Protein AF-B3RNW3-F1 (afdb_monomer)

Mean predicted aligned error: 13.58 Å

pLDDT: mean 78.09, std 24.41, range [22.92, 98.31]

Organism: Trichoplax adhaerens (NCBI:txid10228)

Nearest PDB structures (foldseek):
  4qil-assembly1_A  TM=8.699E-01  e=7.375E-17  Homo sapiens
  4qik-assembly3_B  TM=8.662E-01  e=1.430E-16  Homo sapiens
  4qil-assembly2_B  TM=8.539E-01  e=4.503E-16  Homo sapiens
  4z31-assembly1_B  TM=8.322E-01  e=5.373E-16  Homo sapiens
  4z30-assembly1_A  TM=7.549E-01  e=3.945E-16  Homo sapiens

Sequence (485 aa):
MEEKGSKGTTHTLIRNFLIRCSFCRKKFGDWNSSAPYTFGCGHTICSNCLASVEDDCCPVDNYKSAISVRTLPPNTCILYLIEVAVPANAYETMISNHGIEYYQSMILMEKLVCVLNPNAFKKINNQVKPINLAKSLERKLISLASCQLLEELGRKDIIKYIRKLGERILLELILLMKSRQQQVNELFAALRSLKCQLFGPKLQEMIMRLLYNIMNEGERISRKTLTAYLIHQLDGRFKEESKNISNTSIGRAIQLLVRGSCFEVIPRDKGGSLLKLKDEIRNYEQFRQKLDAAVIKVAFEYDVHLKVEKWSLILYGSTDKSQYLNSMIDKLRPACLLNSRLKHISCTLNEEVGKPFQALRKLIPQFSRIEMLNPDDEYDLAKVKEMLEVAVEILYALLEYSEHFGKAKDQRQENAPTDVVVNPPDIITLKLDDPISFNTLDNAADLSSDESVDGTDDLIISPVPSTPLKDGINRAVGSAVAISP

Structure (mmCIF, N/CA/C/O backbone):
data_AF-B3RNW3-F1
#
_entry.id   AF-B3RNW3-F1
#
loop_
_atom_site.group_PDB
_atom_site.id
_atom_site.type_symbol
_atom_site.label_atom_id
_atom_site.label_alt_id
_atom_site.label_comp_id
_atom_site.label_asym_id
_atom_site.label_entity_id
_atom_site.label_seq_id
_atom_site.pdbx_PDB_ins_code
_atom_site.Cartn_x
_atom_site.Cartn_y
_atom_site.Cartn_z
_atom_site.occupancy
_atom_site.B_iso_or_equiv
_atom_site.auth_seq_id
_atom_site.auth_comp_id
_atom_site.auth_asym_id
_atom_site.auth_atom_id
_atom_site.pdbx_PDB_model_num
ATOM 1 N N . MET A 1 1 ? 33.340 -26.944 2.163 1.00 27.89 1 MET A N 1
ATOM 2 C CA . MET A 1 1 ? 32.971 -26.353 3.470 1.00 27.89 1 MET A CA 1
ATOM 3 C C . MET A 1 1 ? 31.549 -25.845 3.339 1.00 27.89 1 MET A C 1
ATOM 5 O O . MET A 1 1 ? 31.227 -25.308 2.288 1.00 27.89 1 MET A O 1
ATOM 9 N N . GLU A 1 2 ? 30.694 -26.108 4.321 1.00 24.84 2 GLU A N 1
ATOM 10 C CA . GLU A 1 2 ? 29.236 -26.023 4.155 1.00 24.84 2 GLU A CA 1
ATOM 11 C C . GLU A 1 2 ? 28.687 -24.600 4.331 1.00 24.84 2 GLU A C 1
ATOM 13 O O . GLU A 1 2 ? 29.140 -23.840 5.190 1.00 24.84 2 GLU A O 1
ATOM 18 N N . GLU A 1 3 ? 27.663 -24.250 3.548 1.00 28.36 3 GLU A N 1
ATOM 19 C CA . GLU A 1 3 ? 26.913 -23.008 3.734 1.00 28.36 3 GLU A CA 1
ATOM 20 C C . GLU A 1 3 ? 26.062 -23.090 5.011 1.00 28.36 3 GLU A C 1
ATOM 22 O O . GLU A 1 3 ? 25.029 -23.760 5.054 1.00 28.36 3 GLU A O 1
ATOM 27 N N . LYS A 1 4 ? 26.451 -22.361 6.065 1.00 27.30 4 LYS A N 1
ATOM 28 C CA . LYS A 1 4 ? 25.572 -22.165 7.226 1.00 27.30 4 LYS A CA 1
ATOM 29 C C . LYS A 1 4 ? 24.383 -21.295 6.819 1.00 27.30 4 LYS A C 1
ATOM 31 O O . LYS A 1 4 ? 24.512 -20.082 6.668 1.00 27.30 4 LYS A O 1
ATOM 36 N N . GLY A 1 5 ? 23.226 -21.936 6.653 1.00 33.25 5 GLY A N 1
ATOM 37 C CA . GLY A 1 5 ? 21.993 -21.320 6.170 1.00 33.25 5 GLY A CA 1
ATOM 38 C C . GLY A 1 5 ? 21.503 -20.154 7.030 1.00 33.25 5 GLY A C 1
ATOM 39 O O . GLY A 1 5 ? 20.765 -20.339 7.998 1.00 33.25 5 GLY A O 1
ATOM 40 N N . SER A 1 6 ? 21.852 -18.932 6.630 1.00 28.59 6 SER A N 1
ATOM 41 C CA . SER A 1 6 ? 21.175 -17.728 7.108 1.00 28.59 6 SER A CA 1
ATOM 42 C C . SER A 1 6 ? 19.732 -17.734 6.602 1.00 28.59 6 SER A C 1
ATOM 44 O O . SER A 1 6 ? 19.491 -17.908 5.405 1.00 28.59 6 SER A O 1
ATOM 46 N N . LYS A 1 7 ? 18.759 -17.530 7.500 1.00 33.12 7 LYS A N 1
ATOM 47 C CA . LYS A 1 7 ? 17.335 -17.400 7.149 1.00 33.12 7 LYS A CA 1
ATOM 48 C C . LYS A 1 7 ? 17.109 -16.072 6.420 1.00 33.12 7 LYS A C 1
ATOM 50 O O . LYS A 1 7 ? 16.689 -15.081 7.016 1.00 33.12 7 LYS A O 1
ATOM 55 N N . GLY A 1 8 ? 17.442 -16.058 5.129 1.00 33.12 8 GLY A N 1
ATOM 56 C CA . GLY A 1 8 ? 17.373 -14.884 4.269 1.00 33.12 8 GLY A CA 1
ATOM 57 C C . GLY A 1 8 ? 15.987 -14.253 4.310 1.00 33.12 8 GLY A C 1
ATOM 58 O O . GLY A 1 8 ? 14.989 -14.899 3.995 1.00 33.12 8 GLY A O 1
ATOM 59 N N . THR A 1 9 ? 15.923 -12.979 4.701 1.00 40.41 9 THR A N 1
ATOM 60 C CA . THR A 1 9 ? 14.656 -12.241 4.719 1.00 40.41 9 THR A CA 1
ATOM 61 C C . THR A 1 9 ? 14.034 -12.229 3.322 1.00 40.41 9 THR A C 1
ATOM 63 O O . THR A 1 9 ? 14.749 -12.256 2.318 1.00 40.41 9 THR A O 1
ATOM 66 N N . THR A 1 10 ? 12.709 -12.105 3.225 1.00 40.47 10 THR A N 1
ATOM 67 C CA . THR A 1 10 ? 12.008 -12.070 1.929 1.00 40.47 10 THR A CA 1
ATOM 68 C C . THR A 1 10 ? 12.559 -10.989 0.989 1.00 40.47 10 THR A C 1
ATOM 70 O O . THR A 1 10 ? 12.538 -11.169 -0.221 1.00 40.47 10 THR A O 1
ATOM 73 N N . HIS A 1 11 ? 13.127 -9.900 1.522 1.00 44.81 11 HIS A N 1
ATOM 74 C CA . HIS A 1 11 ? 13.810 -8.884 0.718 1.00 44.81 11 HIS A CA 1
ATOM 75 C C . HIS A 1 11 ? 15.122 -9.397 0.095 1.00 44.81 11 HIS A C 1
ATOM 77 O O . HIS A 1 11 ? 15.353 -9.207 -1.098 1.00 44.81 11 HIS A O 1
ATOM 83 N N . THR A 1 12 ? 15.942 -10.121 0.865 1.00 53.38 12 THR A N 1
ATOM 84 C CA . THR A 1 12 ? 17.142 -10.813 0.369 1.00 53.38 12 THR A CA 1
ATOM 85 C C . THR A 1 12 ? 16.788 -11.811 -0.737 1.00 53.38 12 THR A C 1
ATOM 87 O O . THR A 1 12 ? 17.534 -11.934 -1.704 1.00 53.38 12 THR A O 1
ATOM 90 N N . LEU A 1 13 ? 15.647 -12.501 -0.625 1.00 48.28 13 LEU A N 1
ATOM 91 C CA . LEU A 1 13 ? 15.149 -13.424 -1.651 1.00 48.28 13 LEU A CA 1
ATOM 92 C C . LEU A 1 13 ? 14.675 -12.683 -2.911 1.00 48.28 13 LEU A C 1
ATOM 94 O O . LEU A 1 13 ? 15.132 -13.002 -4.001 1.00 48.28 13 LEU A O 1
ATOM 98 N N . ILE A 1 14 ? 13.847 -11.643 -2.772 1.00 53.41 14 ILE A N 1
ATOM 99 C CA . ILE A 1 14 ? 13.360 -10.828 -3.900 1.00 53.41 14 ILE A CA 1
ATOM 100 C C . ILE A 1 14 ? 14.533 -10.210 -4.688 1.00 53.41 14 ILE A C 1
ATOM 102 O O . ILE A 1 14 ? 14.583 -10.333 -5.911 1.00 53.41 14 ILE A O 1
ATOM 106 N N . ARG A 1 15 ? 15.534 -9.636 -4.004 1.00 65.44 15 ARG A N 1
ATOM 107 C CA . ARG A 1 15 ? 16.754 -9.125 -4.658 1.00 65.44 15 ARG A CA 1
ATOM 108 C C . ARG A 1 15 ? 17.577 -10.241 -5.316 1.00 65.44 15 ARG A C 1
ATOM 110 O O . ARG A 1 15 ? 18.166 -10.016 -6.366 1.00 65.44 15 ARG A O 1
ATOM 117 N N . ASN A 1 16 ? 17.599 -11.444 -4.734 1.00 71.44 16 ASN A N 1
ATOM 118 C CA . ASN A 1 16 ? 18.248 -12.618 -5.327 1.00 71.44 16 ASN A CA 1
ATOM 119 C C . ASN A 1 16 ? 17.546 -13.130 -6.597 1.00 71.44 16 ASN A C 1
ATOM 121 O O . ASN A 1 16 ? 18.225 -13.746 -7.422 1.00 71.44 16 ASN A O 1
ATOM 125 N N . PHE A 1 17 ? 16.239 -12.900 -6.760 1.00 77.31 17 PHE A N 1
ATOM 126 C CA . PHE A 1 17 ? 15.518 -13.205 -7.999 1.00 77.31 17 PHE A CA 1
ATOM 127 C C . PHE A 1 17 ? 15.776 -12.149 -9.080 1.00 77.31 17 PHE A C 1
ATOM 129 O O . PHE A 1 17 ? 16.110 -12.528 -10.195 1.00 77.31 17 PHE A O 1
ATOM 136 N N . LEU A 1 18 ? 15.736 -10.851 -8.741 1.00 85.38 18 LEU A N 1
ATOM 137 C CA . LEU A 1 18 ? 15.984 -9.751 -9.692 1.00 85.38 18 LEU A CA 1
ATOM 138 C C . LEU A 1 18 ? 17.339 -9.862 -10.420 1.00 85.38 18 LEU A C 1
ATOM 140 O O . LEU A 1 18 ? 17.457 -9.460 -11.570 1.00 85.38 18 LEU A O 1
ATOM 144 N N . ILE A 1 19 ? 18.365 -10.418 -9.766 1.00 89.50 19 ILE A N 1
ATOM 145 C CA . ILE A 1 19 ? 19.722 -10.564 -10.329 1.00 89.50 19 ILE A CA 1
ATOM 146 C C . ILE A 1 19 ? 19.971 -11.918 -11.028 1.00 89.50 19 ILE A C 1
ATOM 148 O O . ILE A 1 19 ? 21.126 -12.291 -11.257 1.00 89.50 19 ILE A O 1
ATOM 152 N N . ARG A 1 20 ? 18.917 -12.692 -11.326 1.00 93.25 20 ARG A N 1
ATOM 153 C CA . ARG A 1 20 ? 18.996 -14.015 -11.966 1.00 93.25 20 ARG A CA 1
ATOM 154 C C . ARG A 1 20 ? 18.039 -14.140 -13.148 1.00 93.25 20 ARG A C 1
ATOM 156 O O . ARG A 1 20 ? 16.909 -13.671 -13.102 1.00 93.25 20 ARG A O 1
ATOM 163 N N . CYS A 1 21 ? 18.467 -14.885 -14.165 1.00 95.50 21 CYS A N 1
ATOM 164 C CA . CYS A 1 21 ? 17.620 -15.297 -15.277 1.00 95.50 21 CYS A CA 1
ATOM 165 C C . CYS A 1 21 ? 16.410 -16.097 -14.764 1.00 95.50 21 CYS A C 1
ATOM 167 O O . CYS A 1 21 ? 16.569 -17.108 -14.076 1.00 95.50 21 CYS A O 1
ATOM 169 N N . SER A 1 22 ? 15.202 -15.665 -15.125 1.00 94.81 22 SER A N 1
ATOM 170 C CA . SER A 1 22 ? 13.937 -16.283 -14.698 1.00 94.81 22 SER A CA 1
ATOM 171 C C . SER A 1 22 ? 13.812 -17.732 -15.178 1.00 94.81 22 SER A C 1
ATOM 173 O O . SER A 1 22 ? 13.272 -18.566 -14.458 1.00 94.81 22 SER A O 1
ATOM 175 N N . PHE A 1 23 ? 14.386 -18.029 -16.348 1.00 94.69 23 PHE A N 1
ATOM 176 C CA . PHE A 1 23 ? 14.430 -19.354 -16.960 1.00 94.69 23 PHE A CA 1
ATOM 177 C C . PHE A 1 23 ? 15.567 -20.215 -16.376 1.00 94.69 23 PHE A C 1
ATOM 179 O O . PHE A 1 23 ? 15.333 -21.060 -15.514 1.00 94.69 23 PHE A O 1
ATOM 186 N N . CYS A 1 24 ? 16.828 -19.967 -16.757 1.00 94.75 24 CYS A N 1
ATOM 187 C CA . CYS A 1 24 ? 17.955 -20.843 -16.397 1.00 94.75 24 CYS A CA 1
ATOM 188 C C . CYS A 1 24 ? 18.529 -20.643 -14.977 1.00 94.75 24 CYS A C 1
ATOM 190 O O . CYS A 1 24 ? 19.508 -21.296 -14.620 1.00 94.75 24 CYS A O 1
ATOM 192 N N . ARG A 1 25 ? 17.971 -19.722 -14.175 1.00 93.56 25 ARG A N 1
ATOM 193 C CA . ARG A 1 25 ? 18.335 -19.400 -12.772 1.00 93.56 25 ARG A CA 1
ATOM 194 C C . ARG A 1 25 ? 19.789 -18.966 -12.508 1.00 93.56 25 ARG A C 1
ATOM 196 O O . ARG A 1 25 ? 20.119 -18.606 -11.375 1.00 93.56 25 ARG A O 1
ATOM 203 N N . LYS A 1 26 ? 20.652 -18.929 -13.529 1.00 93.94 26 LYS A N 1
ATOM 204 C CA . LYS A 1 26 ? 22.002 -18.339 -13.471 1.00 93.94 26 LYS A CA 1
ATOM 205 C C . LYS A 1 26 ? 21.913 -16.836 -13.179 1.00 93.94 26 LYS A C 1
ATOM 207 O O . LYS A 1 26 ? 20.928 -16.190 -13.536 1.00 93.94 26 LYS A O 1
ATOM 212 N N . LYS A 1 27 ? 22.939 -16.275 -12.530 1.00 92.75 27 LYS A N 1
ATOM 213 C CA . LYS A 1 27 ? 23.052 -14.819 -12.342 1.00 92.75 27 LYS A CA 1
ATOM 214 C C . LYS A 1 27 ? 23.227 -14.112 -13.691 1.00 92.75 27 LYS A C 1
ATOM 216 O O . LYS A 1 27 ? 23.808 -14.679 -14.620 1.00 92.75 27 LYS A O 1
ATOM 221 N N . PHE A 1 28 ? 22.766 -12.868 -13.765 1.00 94.00 28 PHE A N 1
ATOM 222 C CA . PHE A 1 28 ? 23.208 -11.950 -14.814 1.00 94.00 28 PHE A CA 1
ATOM 223 C C . PHE A 1 28 ? 24.690 -11.597 -14.631 1.00 94.00 28 PHE A C 1
ATOM 225 O O . PHE A 1 28 ? 25.250 -11.766 -13.544 1.00 94.00 28 PHE A O 1
ATOM 232 N N . GLY A 1 29 ? 25.320 -11.157 -15.714 1.00 86.31 29 GLY A N 1
ATOM 233 C CA . GLY A 1 29 ? 26.748 -10.859 -15.792 1.00 86.31 29 GLY A CA 1
ATOM 234 C C . GLY A 1 29 ? 27.018 -9.779 -16.831 1.00 86.31 29 GLY A C 1
ATOM 235 O O . GLY A 1 29 ? 26.187 -8.893 -17.025 1.00 86.31 29 GLY A O 1
ATOM 236 N N . ASP A 1 30 ? 28.171 -9.852 -17.492 1.00 84.06 30 ASP A N 1
ATOM 237 C CA . ASP A 1 30 ? 28.633 -8.792 -18.390 1.00 84.06 30 ASP A CA 1
ATOM 238 C C . ASP A 1 30 ? 27.714 -8.588 -19.599 1.00 84.06 30 ASP A C 1
ATOM 240 O O . ASP A 1 30 ? 27.056 -9.518 -20.079 1.00 84.06 30 ASP A O 1
ATOM 244 N N . TRP A 1 31 ? 27.760 -7.365 -20.135 1.00 85.94 31 TRP A N 1
ATOM 245 C CA . TRP A 1 31 ? 27.010 -6.906 -21.308 1.00 85.94 31 TRP A CA 1
ATOM 246 C C . TRP A 1 31 ? 27.008 -7.905 -22.480 1.00 85.94 31 TRP A C 1
ATOM 248 O O . TRP A 1 31 ? 25.971 -8.164 -23.083 1.00 85.94 31 TRP A O 1
ATOM 258 N N . ASN A 1 32 ? 28.163 -8.511 -22.768 1.00 85.06 32 ASN A N 1
ATOM 259 C CA . ASN A 1 32 ? 28.335 -9.434 -23.893 1.00 85.06 32 ASN A CA 1
ATOM 260 C C . ASN A 1 32 ? 28.002 -10.903 -23.563 1.00 85.06 32 ASN A C 1
ATOM 262 O O . ASN A 1 32 ? 27.904 -11.713 -24.480 1.00 85.06 32 ASN A O 1
ATOM 266 N N . SER A 1 33 ? 27.896 -11.284 -22.282 1.00 83.31 33 SER A N 1
ATOM 267 C CA . SER A 1 33 ? 27.980 -12.694 -21.852 1.00 83.31 33 SER A CA 1
ATOM 268 C C . SER A 1 33 ? 26.740 -13.214 -21.122 1.00 83.31 33 SER A C 1
ATOM 270 O O . SER A 1 33 ? 26.399 -14.387 -21.270 1.00 83.31 33 SER A O 1
ATOM 272 N N . SER A 1 34 ? 26.056 -12.383 -20.331 1.00 91.25 34 SER A N 1
ATOM 273 C CA . SER A 1 34 ? 24.852 -12.775 -19.577 1.00 91.25 34 SER A CA 1
ATOM 274 C C . SER A 1 34 ? 24.001 -11.549 -19.212 1.00 91.25 34 SER A C 1
ATOM 276 O O . SER A 1 34 ? 23.510 -11.425 -18.085 1.00 91.25 34 SER A O 1
ATOM 278 N N . ALA A 1 35 ? 23.850 -10.616 -20.154 1.00 94.06 35 ALA A N 1
ATOM 279 C CA . ALA A 1 35 ? 23.040 -9.416 -19.966 1.00 94.06 35 ALA A CA 1
ATOM 280 C C . ALA A 1 35 ? 21.543 -9.758 -19.789 1.00 94.06 35 ALA A C 1
ATOM 282 O O . ALA A 1 35 ? 21.067 -10.700 -20.429 1.00 94.06 35 ALA A O 1
ATOM 283 N N . PRO A 1 36 ? 20.802 -9.029 -18.934 1.00 96.12 36 PRO A N 1
ATOM 284 C CA . PRO A 1 36 ? 19.373 -9.223 -18.697 1.00 96.12 36 PRO A CA 1
ATOM 285 C C . PRO A 1 36 ? 18.515 -8.606 -19.810 1.00 96.12 36 PRO A C 1
ATOM 287 O O . PRO A 1 36 ? 18.767 -7.482 -20.225 1.00 96.12 36 PRO A O 1
ATOM 290 N N . TYR A 1 37 ? 17.450 -9.292 -20.221 1.00 95.88 37 TYR A N 1
ATOM 291 C CA . TYR A 1 37 ? 16.430 -8.814 -21.159 1.00 95.88 37 TYR A CA 1
ATOM 292 C C . TYR A 1 37 ? 15.047 -9.062 -20.557 1.00 95.88 37 TYR A C 1
ATOM 294 O O . TYR A 1 37 ? 14.764 -10.173 -20.100 1.00 95.88 37 TYR A O 1
ATOM 302 N N . THR A 1 38 ? 14.209 -8.026 -20.528 1.00 95.75 38 THR A N 1
ATOM 303 C CA . THR A 1 38 ? 12.918 -8.005 -19.822 1.00 95.75 38 THR A CA 1
ATOM 304 C C . THR A 1 38 ? 11.758 -7.955 -20.815 1.00 95.75 38 THR A C 1
ATOM 306 O O . THR A 1 38 ? 11.768 -7.122 -21.720 1.00 95.75 38 THR A O 1
ATOM 309 N N . PHE A 1 39 ? 10.766 -8.824 -20.626 1.00 95.69 39 PHE A N 1
ATOM 310 C CA . PHE A 1 39 ? 9.526 -8.891 -21.412 1.00 95.69 39 PHE A CA 1
ATOM 311 C C . PHE A 1 39 ? 8.446 -7.963 -20.830 1.00 95.69 39 PHE A C 1
ATOM 313 O O . PHE A 1 39 ? 8.533 -7.558 -19.669 1.00 95.69 39 PHE A O 1
ATOM 320 N N . GLY A 1 40 ? 7.382 -7.688 -21.587 1.00 92.75 40 GLY A N 1
ATOM 321 C CA . GLY A 1 40 ? 6.207 -6.933 -21.133 1.00 92.75 40 GLY A CA 1
ATOM 322 C C . GLY A 1 40 ? 5.539 -7.493 -19.870 1.00 92.75 40 GLY A C 1
ATOM 323 O O . GLY A 1 40 ? 5.077 -6.713 -19.044 1.00 92.75 40 GLY A O 1
ATOM 324 N N . CYS A 1 41 ? 5.569 -8.815 -19.653 1.00 93.75 41 CYS A N 1
ATOM 325 C CA . CYS A 1 41 ? 5.110 -9.469 -18.415 1.00 93.75 41 CYS A CA 1
ATOM 326 C C . CYS A 1 41 ? 6.037 -9.279 -17.192 1.00 93.75 41 CYS A C 1
ATOM 328 O O . CYS A 1 41 ? 5.751 -9.778 -16.104 1.00 93.75 41 CYS A O 1
ATOM 330 N N . GLY A 1 42 ? 7.171 -8.595 -17.356 1.00 93.12 42 GLY A N 1
ATOM 331 C CA . GLY A 1 42 ? 8.150 -8.296 -16.309 1.00 93.12 42 GLY A CA 1
ATOM 332 C C . GLY A 1 42 ? 9.125 -9.429 -15.965 1.00 93.12 42 GLY A C 1
ATOM 333 O O . GLY A 1 42 ? 10.103 -9.223 -15.237 1.00 93.12 42 GLY A O 1
ATOM 334 N N . HIS A 1 43 ? 8.935 -10.625 -16.528 1.00 94.75 43 HIS A N 1
ATOM 335 C CA . HIS A 1 43 ? 9.955 -11.668 -16.489 1.00 94.75 43 HIS A CA 1
ATOM 336 C C . HIS A 1 43 ? 11.226 -11.215 -17.219 1.00 94.75 43 HIS A C 1
ATOM 338 O O . HIS A 1 43 ? 11.181 -10.533 -18.241 1.00 94.75 43 HIS A O 1
ATOM 344 N N . THR A 1 44 ? 12.386 -11.601 -16.681 1.00 95.88 44 THR A N 1
ATOM 345 C CA . THR A 1 44 ? 13.701 -11.220 -17.224 1.00 95.88 44 THR A CA 1
ATOM 346 C C . THR A 1 44 ? 14.584 -12.452 -17.409 1.00 95.88 44 THR A C 1
ATOM 348 O O . THR A 1 44 ? 14.759 -13.231 -16.468 1.00 95.88 44 THR A O 1
ATOM 351 N N . ILE A 1 45 ? 15.156 -12.638 -18.600 1.00 96.12 45 ILE A N 1
ATOM 352 C CA . ILE A 1 45 ? 16.075 -13.742 -18.946 1.00 96.12 45 ILE A CA 1
ATOM 353 C C . ILE A 1 45 ? 17.439 -13.202 -19.392 1.00 96.12 45 ILE A C 1
ATOM 355 O O . ILE A 1 45 ? 17.589 -12.000 -19.565 1.00 96.12 45 ILE A O 1
ATOM 359 N N . CYS A 1 46 ? 18.459 -14.055 -19.530 1.00 96.00 46 CYS A N 1
ATOM 360 C CA . CYS A 1 46 ? 19.771 -13.621 -20.029 1.00 96.00 46 CYS A CA 1
ATOM 361 C C . CYS A 1 46 ? 19.904 -13.793 -21.552 1.00 96.00 46 CYS A C 1
ATOM 363 O O . CYS A 1 46 ? 19.215 -14.634 -22.131 1.00 96.00 46 CYS A O 1
ATOM 365 N N . SER A 1 47 ? 20.828 -13.050 -22.174 1.00 95.25 47 SER A N 1
ATOM 366 C CA . SER A 1 47 ? 21.201 -13.126 -23.604 1.00 95.25 47 SER A CA 1
ATOM 367 C C . SER A 1 47 ? 21.209 -14.551 -24.176 1.00 95.25 47 SER A C 1
ATOM 369 O O . SER A 1 47 ? 20.571 -14.830 -25.188 1.00 95.25 47 SER A O 1
ATOM 371 N N . ASN A 1 48 ? 21.877 -15.480 -23.489 1.00 94.06 48 ASN A N 1
ATOM 372 C CA . ASN A 1 48 ? 22.024 -16.870 -23.935 1.00 94.06 48 ASN A CA 1
ATOM 373 C C . ASN A 1 48 ? 20.700 -17.649 -23.952 1.00 94.06 48 ASN A C 1
ATOM 375 O O . ASN A 1 48 ? 20.571 -18.608 -24.700 1.00 94.06 48 ASN A O 1
ATOM 379 N N . CYS A 1 49 ? 19.728 -17.265 -23.119 1.00 95.12 49 CYS A N 1
ATOM 380 C CA . CYS A 1 49 ? 18.382 -17.834 -23.151 1.00 95.12 49 CYS A CA 1
ATOM 381 C C . CYS A 1 49 ? 17.501 -17.129 -24.187 1.00 95.12 49 CYS A C 1
ATOM 383 O O . CYS A 1 49 ? 16.703 -17.795 -24.832 1.00 95.12 49 CYS A O 1
ATOM 385 N N . LEU A 1 50 ? 17.675 -15.815 -24.383 1.00 94.88 50 LEU A N 1
ATOM 386 C CA . LEU A 1 50 ? 16.979 -15.036 -25.414 1.00 94.88 50 LEU A CA 1
ATOM 387 C C . LEU A 1 50 ? 17.266 -15.567 -26.827 1.00 94.88 50 LEU A C 1
ATOM 389 O O . LEU A 1 50 ? 16.365 -15.635 -27.656 1.00 94.88 50 LEU A O 1
ATOM 393 N N . ALA A 1 51 ? 18.502 -16.004 -27.085 1.00 92.50 51 ALA A N 1
ATOM 394 C CA . ALA A 1 51 ? 18.891 -16.624 -28.352 1.00 92.50 51 ALA A CA 1
ATOM 395 C C . ALA A 1 51 ? 18.089 -17.901 -28.691 1.00 92.50 51 ALA A C 1
ATOM 397 O O . ALA A 1 51 ? 17.952 -18.229 -29.869 1.00 92.50 51 ALA A O 1
ATOM 398 N N . SER A 1 52 ? 17.547 -18.583 -27.675 1.00 92.00 52 SER A N 1
ATOM 399 C CA . SER A 1 52 ? 16.707 -19.785 -27.785 1.00 92.00 52 SER A CA 1
ATOM 400 C C . SER A 1 52 ? 15.209 -19.503 -27.595 1.00 92.00 52 SER A C 1
ATOM 402 O O . SER A 1 52 ? 14.449 -20.439 -27.368 1.00 92.00 52 SER A O 1
ATOM 404 N N . VAL A 1 53 ? 14.774 -18.238 -27.642 1.00 93.75 53 VAL A N 1
ATOM 405 C CA . VAL A 1 53 ? 13.345 -17.898 -27.638 1.00 93.75 53 VAL A CA 1
ATOM 406 C C . VAL A 1 53 ? 12.785 -17.996 -29.055 1.00 93.75 53 VAL A C 1
ATOM 408 O O . VAL A 1 53 ? 13.269 -17.346 -29.989 1.00 93.75 53 VAL A O 1
ATOM 411 N N . GLU A 1 54 ? 11.734 -18.796 -29.176 1.00 88.44 54 GLU A N 1
ATOM 412 C CA . GLU A 1 54 ? 10.910 -18.964 -30.370 1.00 88.44 54 GLU A CA 1
ATOM 413 C C . GLU A 1 54 ? 9.599 -18.168 -30.209 1.00 88.44 54 GLU A C 1
ATOM 415 O O . GLU A 1 54 ? 9.209 -17.800 -29.096 1.00 88.44 54 GLU A O 1
ATOM 420 N N . ASP A 1 55 ? 8.965 -17.826 -31.332 1.00 89.38 55 ASP A N 1
ATOM 421 C CA . ASP A 1 55 ? 7.676 -17.120 -31.428 1.00 89.38 55 ASP A CA 1
ATOM 422 C C . ASP A 1 55 ? 7.508 -15.828 -30.598 1.00 89.38 55 ASP A C 1
ATOM 424 O O . ASP A 1 55 ? 6.385 -15.401 -30.346 1.00 89.38 55 ASP A O 1
ATOM 428 N N . ASP A 1 56 ? 8.598 -15.158 -30.203 1.00 94.00 56 ASP A N 1
ATOM 429 C CA . ASP A 1 56 ? 8.615 -13.983 -29.302 1.00 94.00 56 ASP A CA 1
ATOM 430 C C . ASP A 1 56 ? 7.848 -14.193 -27.975 1.00 94.00 56 ASP A C 1
ATOM 432 O O . ASP A 1 56 ? 7.335 -13.243 -27.377 1.00 94.00 56 ASP A O 1
ATOM 436 N N . CYS A 1 57 ? 7.753 -15.441 -27.510 1.00 94.69 57 CYS A N 1
ATOM 437 C CA . CYS A 1 57 ? 7.038 -15.807 -26.290 1.00 94.69 57 CYS A CA 1
ATOM 438 C C . CYS A 1 57 ? 7.976 -15.859 -25.077 1.00 94.69 57 CYS A C 1
ATOM 440 O O . CYS A 1 57 ? 9.088 -16.385 -25.142 1.00 94.69 57 CYS A O 1
ATOM 442 N N . CYS A 1 58 ? 7.529 -15.358 -23.926 1.00 94.62 58 CYS A N 1
ATOM 443 C CA . CYS A 1 58 ? 8.300 -15.454 -22.694 1.00 94.62 58 CYS A CA 1
ATOM 444 C C . CYS A 1 58 ? 8.354 -16.914 -22.198 1.00 94.62 58 CYS A C 1
ATOM 446 O O . CYS A 1 58 ? 7.305 -17.486 -21.894 1.00 94.62 58 CYS A O 1
ATOM 448 N N . PRO A 1 59 ? 9.545 -17.523 -22.019 1.00 94.75 59 PRO A N 1
ATOM 449 C CA . PRO A 1 59 ? 9.694 -18.949 -21.694 1.00 94.75 59 PRO A CA 1
ATOM 450 C C . PRO A 1 59 ? 9.407 -19.280 -20.212 1.00 94.75 59 PRO A C 1
ATOM 452 O O . PRO A 1 59 ? 10.008 -20.188 -19.638 1.00 94.75 59 PRO A O 1
ATOM 455 N N . VAL A 1 60 ? 8.543 -18.501 -19.554 1.00 93.50 60 VAL A N 1
ATOM 456 C CA . VAL A 1 60 ? 8.186 -18.633 -18.129 1.00 93.50 60 VAL A CA 1
ATOM 457 C C . VAL A 1 60 ? 6.668 -18.669 -17.930 1.00 93.50 60 VAL A C 1
ATOM 459 O O . VAL A 1 60 ? 6.187 -19.443 -17.106 1.00 93.50 60 VAL A O 1
ATOM 462 N N . ASP A 1 61 ? 5.925 -17.857 -18.683 1.00 95.00 61 ASP A N 1
ATOM 463 C CA . ASP A 1 61 ? 4.463 -17.712 -18.604 1.00 95.00 61 ASP A CA 1
ATOM 464 C C . ASP A 1 61 ? 3.764 -17.730 -19.981 1.00 95.00 61 ASP A C 1
ATOM 466 O O . ASP A 1 61 ? 2.544 -17.599 -20.048 1.00 95.00 61 ASP A O 1
ATOM 470 N N . ASN A 1 62 ? 4.521 -17.922 -21.069 1.00 93.56 62 ASN A N 1
ATOM 471 C CA . ASN A 1 62 ? 4.071 -17.863 -22.463 1.00 93.56 62 ASN A CA 1
ATOM 472 C C . ASN A 1 62 ? 3.439 -16.518 -22.875 1.00 93.56 62 ASN A C 1
ATOM 474 O O . ASN A 1 62 ? 2.661 -16.465 -23.828 1.00 93.56 62 ASN A O 1
ATOM 478 N N . TYR A 1 63 ? 3.788 -15.413 -22.205 1.00 94.19 63 TYR A N 1
ATOM 479 C CA . TYR A 1 63 ? 3.434 -14.070 -22.666 1.00 94.19 63 TYR A CA 1
ATOM 480 C C . TYR A 1 63 ? 4.048 -13.788 -24.046 1.00 94.19 63 TYR A C 1
ATOM 482 O O . TYR A 1 63 ? 5.270 -13.723 -24.178 1.00 94.19 63 TYR A O 1
ATOM 490 N N . LYS A 1 64 ? 3.208 -13.603 -25.069 1.00 95.44 64 LYS A N 1
ATOM 491 C CA . LYS A 1 64 ? 3.622 -13.164 -26.410 1.00 95.44 64 LYS A CA 1
ATOM 492 C C . LYS A 1 64 ? 3.921 -11.664 -26.383 1.00 95.44 64 LYS A C 1
ATOM 494 O O . LYS A 1 64 ? 3.004 -10.868 -26.186 1.00 95.44 64 LYS A O 1
ATOM 499 N N . SER A 1 65 ? 5.180 -11.285 -26.604 1.00 92.44 65 SER A N 1
ATOM 500 C CA . SER A 1 65 ? 5.559 -9.874 -26.728 1.00 92.44 65 SER A CA 1
ATOM 501 C C . SER A 1 65 ? 4.965 -9.239 -27.992 1.00 92.44 65 SER A C 1
ATOM 503 O O . SER A 1 65 ? 4.864 -9.875 -29.045 1.00 92.44 65 SER A O 1
ATOM 505 N N . ALA A 1 66 ? 4.593 -7.962 -27.888 1.00 91.06 66 ALA A N 1
ATOM 506 C CA . ALA A 1 66 ? 4.024 -7.164 -28.982 1.00 91.06 66 ALA A CA 1
ATOM 507 C C . ALA A 1 66 ? 5.083 -6.670 -29.991 1.00 91.06 66 ALA A C 1
ATOM 509 O O . ALA A 1 66 ? 4.752 -6.225 -31.089 1.00 91.06 66 ALA A O 1
ATOM 510 N N . ILE A 1 67 ? 6.358 -6.754 -29.615 1.00 91.19 67 ILE A N 1
ATOM 511 C CA . ILE A 1 67 ? 7.542 -6.447 -30.427 1.00 91.19 67 ILE A CA 1
ATOM 512 C C . ILE A 1 67 ? 8.470 -7.662 -30.422 1.00 91.19 67 ILE A C 1
ATOM 514 O O . ILE A 1 67 ? 8.426 -8.458 -29.482 1.00 91.19 67 ILE A O 1
ATOM 518 N N . SER A 1 68 ? 9.329 -7.815 -31.435 1.00 92.81 68 SER A N 1
ATOM 519 C CA . SER A 1 68 ? 10.201 -8.991 -31.462 1.00 92.81 68 SER A CA 1
ATOM 520 C C . SER A 1 68 ? 11.201 -8.974 -30.309 1.00 92.81 68 SER A C 1
ATOM 522 O O . SER A 1 68 ? 11.874 -7.973 -30.048 1.00 92.81 68 SER A O 1
ATOM 524 N N . VAL A 1 69 ? 11.370 -10.121 -29.651 1.00 92.06 69 VAL A N 1
ATOM 525 C CA . VAL A 1 69 ? 12.289 -10.259 -28.509 1.00 92.06 69 VAL A CA 1
ATOM 526 C C . VAL A 1 69 ? 13.744 -9.981 -28.899 1.00 92.06 69 VAL A C 1
ATOM 528 O O . VAL A 1 69 ? 14.557 -9.597 -28.062 1.00 92.06 69 VAL A O 1
ATOM 531 N N . ARG A 1 70 ? 14.063 -10.114 -30.193 1.00 90.31 70 ARG A N 1
ATOM 532 C CA . ARG A 1 70 ? 15.380 -9.844 -30.788 1.00 90.31 70 ARG A CA 1
ATOM 533 C C . ARG A 1 70 ? 15.697 -8.348 -30.898 1.00 90.31 70 ARG A C 1
ATOM 535 O O . ARG A 1 70 ? 16.862 -8.003 -31.059 1.00 90.31 70 ARG A O 1
ATOM 542 N N . THR A 1 71 ? 14.691 -7.475 -30.793 1.00 91.38 71 THR A N 1
ATOM 543 C CA . THR A 1 71 ? 14.857 -6.010 -30.767 1.00 91.38 71 THR A CA 1
ATOM 544 C C . THR A 1 71 ? 14.809 -5.420 -29.356 1.00 91.38 71 THR A C 1
ATOM 546 O O . THR A 1 71 ? 14.910 -4.205 -29.210 1.00 91.38 71 THR A O 1
ATOM 549 N N . LEU A 1 72 ? 14.643 -6.243 -28.312 1.00 92.56 72 LEU A N 1
ATOM 550 C CA . LEU A 1 72 ? 14.634 -5.762 -26.930 1.00 92.56 72 LEU A CA 1
ATOM 551 C C . LEU A 1 72 ? 16.045 -5.305 -26.506 1.00 92.56 72 LEU A C 1
ATOM 553 O O . LEU A 1 72 ? 16.997 -6.075 -26.646 1.00 92.56 72 LEU A O 1
ATOM 557 N N . PRO A 1 73 ? 16.203 -4.100 -25.936 1.00 93.25 73 PRO A N 1
ATOM 558 C CA . PRO A 1 73 ? 17.461 -3.664 -25.343 1.00 93.25 73 PRO A CA 1
ATOM 559 C C . PRO A 1 73 ? 17.712 -4.370 -23.995 1.00 93.25 73 PRO A C 1
ATOM 561 O O . PRO A 1 73 ? 16.755 -4.706 -23.284 1.00 93.25 73 PRO A O 1
ATOM 564 N N . PRO A 1 74 ? 18.983 -4.565 -23.591 1.00 94.31 74 PRO A N 1
ATOM 565 C CA . PRO A 1 74 ? 19.309 -5.045 -22.254 1.00 94.31 74 PRO A CA 1
ATOM 566 C C . PRO A 1 74 ? 18.780 -4.130 -21.145 1.00 94.31 74 PRO A C 1
ATOM 568 O O . PRO A 1 74 ? 18.858 -2.906 -21.237 1.00 94.31 74 PRO A O 1
ATOM 571 N N . ASN A 1 75 ? 18.307 -4.723 -20.050 1.00 94.75 75 ASN A N 1
ATOM 572 C CA . ASN A 1 75 ? 17.827 -4.001 -18.875 1.00 94.75 75 ASN A CA 1
ATOM 573 C C . ASN A 1 75 ? 19.011 -3.398 -18.091 1.00 94.75 75 ASN A C 1
ATOM 575 O O . ASN A 1 75 ? 19.628 -4.043 -17.234 1.00 94.75 75 ASN A O 1
ATOM 579 N N . THR A 1 76 ? 19.318 -2.135 -18.386 1.00 92.56 76 THR A N 1
ATOM 580 C CA . THR A 1 76 ? 20.402 -1.378 -17.748 1.00 92.56 76 THR A CA 1
ATOM 581 C C . THR A 1 76 ? 20.181 -1.183 -16.250 1.00 92.56 76 THR A C 1
ATOM 583 O O . THR A 1 76 ? 21.147 -1.241 -15.498 1.00 92.56 76 THR A O 1
ATOM 586 N N . CYS A 1 77 ? 18.937 -1.055 -15.775 1.00 91.94 77 CYS A N 1
ATOM 587 C CA . CYS A 1 77 ? 18.627 -0.937 -14.346 1.00 91.94 77 CYS A CA 1
ATOM 588 C C . CYS A 1 77 ? 19.128 -2.151 -13.545 1.00 91.94 77 CYS A C 1
ATOM 590 O O . CYS A 1 77 ? 19.708 -1.992 -12.470 1.00 91.94 77 CYS A O 1
ATOM 592 N N . ILE A 1 78 ? 18.952 -3.366 -14.074 1.00 92.50 78 ILE A N 1
ATOM 593 C CA . ILE A 1 78 ? 19.450 -4.595 -13.441 1.00 92.50 78 ILE A CA 1
ATOM 594 C C . ILE A 1 78 ? 20.981 -4.666 -13.519 1.00 92.50 78 ILE A C 1
ATOM 596 O O . ILE A 1 78 ? 21.611 -4.986 -12.509 1.00 92.50 78 ILE A O 1
ATOM 600 N N . LEU A 1 79 ? 21.588 -4.312 -14.661 1.00 90.88 79 LEU A N 1
ATOM 601 C CA . LEU A 1 79 ? 23.052 -4.226 -14.810 1.00 90.88 79 LEU A CA 1
ATOM 602 C C . LEU A 1 79 ? 23.675 -3.236 -13.812 1.00 90.88 79 LEU A C 1
ATOM 604 O O . LEU A 1 79 ? 24.658 -3.558 -13.143 1.00 90.88 79 LEU A O 1
ATOM 608 N N . TYR A 1 80 ? 23.047 -2.073 -13.638 1.00 85.06 80 TYR A N 1
ATOM 609 C CA . TYR A 1 80 ? 23.465 -1.023 -12.714 1.00 85.06 80 TYR A CA 1
ATOM 610 C C . TYR A 1 80 ? 23.410 -1.488 -11.250 1.00 85.06 80 TYR A C 1
ATOM 612 O O . TYR A 1 80 ? 24.323 -1.219 -10.467 1.00 85.06 80 TYR A O 1
ATOM 620 N N . LEU A 1 81 ? 22.382 -2.263 -10.878 1.00 85.06 81 LEU A N 1
ATOM 621 C CA . LEU A 1 81 ? 22.266 -2.859 -9.542 1.00 85.06 81 LEU A CA 1
ATOM 622 C C . LEU A 1 81 ? 23.348 -3.897 -9.228 1.00 85.06 81 LEU A C 1
ATOM 624 O O . LEU A 1 81 ? 23.728 -4.006 -8.056 1.00 85.06 81 LEU A O 1
ATOM 628 N N . ILE A 1 82 ? 23.824 -4.644 -10.232 1.00 86.88 82 ILE A N 1
ATOM 629 C CA . ILE A 1 82 ? 24.943 -5.599 -10.109 1.00 86.88 82 ILE A CA 1
ATOM 630 C C . ILE A 1 82 ? 26.314 -4.973 -10.416 1.00 86.88 82 ILE A C 1
ATOM 632 O O . ILE A 1 82 ? 27.316 -5.680 -10.418 1.00 86.88 82 ILE A O 1
ATOM 636 N N . GLU A 1 83 ? 26.358 -3.655 -10.627 1.00 85.19 83 GLU A N 1
ATOM 637 C CA . GLU A 1 83 ? 27.559 -2.844 -10.882 1.00 85.19 83 GLU A CA 1
ATOM 638 C C . GLU A 1 83 ? 28.334 -3.181 -12.167 1.00 85.19 83 GLU A C 1
ATOM 640 O O . GLU A 1 83 ? 29.487 -2.772 -12.318 1.00 85.19 83 GLU A O 1
ATOM 645 N N . VAL A 1 84 ? 27.687 -3.857 -13.121 1.00 86.88 84 VAL A N 1
ATOM 646 C CA . VAL A 1 84 ? 28.233 -4.103 -14.462 1.00 86.88 84 VAL A CA 1
ATOM 647 C C . VAL A 1 84 ? 28.188 -2.812 -15.280 1.00 86.88 84 VAL A C 1
ATOM 649 O O . VAL A 1 84 ? 27.173 -2.115 -15.318 1.00 86.88 84 VAL A O 1
ATOM 652 N N . ALA A 1 85 ? 29.293 -2.494 -15.955 1.00 85.06 85 ALA A N 1
ATOM 653 C CA . ALA A 1 85 ? 29.378 -1.336 -16.836 1.00 85.06 85 ALA A CA 1
ATOM 654 C C . ALA A 1 85 ? 28.630 -1.581 -18.159 1.00 85.06 85 ALA A C 1
ATOM 656 O O . ALA A 1 85 ? 28.855 -2.583 -18.839 1.00 85.06 85 ALA A O 1
ATOM 657 N N . VAL A 1 86 ? 27.780 -0.628 -18.543 1.00 86.62 86 VAL A N 1
ATOM 658 C CA . VAL A 1 86 ? 27.180 -0.548 -19.882 1.00 86.62 86 VAL A CA 1
ATOM 659 C C . VAL A 1 86 ? 28.168 0.175 -20.814 1.00 86.62 86 VAL A C 1
ATOM 661 O O . VAL A 1 86 ? 28.644 1.253 -20.444 1.00 86.62 86 VAL A O 1
ATOM 664 N N . PRO A 1 87 ? 28.509 -0.375 -21.996 1.00 88.88 87 PRO A N 1
ATOM 665 C CA . PRO A 1 87 ? 29.383 0.293 -22.964 1.00 88.88 87 PRO A CA 1
ATOM 666 C C . PRO A 1 87 ? 28.804 1.627 -23.457 1.00 88.88 87 PRO A C 1
ATOM 668 O O . PRO A 1 87 ? 27.608 1.725 -23.712 1.00 88.88 87 PRO A O 1
ATOM 671 N N . ALA A 1 88 ? 29.644 2.650 -23.650 1.00 85.12 88 ALA A N 1
ATOM 672 C CA . ALA A 1 88 ? 29.182 3.984 -24.061 1.00 85.12 88 ALA A CA 1
ATOM 673 C C . ALA A 1 88 ? 28.401 3.966 -25.394 1.00 85.12 88 ALA A C 1
ATOM 675 O O . ALA A 1 88 ? 27.315 4.535 -25.490 1.00 85.12 88 ALA A O 1
ATOM 676 N N . ASN A 1 89 ? 28.902 3.217 -26.379 1.00 88.06 89 ASN A N 1
ATOM 677 C CA . ASN A 1 89 ? 28.271 3.026 -27.688 1.00 88.06 89 ASN A CA 1
ATOM 678 C C . ASN A 1 89 ? 26.935 2.257 -27.633 1.00 88.06 89 ASN A C 1
ATOM 680 O O . ASN A 1 89 ? 26.144 2.323 -28.575 1.00 88.06 89 ASN A O 1
ATOM 684 N N . ALA A 1 90 ? 26.643 1.536 -26.543 1.00 86.75 90 ALA A N 1
ATOM 685 C CA . ALA A 1 90 ? 25.340 0.899 -26.365 1.00 86.75 90 ALA A CA 1
ATOM 686 C C . ALA A 1 90 ? 24.226 1.936 -26.154 1.00 86.75 90 ALA A C 1
ATOM 688 O O . ALA A 1 90 ? 23.128 1.755 -26.676 1.00 86.75 90 ALA A O 1
ATOM 689 N N . TYR A 1 91 ? 24.511 3.045 -25.462 1.00 85.69 91 TYR A N 1
ATOM 690 C CA . TYR A 1 91 ? 23.553 4.142 -25.301 1.00 85.69 91 TYR A CA 1
ATOM 691 C C . TYR A 1 91 ? 23.272 4.846 -26.633 1.00 85.69 91 TYR A C 1
ATOM 693 O O . TYR A 1 91 ? 22.114 5.082 -26.962 1.00 85.69 91 TYR A O 1
ATOM 701 N N . GLU A 1 92 ? 24.312 5.105 -27.431 1.00 88.44 92 GLU A N 1
ATOM 702 C CA . GLU A 1 92 ? 24.181 5.643 -28.793 1.00 88.44 92 GLU A CA 1
ATOM 703 C C . GLU A 1 92 ? 23.295 4.729 -29.656 1.00 88.44 92 GLU A C 1
ATOM 705 O O . GLU A 1 92 ? 22.327 5.188 -30.259 1.00 88.44 92 GLU A O 1
ATOM 710 N N . THR A 1 93 ? 23.548 3.416 -29.609 1.00 88.44 93 THR A N 1
ATOM 711 C CA . THR A 1 93 ? 22.756 2.395 -30.316 1.00 88.44 93 THR A CA 1
ATOM 712 C C . THR A 1 93 ? 21.287 2.386 -29.871 1.00 88.44 93 THR A C 1
ATOM 714 O O . THR A 1 93 ? 20.392 2.295 -30.709 1.00 88.44 93 THR A O 1
ATOM 717 N N . MET A 1 94 ? 21.002 2.517 -28.569 1.00 88.25 94 MET A N 1
ATOM 718 C CA . MET A 1 94 ? 19.621 2.612 -28.070 1.00 88.25 94 MET A CA 1
ATOM 719 C C . MET A 1 94 ? 18.914 3.885 -28.534 1.00 88.25 94 MET A C 1
ATOM 721 O O . MET A 1 94 ? 17.744 3.818 -28.901 1.00 88.25 94 MET A O 1
ATOM 725 N N . ILE A 1 95 ? 19.602 5.031 -28.542 1.00 90.62 95 ILE A N 1
ATOM 726 C CA . ILE A 1 95 ? 19.036 6.297 -29.031 1.00 90.62 95 ILE A CA 1
ATOM 727 C C . ILE A 1 95 ? 18.689 6.172 -30.521 1.00 90.62 95 ILE A C 1
ATOM 729 O O . ILE A 1 95 ? 17.596 6.568 -30.922 1.00 90.62 95 ILE A O 1
ATOM 733 N N . SER A 1 96 ? 19.567 5.563 -31.328 1.00 91.62 96 SER A N 1
ATOM 734 C CA . SER A 1 96 ? 19.310 5.306 -32.752 1.00 91.62 96 SER A CA 1
ATOM 735 C C . SER A 1 96 ? 18.155 4.328 -32.999 1.00 91.62 96 SER A C 1
ATOM 737 O O . SER A 1 96 ? 17.380 4.536 -33.928 1.00 91.62 96 SER A O 1
ATOM 739 N N . ASN A 1 97 ? 18.021 3.279 -32.180 1.00 91.00 97 ASN A N 1
ATOM 740 C CA . ASN A 1 97 ? 17.036 2.212 -32.397 1.00 91.00 97 ASN A CA 1
ATOM 741 C C . ASN A 1 97 ? 15.658 2.482 -31.765 1.00 91.00 97 ASN A C 1
ATOM 743 O O . ASN A 1 97 ? 14.668 1.883 -32.187 1.00 91.00 97 ASN A O 1
ATOM 747 N N . HIS A 1 98 ? 15.588 3.311 -30.718 1.00 91.62 98 HIS A N 1
ATOM 748 C CA . HIS A 1 98 ? 14.396 3.458 -29.867 1.00 91.62 98 HIS A CA 1
ATOM 749 C C . HIS A 1 98 ? 14.014 4.917 -29.555 1.00 91.62 98 HIS A C 1
ATOM 751 O O . HIS A 1 98 ? 13.016 5.152 -28.873 1.00 91.62 98 HIS A O 1
ATOM 757 N N . GLY A 1 99 ? 14.777 5.897 -30.046 1.00 93.50 99 GLY A N 1
ATOM 758 C CA . GLY A 1 99 ? 14.519 7.319 -29.822 1.00 93.50 99 GLY A CA 1
ATOM 759 C C . GLY A 1 99 ? 15.045 7.852 -28.486 1.00 93.50 99 GLY A C 1
ATOM 760 O O . GLY A 1 99 ? 15.486 7.119 -27.593 1.00 93.50 99 GLY A O 1
ATOM 761 N N . ILE A 1 100 ? 15.014 9.178 -28.347 1.00 92.56 100 ILE A N 1
ATOM 762 C CA . ILE A 1 100 ? 15.593 9.874 -27.193 1.00 92.56 100 ILE A CA 1
ATOM 763 C C . ILE A 1 100 ? 14.689 9.793 -25.952 1.00 92.56 100 ILE A C 1
ATOM 765 O O . ILE A 1 100 ? 15.191 9.760 -24.830 1.00 92.56 100 ILE A O 1
ATOM 769 N N . GLU A 1 101 ? 13.374 9.673 -26.131 1.00 93.31 101 GLU A N 1
ATOM 770 C CA . GLU A 1 101 ? 12.374 9.509 -25.071 1.00 93.31 101 GLU A CA 1
ATOM 771 C C . GLU A 1 101 ? 12.543 8.170 -24.343 1.00 93.31 101 GLU A C 1
ATOM 773 O O . GLU A 1 101 ? 12.474 8.128 -23.111 1.00 93.31 101 GLU A O 1
ATOM 778 N N . TYR A 1 102 ? 12.829 7.089 -25.084 1.00 94.94 102 TYR A N 1
ATOM 779 C CA . TYR A 1 102 ? 13.185 5.790 -24.508 1.00 94.94 102 TYR A CA 1
ATOM 780 C C . TYR A 1 102 ? 14.447 5.912 -23.645 1.00 94.94 102 TYR A C 1
ATOM 782 O O . TYR A 1 102 ? 14.430 5.559 -22.465 1.00 94.94 102 TYR A O 1
ATOM 790 N N . TYR A 1 103 ? 15.523 6.464 -24.215 1.00 94.06 103 TYR A N 1
ATOM 791 C CA . TYR A 1 103 ? 16.804 6.616 -23.527 1.00 94.06 103 TYR A CA 1
ATOM 792 C C . TYR A 1 103 ? 16.681 7.480 -22.262 1.00 94.06 103 TYR A C 1
ATOM 794 O O . TYR A 1 103 ? 17.139 7.083 -21.191 1.00 94.06 103 TYR A O 1
ATOM 802 N N . GLN A 1 104 ? 16.001 8.629 -22.340 1.00 94.88 104 GLN A N 1
ATOM 803 C CA . GLN A 1 104 ? 15.769 9.479 -21.171 1.00 94.88 104 GLN A CA 1
ATOM 804 C C . GLN A 1 104 ? 14.931 8.754 -20.102 1.00 94.88 104 GLN A C 1
ATOM 806 O O . GLN A 1 104 ? 15.280 8.821 -18.923 1.00 94.88 104 GLN A O 1
ATOM 811 N N . SER A 1 105 ? 13.887 8.012 -20.492 1.00 96.62 105 SER A N 1
ATOM 812 C CA . SER A 1 105 ? 13.076 7.203 -19.565 1.00 96.62 105 SER A CA 1
ATOM 813 C C . SER A 1 105 ? 13.914 6.145 -18.845 1.00 96.62 105 SER A C 1
ATOM 815 O O . SER A 1 105 ? 13.844 6.022 -17.623 1.00 96.62 105 SER A O 1
ATOM 817 N N . MET A 1 106 ? 14.762 5.425 -19.580 1.00 94.62 106 MET A N 1
ATOM 818 C CA . MET A 1 106 ? 15.660 4.406 -19.036 1.00 94.62 106 MET A CA 1
ATOM 819 C C . MET A 1 106 ? 16.630 4.993 -17.993 1.00 94.62 106 MET A C 1
ATOM 821 O O . MET A 1 106 ? 16.706 4.489 -16.873 1.00 94.62 106 MET A O 1
ATOM 825 N N . ILE A 1 107 ? 17.284 6.119 -18.300 1.00 92.75 107 ILE A N 1
ATOM 826 C CA . ILE A 1 107 ? 18.186 6.821 -17.368 1.00 92.75 107 ILE A CA 1
ATOM 827 C C . ILE A 1 107 ? 17.441 7.341 -16.118 1.00 92.75 107 ILE A C 1
ATOM 829 O O . ILE A 1 107 ? 18.018 7.433 -15.031 1.00 92.75 107 ILE A O 1
ATOM 833 N N . LEU A 1 108 ? 16.151 7.675 -16.222 1.00 96.56 108 LEU A N 1
ATOM 834 C CA . LEU A 1 108 ? 15.329 8.045 -15.062 1.00 96.56 108 LEU A CA 1
ATOM 835 C C . LEU A 1 108 ? 14.958 6.828 -14.203 1.00 96.56 108 LEU A C 1
ATOM 837 O O . LEU A 1 108 ? 15.005 6.916 -12.975 1.00 96.56 108 LEU A O 1
ATOM 841 N N . MET A 1 109 ? 14.668 5.677 -14.818 1.00 95.50 109 MET A N 1
ATOM 842 C CA . MET A 1 109 ? 14.495 4.414 -14.092 1.00 95.50 109 MET A CA 1
ATOM 843 C C . MET A 1 109 ? 15.787 4.018 -13.361 1.00 95.50 109 MET A C 1
ATOM 845 O O . MET A 1 109 ? 15.726 3.663 -12.185 1.00 95.50 109 MET A O 1
ATOM 849 N N . GLU A 1 110 ? 16.961 4.184 -13.977 1.00 91.62 110 GLU A N 1
ATOM 850 C CA . GLU A 1 110 ? 18.254 3.958 -13.314 1.00 91.62 110 GLU A CA 1
ATOM 851 C C . GLU A 1 110 ? 18.435 4.853 -12.077 1.00 91.62 110 GLU A C 1
ATOM 853 O O . GLU A 1 110 ? 18.834 4.362 -11.020 1.00 91.62 110 GLU A O 1
ATOM 858 N N . LYS A 1 111 ? 18.073 6.144 -12.158 1.00 91.31 111 LYS A N 1
ATOM 859 C CA . LYS A 1 111 ? 18.097 7.079 -11.012 1.00 91.31 111 LYS A CA 1
ATOM 860 C C . LYS A 1 111 ? 17.120 6.695 -9.895 1.00 91.31 111 LYS A C 1
ATOM 862 O O . LYS A 1 111 ? 17.442 6.871 -8.724 1.00 91.31 111 LYS A O 1
ATOM 867 N N . LEU A 1 112 ? 15.946 6.151 -10.220 1.00 92.62 112 LEU A N 1
ATOM 868 C CA . LEU A 1 112 ? 15.022 5.612 -9.211 1.00 92.62 112 LEU A CA 1
ATOM 869 C C . LEU A 1 112 ? 15.594 4.363 -8.529 1.00 92.62 112 LEU A C 1
ATOM 871 O O . LEU A 1 112 ? 15.454 4.180 -7.321 1.00 92.62 112 LEU A O 1
ATOM 875 N N . VAL A 1 113 ? 16.222 3.489 -9.312 1.00 89.88 113 VAL A N 1
ATOM 876 C CA . VAL A 1 113 ? 16.636 2.148 -8.893 1.00 89.88 113 VAL A CA 1
ATOM 877 C C . VAL A 1 113 ? 18.001 2.151 -8.188 1.00 89.88 113 VAL A C 1
ATOM 879 O O . VAL A 1 113 ? 18.230 1.323 -7.301 1.00 89.88 113 VAL A O 1
ATOM 882 N N . CYS A 1 114 ? 18.889 3.107 -8.488 1.00 85.75 114 CYS A N 1
ATOM 883 C CA . CYS A 1 114 ? 20.235 3.187 -7.908 1.00 85.75 114 CYS A CA 1
ATOM 884 C C . CYS A 1 114 ? 20.244 3.273 -6.375 1.00 85.75 114 CYS A C 1
ATOM 886 O O . CYS A 1 114 ? 21.162 2.747 -5.747 1.00 85.75 114 CYS A O 1
ATOM 888 N N . VAL A 1 115 ? 19.199 3.845 -5.762 1.00 84.62 115 VAL A N 1
ATOM 889 C CA . VAL A 1 115 ? 19.040 3.975 -4.300 1.00 84.62 115 VAL A CA 1
ATOM 890 C C . VAL A 1 115 ? 19.073 2.623 -3.570 1.00 84.62 115 VAL A C 1
ATOM 892 O O . VAL A 1 115 ? 19.340 2.572 -2.372 1.00 84.62 115 VAL A O 1
ATOM 895 N N . LEU A 1 116 ? 18.825 1.517 -4.283 1.00 85.00 116 LEU A N 1
ATOM 896 C CA . LEU A 1 116 ? 18.889 0.156 -3.748 1.00 85.00 116 LEU A CA 1
ATOM 897 C C . LEU A 1 116 ? 20.327 -0.385 -3.641 1.00 85.00 116 LEU A C 1
ATOM 899 O O . LEU A 1 116 ? 20.546 -1.387 -2.957 1.00 85.00 116 LEU A O 1
ATOM 903 N N . ASN A 1 117 ? 21.320 0.208 -4.307 1.00 80.12 117 ASN A N 1
ATOM 904 C CA . ASN A 1 117 ? 22.733 -0.152 -4.157 1.00 80.12 117 ASN A CA 1
ATOM 905 C C . ASN A 1 117 ? 23.541 1.082 -3.696 1.00 80.12 117 ASN A C 1
ATOM 907 O O . ASN A 1 117 ? 23.772 1.976 -4.505 1.00 80.12 117 ASN A O 1
ATOM 911 N N . PRO A 1 118 ? 24.039 1.126 -2.442 1.00 73.00 118 PRO A N 1
ATOM 912 C CA . PRO A 1 118 ? 24.824 2.253 -1.930 1.00 73.00 118 PRO A CA 1
ATOM 913 C C . PRO A 1 118 ? 26.048 2.637 -2.778 1.00 73.00 118 PRO A C 1
ATOM 915 O O . PRO A 1 118 ? 26.349 3.823 -2.891 1.00 73.00 118 PRO A O 1
ATOM 918 N N . ASN A 1 119 ? 26.727 1.678 -3.418 1.00 71.19 119 ASN A N 1
ATOM 919 C CA . ASN A 1 119 ? 27.863 1.965 -4.305 1.00 71.19 119 ASN A CA 1
ATOM 920 C C . ASN A 1 119 ? 27.406 2.688 -5.579 1.00 71.19 119 ASN A C 1
ATOM 922 O O . ASN A 1 119 ? 28.051 3.627 -6.045 1.00 71.19 119 ASN A O 1
ATOM 926 N N . ALA A 1 120 ? 26.275 2.251 -6.128 1.00 69.19 120 ALA A N 1
ATOM 927 C CA . ALA A 1 120 ? 25.678 2.792 -7.340 1.00 69.19 120 ALA A CA 1
ATOM 928 C C . ALA A 1 120 ? 25.048 4.176 -7.075 1.00 69.19 120 ALA A C 1
ATOM 930 O O . ALA A 1 120 ? 25.287 5.128 -7.812 1.00 69.19 120 ALA A O 1
ATOM 931 N N . PHE A 1 121 ? 24.353 4.335 -5.945 1.00 72.38 121 PHE A N 1
ATOM 932 C CA . PHE A 1 121 ? 23.872 5.629 -5.460 1.00 72.38 121 PHE A CA 1
ATOM 933 C C . PHE A 1 121 ? 25.022 6.627 -5.236 1.00 72.38 121 PHE A C 1
ATOM 935 O O . PHE A 1 121 ? 24.925 7.778 -5.663 1.00 72.38 121 PHE A O 1
ATOM 942 N N . LYS A 1 122 ? 26.143 6.185 -4.641 1.00 71.25 122 LYS A N 1
ATOM 943 C CA . LYS A 1 122 ? 27.346 7.014 -4.462 1.00 71.25 122 LYS A CA 1
ATOM 944 C C . LYS A 1 122 ? 27.931 7.488 -5.798 1.00 71.25 122 LYS A C 1
ATOM 946 O O . LYS A 1 122 ? 28.327 8.646 -5.881 1.00 71.25 122 LYS A O 1
ATOM 951 N N . LYS A 1 123 ? 27.957 6.634 -6.834 1.00 67.25 123 LYS A N 1
ATOM 952 C CA . LYS A 1 123 ? 28.429 6.993 -8.191 1.00 67.25 123 LYS A CA 1
ATOM 953 C C . LYS A 1 123 ? 27.603 8.120 -8.834 1.00 67.25 123 LYS A C 1
ATOM 955 O O . LYS A 1 123 ? 28.170 8.897 -9.592 1.00 67.25 123 LYS A O 1
ATOM 960 N N . ILE A 1 124 ? 26.302 8.223 -8.537 1.00 64.19 124 ILE A N 1
ATOM 961 C CA . ILE A 1 124 ? 25.415 9.266 -9.095 1.00 64.19 124 ILE A CA 1
ATOM 962 C C . ILE A 1 124 ? 25.380 10.528 -8.221 1.00 64.19 124 ILE A C 1
ATOM 964 O O . ILE A 1 124 ? 25.407 11.634 -8.750 1.00 64.19 124 ILE A O 1
ATOM 968 N N . ASN A 1 125 ? 25.314 10.380 -6.893 1.00 63.72 125 ASN A N 1
ATOM 969 C CA . ASN A 1 125 ? 24.971 11.482 -5.982 1.00 63.72 125 ASN A CA 1
ATOM 970 C C . ASN A 1 125 ? 26.117 11.942 -5.061 1.00 63.72 125 ASN A C 1
ATOM 972 O O . ASN A 1 125 ? 25.899 12.816 -4.226 1.00 63.72 125 ASN A O 1
ATOM 976 N N . ASN A 1 126 ? 27.314 11.346 -5.144 1.00 61.34 126 ASN A N 1
ATOM 977 C CA . ASN A 1 126 ? 28.479 11.598 -4.269 1.00 61.34 126 ASN A CA 1
ATOM 978 C C . ASN A 1 126 ? 28.253 11.404 -2.747 1.00 61.34 126 ASN A C 1
ATOM 980 O O . ASN A 1 126 ? 29.190 11.526 -1.956 1.00 61.34 126 ASN A O 1
ATOM 984 N N . GLN A 1 127 ? 27.043 11.044 -2.316 1.00 57.81 127 GLN A N 1
ATOM 985 C CA . GLN A 1 127 ? 26.696 10.745 -0.927 1.00 57.81 127 GLN A CA 1
ATOM 986 C C . GLN A 1 127 ? 27.131 9.325 -0.527 1.00 57.81 127 GLN A C 1
ATOM 988 O O . GLN A 1 127 ? 27.109 8.396 -1.332 1.00 57.81 127 GLN A O 1
ATOM 993 N N . VAL A 1 128 ? 27.536 9.153 0.737 1.00 48.31 128 VAL A N 1
ATOM 994 C CA . VAL A 1 128 ? 28.242 7.941 1.214 1.00 48.31 128 VAL A CA 1
ATOM 995 C C . VAL A 1 128 ? 27.434 7.119 2.232 1.00 48.31 128 VAL A C 1
ATOM 997 O O . VAL A 1 128 ? 27.791 5.979 2.522 1.00 48.31 128 VAL A O 1
ATOM 1000 N N . LYS A 1 129 ? 26.345 7.658 2.796 1.00 53.25 129 LYS A N 1
ATOM 1001 C CA . LYS A 1 129 ? 25.563 6.952 3.826 1.00 53.25 129 LYS A CA 1
ATOM 1002 C C . LYS A 1 129 ? 24.533 5.990 3.213 1.00 53.25 129 LYS A C 1
ATOM 1004 O O . LYS A 1 129 ? 23.892 6.347 2.228 1.00 53.25 129 LYS A O 1
ATOM 1009 N N . PRO A 1 130 ? 24.322 4.799 3.807 1.00 50.47 130 PRO A N 1
ATOM 1010 C CA . PRO A 1 130 ? 23.250 3.907 3.389 1.00 50.47 130 PRO A CA 1
ATOM 1011 C C . PRO A 1 130 ? 21.899 4.543 3.724 1.00 50.47 130 PRO A C 1
ATOM 1013 O O . PRO A 1 130 ? 21.585 4.790 4.890 1.00 50.47 130 PRO A O 1
ATOM 1016 N N . ILE A 1 131 ? 21.086 4.791 2.700 1.00 59.25 131 ILE A N 1
ATOM 1017 C CA . ILE A 1 131 ? 19.705 5.231 2.885 1.00 59.25 131 ILE A CA 1
ATOM 1018 C C . ILE A 1 131 ? 18.926 4.072 3.508 1.00 59.25 131 ILE A C 1
ATOM 1020 O O . ILE A 1 131 ? 18.821 2.993 2.926 1.00 59.25 131 ILE A O 1
ATOM 1024 N N . ASN A 1 132 ? 18.328 4.304 4.673 1.00 67.12 132 ASN A N 1
ATOM 1025 C CA . ASN A 1 132 ? 17.447 3.335 5.317 1.00 67.12 132 ASN A CA 1
ATOM 1026 C C . ASN A 1 132 ? 16.039 3.410 4.694 1.00 67.12 132 ASN A C 1
ATOM 1028 O O . ASN A 1 132 ? 15.097 3.903 5.320 1.00 67.12 132 ASN A O 1
ATOM 1032 N N . LEU A 1 133 ? 15.910 2.991 3.426 1.00 77.75 133 LEU A N 1
ATOM 1033 C CA . LEU A 1 133 ? 14.617 2.953 2.740 1.00 77.75 133 LEU A CA 1
ATOM 1034 C C . LEU A 1 133 ? 13.648 2.040 3.494 1.00 77.75 133 LEU A C 1
ATOM 1036 O O . LEU A 1 133 ? 13.970 0.920 3.890 1.00 77.75 133 LEU A O 1
ATOM 1040 N N . ALA A 1 134 ? 12.396 2.473 3.610 1.00 82.31 134 ALA A N 1
ATOM 1041 C CA . ALA A 1 134 ? 11.348 1.577 4.060 1.00 82.31 134 ALA A CA 1
ATOM 1042 C C . ALA A 1 134 ? 11.169 0.425 3.056 1.00 82.31 134 ALA A C 1
ATOM 1044 O O . ALA A 1 134 ? 10.969 0.659 1.863 1.00 82.31 134 ALA A O 1
ATOM 1045 N N . LYS A 1 135 ? 11.070 -0.814 3.555 1.00 82.62 135 LYS A N 1
ATOM 1046 C CA . LYS A 1 135 ? 10.809 -2.059 2.788 1.00 82.62 135 LYS A CA 1
ATOM 1047 C C . LYS A 1 135 ? 9.553 -2.040 1.898 1.00 82.62 135 LYS A C 1
ATOM 1049 O O . LYS A 1 135 ? 9.265 -2.998 1.182 1.00 82.62 135 LYS A O 1
ATOM 1054 N N . SER A 1 136 ? 8.737 -0.990 1.981 1.00 85.06 136 SER A N 1
ATOM 1055 C CA . SER A 1 136 ? 7.596 -0.733 1.095 1.00 85.06 136 SER A CA 1
ATOM 1056 C C . SER A 1 136 ? 7.987 0.061 -0.161 1.00 85.06 136 SER A C 1
ATOM 1058 O O . SER A 1 136 ? 7.360 -0.138 -1.198 1.00 85.06 136 SER A O 1
ATOM 1060 N N . LEU A 1 137 ? 9.007 0.922 -0.088 1.00 90.06 137 LEU A N 1
ATOM 1061 C CA . LEU A 1 137 ? 9.621 1.596 -1.236 1.00 90.06 137 LEU A CA 1
ATOM 1062 C C . LEU A 1 137 ? 10.549 0.638 -1.986 1.00 90.06 137 LEU A C 1
ATOM 1064 O O . LEU A 1 137 ? 10.372 0.470 -3.187 1.00 90.06 137 LEU A O 1
ATOM 1068 N N . GLU A 1 138 ? 11.440 -0.070 -1.276 1.00 88.25 138 GLU A N 1
ATOM 1069 C CA . GLU A 1 138 ? 12.401 -1.014 -1.879 1.00 88.25 138 GLU A CA 1
ATOM 1070 C C . GLU A 1 138 ? 11.718 -1.986 -2.856 1.00 88.25 138 GLU A C 1
ATOM 1072 O O . GLU A 1 138 ? 12.095 -2.085 -4.020 1.00 88.25 138 GLU A O 1
ATOM 1077 N N . ARG A 1 139 ? 10.628 -2.631 -2.415 1.00 89.44 139 ARG A N 1
ATOM 1078 C CA . ARG A 1 139 ? 9.842 -3.559 -3.246 1.00 89.44 139 ARG A CA 1
ATOM 1079 C C . ARG A 1 139 ? 9.226 -2.912 -4.492 1.00 89.44 139 ARG A C 1
ATOM 1081 O O . ARG A 1 139 ? 9.121 -3.588 -5.505 1.00 89.44 139 ARG A O 1
ATOM 1088 N N . LYS A 1 140 ? 8.820 -1.638 -4.437 1.00 92.81 140 LYS A N 1
ATOM 1089 C CA . LYS A 1 140 ? 8.243 -0.927 -5.596 1.00 92.81 140 LYS A CA 1
ATOM 1090 C C . LYS A 1 140 ? 9.316 -0.575 -6.622 1.00 92.81 140 LYS A C 1
ATOM 1092 O O . LYS A 1 140 ? 9.076 -0.728 -7.811 1.00 92.81 140 LYS A O 1
ATOM 1097 N N . LEU A 1 141 ? 10.493 -0.161 -6.156 1.00 93.44 141 LEU A N 1
ATOM 1098 C CA . LEU A 1 141 ? 11.644 0.143 -7.007 1.00 93.44 141 LEU A CA 1
ATOM 1099 C C . LEU A 1 141 ? 12.192 -1.121 -7.687 1.00 93.44 141 LEU A C 1
ATOM 1101 O O . LEU A 1 141 ? 12.519 -1.080 -8.865 1.00 93.44 141 LEU A O 1
ATOM 1105 N N . ILE A 1 142 ? 12.204 -2.262 -6.988 1.00 91.50 142 ILE A N 1
ATOM 1106 C CA . ILE A 1 142 ? 12.527 -3.575 -7.574 1.00 91.50 142 ILE A CA 1
ATOM 1107 C C . ILE A 1 142 ? 11.532 -3.953 -8.683 1.00 91.50 142 ILE A C 1
ATOM 1109 O O . ILE A 1 142 ? 11.953 -4.400 -9.747 1.00 91.50 142 ILE A O 1
ATOM 1113 N N . SER A 1 143 ? 10.224 -3.774 -8.465 1.00 93.06 143 SER A N 1
ATOM 1114 C CA . SER A 1 143 ? 9.236 -4.047 -9.516 1.00 93.06 143 SER A CA 1
ATOM 1115 C C . SER A 1 143 ? 9.363 -3.086 -10.702 1.00 93.06 143 SER A C 1
ATOM 1117 O O . SER A 1 143 ? 9.316 -3.535 -11.841 1.00 93.06 143 SER A O 1
ATOM 1119 N N . LEU A 1 144 ? 9.608 -1.795 -10.456 1.00 95.12 144 LEU A N 1
ATOM 1120 C CA . LEU A 1 144 ? 9.869 -0.809 -11.509 1.00 95.12 144 LEU A CA 1
ATOM 1121 C C . LEU A 1 144 ? 11.124 -1.169 -12.326 1.00 95.12 144 LEU A C 1
ATOM 1123 O O . LEU A 1 144 ? 11.079 -1.122 -13.548 1.00 95.12 144 LEU A O 1
ATOM 1127 N N . ALA A 1 145 ? 12.198 -1.642 -11.681 1.00 93.62 145 ALA A N 1
ATOM 1128 C CA . ALA A 1 145 ? 13.391 -2.175 -12.354 1.00 93.62 145 ALA A CA 1
ATOM 1129 C C . ALA A 1 145 ? 13.120 -3.417 -13.230 1.00 93.62 145 ALA A C 1
ATOM 1131 O O . ALA A 1 145 ? 13.987 -3.817 -14.002 1.00 93.62 145 ALA A O 1
ATOM 1132 N N . SER A 1 146 ? 11.945 -4.038 -13.094 1.00 93.38 146 SER A N 1
ATOM 1133 C CA . SER A 1 146 ? 11.519 -5.235 -13.830 1.00 93.38 146 SER A CA 1
ATOM 1134 C C . SER A 1 146 ? 10.501 -4.921 -14.937 1.00 93.38 146 SER A C 1
ATOM 1136 O O . SER A 1 146 ? 9.871 -5.841 -15.437 1.00 93.38 146 SER A O 1
ATOM 1138 N N . CYS A 1 147 ? 10.289 -3.654 -15.309 1.00 95.25 147 CYS A N 1
ATOM 1139 C CA . CYS A 1 147 ? 9.321 -3.268 -16.344 1.00 95.25 147 CYS A CA 1
ATOM 1140 C C . CYS A 1 147 ? 9.994 -3.017 -17.708 1.00 95.25 147 CYS A C 1
ATOM 1142 O O . CYS A 1 147 ? 11.104 -2.488 -17.762 1.00 95.25 147 CYS A O 1
ATOM 1144 N N . GLN A 1 148 ? 9.307 -3.336 -18.811 1.00 95.06 148 GLN A N 1
ATOM 1145 C CA . GLN A 1 148 ? 9.790 -3.109 -20.181 1.00 95.06 148 GLN A CA 1
ATOM 1146 C C . GLN A 1 148 ? 9.151 -1.853 -20.806 1.00 95.06 148 GLN A C 1
ATOM 1148 O O . GLN A 1 148 ? 7.973 -1.859 -21.143 1.00 95.06 148 GLN A O 1
ATOM 1153 N N . LEU A 1 149 ? 9.932 -0.784 -20.997 1.00 95.00 149 LEU A N 1
ATOM 1154 C CA . LEU A 1 149 ? 9.482 0.503 -21.560 1.00 95.00 149 LEU A CA 1
ATOM 1155 C C . LEU A 1 149 ? 8.917 0.419 -22.990 1.00 95.00 149 LEU A C 1
ATOM 1157 O O . LEU A 1 149 ? 8.013 1.183 -23.339 1.00 95.00 149 LEU A O 1
ATOM 1161 N N . LEU A 1 150 ? 9.456 -0.464 -23.835 1.00 94.75 150 LEU A N 1
ATOM 1162 C CA . LEU A 1 150 ? 9.024 -0.568 -25.234 1.00 94.75 150 LEU A CA 1
ATOM 1163 C C . LEU A 1 150 ? 7.650 -1.238 -25.382 1.00 94.75 150 LEU A C 1
ATOM 1165 O O . LEU A 1 150 ? 6.906 -0.913 -26.307 1.00 94.75 150 LEU A O 1
ATOM 1169 N N . GLU A 1 151 ? 7.265 -2.104 -24.443 1.00 93.81 151 GLU A N 1
ATOM 1170 C CA . GLU A 1 151 ? 5.963 -2.771 -24.453 1.00 93.81 151 GLU A CA 1
ATOM 1171 C C . GLU A 1 151 ? 4.920 -1.975 -23.657 1.00 93.81 151 GLU A C 1
ATOM 1173 O O . GLU A 1 151 ? 5.186 -1.439 -22.582 1.00 93.81 151 GLU A O 1
ATOM 1178 N N . GLU A 1 152 ? 3.701 -1.897 -24.187 1.00 93.06 152 GLU A N 1
ATOM 1179 C CA . GLU A 1 152 ? 2.607 -1.108 -23.609 1.00 93.06 152 GLU A CA 1
ATOM 1180 C C . GLU A 1 152 ? 2.225 -1.575 -22.193 1.00 93.06 152 GLU A C 1
ATOM 1182 O O . GLU A 1 152 ? 2.074 -0.750 -21.290 1.00 93.06 152 GLU A O 1
ATOM 1187 N N . LEU A 1 153 ? 2.185 -2.894 -21.967 1.00 93.25 153 LEU A N 1
ATOM 1188 C CA . LEU A 1 153 ? 1.959 -3.491 -20.648 1.00 93.25 153 LEU A CA 1
ATOM 1189 C C . LEU A 1 153 ? 3.003 -3.020 -19.621 1.00 93.25 153 LEU A C 1
ATOM 1191 O O . LEU A 1 153 ? 2.653 -2.671 -18.494 1.00 93.25 153 LEU A O 1
ATOM 1195 N N . GLY A 1 154 ? 4.272 -2.934 -20.029 1.00 94.44 154 GLY A N 1
ATOM 1196 C CA . GLY A 1 154 ? 5.349 -2.439 -19.177 1.00 94.44 154 GLY A CA 1
ATOM 1197 C C . GLY A 1 154 ? 5.254 -0.934 -18.905 1.00 94.44 154 GLY A C 1
ATOM 1198 O O . GLY A 1 154 ? 5.544 -0.510 -17.788 1.00 94.44 154 GLY A O 1
ATOM 1199 N N . ARG A 1 155 ? 4.767 -0.123 -19.858 1.00 95.62 155 ARG A N 1
ATOM 1200 C CA . ARG A 1 155 ? 4.447 1.301 -19.624 1.00 95.62 155 ARG A CA 1
ATOM 1201 C C . ARG A 1 155 ? 3.290 1.482 -18.637 1.00 95.62 155 ARG A C 1
ATOM 1203 O O . ARG A 1 155 ? 3.429 2.263 -17.692 1.00 95.62 155 ARG A O 1
ATOM 1210 N N . LYS A 1 156 ? 2.203 0.716 -18.793 1.00 94.94 156 LYS A N 1
ATOM 1211 C CA . LYS A 1 156 ? 1.076 0.664 -17.842 1.00 94.94 156 LYS A CA 1
ATOM 1212 C C . LYS A 1 156 ? 1.557 0.279 -16.436 1.00 94.94 156 LYS A C 1
ATOM 1214 O O . LYS A 1 156 ? 1.263 0.981 -15.465 1.00 94.94 156 LYS A O 1
ATOM 1219 N N . ASP A 1 157 ? 2.389 -0.759 -16.306 1.00 95.00 157 ASP A N 1
ATOM 1220 C CA . ASP A 1 157 ? 2.965 -1.136 -15.009 1.00 95.00 157 ASP A CA 1
ATOM 1221 C C . ASP A 1 157 ? 3.926 -0.071 -14.436 1.00 95.00 157 ASP A C 1
ATOM 1223 O O . ASP A 1 157 ? 3.851 0.204 -13.237 1.00 95.00 157 ASP A O 1
ATOM 1227 N N . ILE A 1 158 ? 4.750 0.616 -15.239 1.00 96.50 158 ILE A N 1
ATOM 1228 C CA . ILE A 1 158 ? 5.594 1.736 -14.763 1.00 96.50 158 ILE A CA 1
ATOM 1229 C C . ILE A 1 158 ? 4.738 2.849 -14.147 1.00 96.50 158 ILE A C 1
ATOM 1231 O O . ILE A 1 158 ? 4.996 3.254 -13.012 1.00 96.50 158 ILE A O 1
ATOM 1235 N N . ILE A 1 159 ? 3.683 3.298 -14.831 1.00 96.88 159 ILE A N 1
ATOM 1236 C CA . ILE A 1 159 ? 2.753 4.331 -14.340 1.00 96.88 159 ILE A CA 1
ATOM 1237 C C . ILE A 1 159 ? 2.078 3.901 -13.027 1.00 96.88 159 ILE A C 1
ATOM 1239 O O . ILE A 1 159 ? 2.064 4.633 -12.032 1.00 96.88 159 ILE A O 1
ATOM 1243 N N . LYS A 1 160 ? 1.607 2.656 -12.974 1.00 95.25 160 LYS A N 1
ATOM 1244 C CA . LYS A 1 160 ? 1.036 2.001 -11.789 1.00 95.25 160 LYS A CA 1
ATOM 1245 C C . LYS A 1 160 ? 2.049 1.892 -10.638 1.00 95.25 160 LYS A C 1
ATOM 1247 O O . LYS A 1 160 ? 1.658 2.019 -9.474 1.00 95.25 160 LYS A O 1
ATOM 1252 N N . TYR A 1 161 ? 3.343 1.689 -10.909 1.00 95.50 161 TYR A N 1
ATOM 1253 C CA . TYR A 1 161 ? 4.406 1.725 -9.897 1.00 95.50 161 TYR A CA 1
ATOM 1254 C C . TYR A 1 161 ? 4.769 3.150 -9.463 1.00 95.50 161 TYR A C 1
ATOM 1256 O O . TYR A 1 161 ? 4.993 3.346 -8.269 1.00 95.50 161 TYR A O 1
ATOM 1264 N N . ILE A 1 162 ? 4.722 4.147 -10.351 1.00 96.62 162 ILE A N 1
ATOM 1265 C CA . ILE A 1 162 ? 4.875 5.572 -10.010 1.00 96.62 162 ILE A CA 1
ATOM 1266 C C . ILE A 1 162 ? 3.745 6.026 -9.074 1.00 96.62 162 ILE A C 1
ATOM 1268 O O . ILE A 1 162 ? 4.033 6.576 -8.010 1.00 96.62 162 ILE A O 1
ATOM 1272 N N . ARG A 1 163 ? 2.476 5.694 -9.366 1.00 94.50 163 ARG A N 1
ATOM 1273 C CA . ARG A 1 163 ? 1.327 5.965 -8.471 1.00 94.50 163 ARG A CA 1
ATOM 1274 C C . ARG A 1 163 ? 1.523 5.344 -7.083 1.00 94.50 163 ARG A C 1
ATOM 1276 O O . ARG A 1 163 ? 1.370 6.016 -6.061 1.00 94.50 163 ARG A O 1
ATOM 1283 N N . LYS A 1 164 ? 1.962 4.080 -7.036 1.00 92.88 164 LYS A N 1
ATOM 1284 C CA . LYS A 1 164 ? 2.304 3.366 -5.791 1.00 92.88 164 LYS A CA 1
ATOM 1285 C C . LYS A 1 164 ? 3.510 3.978 -5.057 1.00 92.88 164 LYS A C 1
ATOM 1287 O O . LYS A 1 164 ? 3.555 3.915 -3.827 1.00 92.88 164 LYS A O 1
ATOM 1292 N N . LEU A 1 165 ? 4.507 4.505 -5.772 1.00 94.19 165 LEU A N 1
ATOM 1293 C CA . LEU A 1 165 ? 5.671 5.181 -5.191 1.00 94.19 165 LEU A CA 1
ATOM 1294 C C . LEU A 1 165 ? 5.256 6.517 -4.581 1.00 94.19 165 LEU A C 1
ATOM 1296 O O . LEU A 1 165 ? 5.511 6.709 -3.397 1.00 94.19 165 LEU A O 1
ATOM 1300 N N . GLY A 1 166 ? 4.541 7.365 -5.325 1.00 94.25 166 GLY A N 1
ATOM 1301 C CA . GLY A 1 166 ? 4.013 8.642 -4.841 1.00 94.25 166 GLY A CA 1
ATOM 1302 C C . GLY A 1 166 ? 3.195 8.492 -3.563 1.00 94.25 166 GLY A C 1
ATOM 1303 O O . GLY A 1 166 ? 3.517 9.125 -2.559 1.00 94.25 166 GLY A O 1
ATOM 1304 N N . GLU A 1 167 ? 2.230 7.562 -3.539 1.00 91.19 167 GLU A N 1
ATOM 1305 C CA . GLU A 1 167 ? 1.451 7.271 -2.328 1.00 91.19 167 GLU A CA 1
ATOM 1306 C C . GLU A 1 167 ? 2.350 6.902 -1.126 1.00 91.19 167 GLU A C 1
ATOM 1308 O O . GLU A 1 167 ? 2.097 7.337 0.005 1.00 91.19 167 GLU A O 1
ATOM 1313 N N . ARG A 1 168 ? 3.404 6.098 -1.338 1.00 90.81 168 ARG A N 1
ATOM 1314 C CA . ARG A 1 168 ? 4.266 5.658 -0.233 1.00 90.81 168 ARG A CA 1
ATOM 1315 C C . ARG A 1 168 ? 5.270 6.723 0.203 1.00 90.81 168 ARG A C 1
ATOM 1317 O O . ARG A 1 168 ? 5.500 6.837 1.401 1.00 90.81 168 ARG A O 1
ATOM 1324 N N . ILE A 1 169 ? 5.845 7.479 -0.728 1.00 92.00 169 ILE A N 1
ATOM 1325 C CA . ILE A 1 169 ? 6.770 8.587 -0.452 1.00 92.00 169 ILE A CA 1
ATOM 1326 C C . ILE A 1 169 ? 6.052 9.645 0.392 1.00 92.00 169 ILE A C 1
ATOM 1328 O O . ILE A 1 169 ? 6.557 10.040 1.440 1.00 92.00 169 ILE A O 1
ATOM 1332 N N . LEU A 1 170 ? 4.827 10.005 0.003 1.00 89.94 170 LEU A N 1
ATOM 1333 C CA . LEU A 1 170 ? 3.958 10.926 0.731 1.00 89.94 170 LEU A CA 1
ATOM 1334 C C . LEU A 1 170 ? 3.674 10.461 2.174 1.00 89.94 170 LEU A C 1
ATOM 1336 O O . LEU A 1 170 ? 3.781 11.242 3.117 1.00 89.94 170 LEU A O 1
ATOM 1340 N N . LEU A 1 171 ? 3.397 9.166 2.364 1.00 86.75 171 LEU A N 1
ATOM 1341 C CA . LEU A 1 171 ? 3.240 8.553 3.689 1.00 86.75 171 LEU A CA 1
ATOM 1342 C C . LEU A 1 171 ? 4.532 8.616 4.531 1.00 86.75 171 LEU A C 1
ATOM 1344 O O . LEU A 1 171 ? 4.453 8.905 5.724 1.00 86.75 171 LEU A O 1
ATOM 1348 N N . GLU A 1 172 ? 5.717 8.380 3.952 1.00 87.06 172 GLU A N 1
ATOM 1349 C CA . GLU A 1 172 ? 6.978 8.555 4.697 1.00 87.06 172 GLU A CA 1
ATOM 1350 C C . GLU A 1 172 ? 7.215 10.025 5.080 1.00 87.06 172 GLU A C 1
ATOM 1352 O O . GLU A 1 172 ? 7.639 10.284 6.203 1.00 87.06 172 GLU A O 1
ATOM 1357 N N . LEU A 1 173 ? 6.894 10.991 4.208 1.00 86.56 173 LEU A N 1
ATOM 1358 C CA . LEU A 1 173 ? 7.012 12.422 4.519 1.00 86.56 173 LEU A CA 1
ATOM 1359 C C . LEU A 1 173 ? 6.139 12.814 5.723 1.00 86.56 173 LEU A C 1
ATOM 1361 O O . LEU A 1 173 ? 6.656 13.390 6.679 1.00 86.56 173 LEU A O 1
ATOM 1365 N N . ILE A 1 174 ? 4.861 12.416 5.750 1.00 82.94 174 ILE A N 1
ATOM 1366 C CA . ILE A 1 174 ? 3.956 12.662 6.893 1.00 82.94 174 ILE A CA 1
ATOM 1367 C C . ILE A 1 174 ? 4.502 12.011 8.184 1.00 82.94 174 ILE A C 1
ATOM 1369 O O . ILE A 1 174 ? 4.494 12.625 9.258 1.00 82.94 174 ILE A O 1
ATOM 1373 N N . LEU A 1 175 ? 5.037 10.786 8.093 1.00 80.69 175 LEU A N 1
ATOM 1374 C CA . LEU A 1 175 ? 5.659 10.075 9.221 1.00 80.69 175 LEU A CA 1
ATOM 1375 C C . LEU A 1 175 ? 6.989 10.703 9.691 1.00 80.69 175 LEU A C 1
ATOM 1377 O O . LEU A 1 175 ? 7.351 10.561 10.865 1.00 80.69 175 LEU A O 1
ATOM 1381 N N . LEU A 1 176 ? 7.720 11.387 8.805 1.00 79.19 176 LEU A N 1
ATOM 1382 C CA . LEU A 1 176 ? 8.959 12.104 9.115 1.00 79.19 176 LEU A CA 1
ATOM 1383 C C . LEU A 1 176 ? 8.699 13.497 9.695 1.00 79.19 176 LEU A C 1
ATOM 1385 O O . LEU A 1 176 ? 9.410 13.878 10.625 1.00 79.19 176 LEU A O 1
ATOM 1389 N N . MET A 1 177 ? 7.691 14.223 9.204 1.00 77.50 177 MET A N 1
ATOM 1390 C CA . MET A 1 177 ? 7.290 15.537 9.719 1.00 77.50 177 MET A CA 1
ATOM 1391 C C . MET A 1 177 ? 6.808 15.446 11.172 1.00 77.50 177 MET A C 1
ATOM 1393 O O . MET A 1 177 ? 7.313 16.159 12.037 1.00 77.50 177 MET A O 1
ATOM 1397 N N . LYS A 1 178 ? 5.882 14.527 11.474 1.00 75.69 178 LYS A N 1
ATOM 1398 C CA . LYS A 1 178 ? 5.288 14.428 12.815 1.00 75.69 178 LYS A CA 1
ATOM 1399 C C . LYS A 1 178 ? 6.212 13.736 13.832 1.00 75.69 178 LYS A C 1
ATOM 1401 O O . LYS A 1 178 ? 7.075 12.910 13.499 1.00 75.69 178 LYS A O 1
ATOM 1406 N N . SER A 1 179 ? 6.027 14.056 15.113 1.00 76.31 179 SER A N 1
ATOM 1407 C CA . SER A 1 179 ? 6.620 13.302 16.226 1.00 76.31 179 SER A CA 1
ATOM 1408 C C . SER A 1 179 ? 5.805 12.045 16.555 1.00 76.31 179 SER A C 1
ATOM 1410 O O . SER A 1 179 ? 4.597 11.980 16.313 1.00 76.31 179 SER A O 1
ATOM 1412 N N . ARG A 1 180 ? 6.457 11.056 17.189 1.00 74.69 180 ARG A N 1
ATOM 1413 C CA . ARG A 1 180 ? 5.799 9.817 17.650 1.00 74.69 180 ARG A CA 1
ATOM 1414 C C . ARG A 1 180 ? 4.648 10.073 18.630 1.00 74.69 180 ARG A C 1
ATOM 1416 O O . ARG A 1 180 ? 3.756 9.238 18.714 1.00 74.69 180 ARG A O 1
ATOM 1423 N N . GLN A 1 181 ? 4.670 11.187 19.369 1.00 76.94 181 GLN A N 1
ATOM 1424 C CA . GLN A 1 181 ? 3.617 11.517 20.332 1.00 76.94 181 GLN A CA 1
ATOM 1425 C C . GLN A 1 181 ? 2.443 12.257 19.681 1.00 76.94 181 GLN A C 1
ATOM 1427 O O . GLN A 1 181 ? 1.300 11.940 19.995 1.00 76.94 181 GLN A O 1
ATOM 1432 N N . GLN A 1 182 ? 2.689 13.169 18.729 1.00 81.69 182 GLN A N 1
ATOM 1433 C CA . GLN A 1 182 ? 1.614 13.829 17.968 1.00 81.69 182 GLN A CA 1
ATOM 1434 C C . GLN A 1 182 ? 0.719 12.800 17.262 1.00 81.69 182 GLN A C 1
ATOM 1436 O O . GLN A 1 182 ? -0.491 12.837 17.444 1.00 81.69 182 GLN A O 1
ATOM 1441 N N . GLN A 1 183 ? 1.306 11.808 16.582 1.00 83.38 183 GLN A N 1
ATOM 1442 C CA . GLN A 1 183 ? 0.566 10.728 15.902 1.00 83.38 183 GLN A CA 1
ATOM 1443 C C . GLN A 1 183 ? -0.370 9.940 16.846 1.00 83.38 183 GLN A C 1
ATOM 1445 O O . GLN A 1 183 ? -1.441 9.491 16.446 1.00 83.38 183 GLN A O 1
ATOM 1450 N N . VAL A 1 184 ? 0.016 9.773 18.117 1.00 88.50 184 VAL A N 1
ATOM 1451 C CA . VAL A 1 184 ? -0.812 9.109 19.141 1.00 88.50 184 VAL A CA 1
ATOM 1452 C C . VAL A 1 184 ? -1.886 10.059 19.672 1.00 88.50 184 VAL A C 1
ATOM 1454 O O . VAL A 1 184 ? -3.046 9.672 19.802 1.00 88.50 184 VAL A O 1
ATOM 1457 N N . ASN A 1 185 ? -1.522 11.314 19.943 1.00 89.06 185 ASN A N 1
ATOM 1458 C CA . ASN A 1 185 ? -2.451 12.343 20.408 1.00 89.06 185 ASN A CA 1
ATOM 1459 C C . ASN A 1 185 ? -3.567 12.605 19.381 1.00 89.06 185 ASN A C 1
ATOM 1461 O O . ASN A 1 185 ? -4.714 12.797 19.780 1.00 89.06 185 ASN A O 1
ATOM 1465 N N . GLU A 1 186 ? -3.245 12.553 18.085 1.00 90.31 186 GLU A N 1
ATOM 1466 C CA . GLU A 1 186 ? -4.175 12.653 16.954 1.00 90.31 186 GLU A CA 1
ATOM 1467 C C . GLU A 1 186 ? -5.183 11.498 16.931 1.00 90.31 186 GLU A C 1
ATOM 1469 O O . GLU A 1 186 ? -6.383 11.755 16.856 1.00 90.31 186 GLU A O 1
ATOM 1474 N N . LEU A 1 187 ? -4.740 10.244 17.11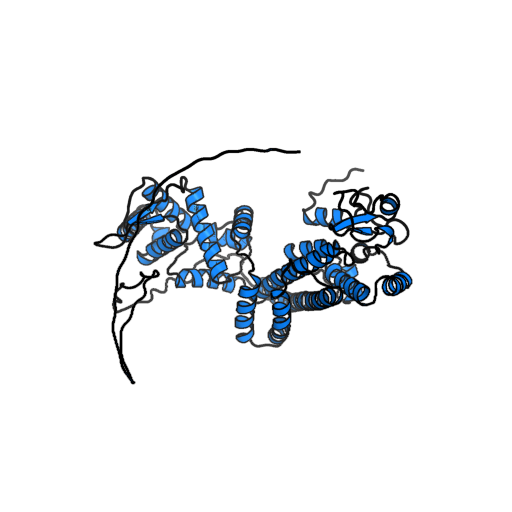0 1.00 94.56 187 LEU A N 1
ATOM 1475 C CA . LEU A 1 187 ? -5.651 9.094 17.225 1.00 94.56 187 LEU A CA 1
ATOM 1476 C C . LEU A 1 187 ? -6.659 9.289 18.366 1.00 94.56 187 LEU A C 1
ATOM 1478 O O . LEU A 1 187 ? -7.863 9.101 18.189 1.00 94.56 187 LEU A O 1
ATOM 1482 N N . PHE A 1 188 ? -6.183 9.694 19.545 1.00 95.12 188 PHE A N 1
ATOM 1483 C CA . PHE A 1 188 ? -7.066 9.938 20.684 1.00 95.12 188 PHE A CA 1
ATOM 1484 C C . PHE A 1 188 ? -7.920 11.208 20.523 1.00 95.12 188 PHE A C 1
ATOM 1486 O O . PHE A 1 188 ? -8.997 11.279 21.111 1.00 95.12 188 PHE A O 1
ATOM 1493 N N . ALA A 1 189 ? -7.506 12.188 19.714 1.00 94.19 189 ALA A N 1
ATOM 1494 C CA . ALA A 1 189 ? -8.339 13.336 19.352 1.00 94.19 189 ALA A CA 1
ATOM 1495 C C . ALA A 1 189 ? -9.483 12.932 18.406 1.00 94.19 189 ALA A C 1
ATOM 1497 O O . ALA A 1 189 ? -10.629 13.277 18.688 1.00 94.19 189 ALA A O 1
ATOM 1498 N N . ALA A 1 190 ? -9.194 12.135 17.373 1.00 94.94 190 ALA A N 1
ATOM 1499 C CA . ALA A 1 190 ? -10.183 11.564 16.455 1.00 94.94 190 ALA A CA 1
ATOM 1500 C C . ALA A 1 190 ? -11.201 10.658 17.176 1.00 94.94 190 ALA A C 1
ATOM 1502 O O . ALA A 1 190 ? -12.405 10.735 16.942 1.00 94.94 190 ALA A O 1
ATOM 1503 N N . LEU A 1 191 ? -10.745 9.843 18.135 1.00 96.69 191 LEU A N 1
ATOM 1504 C CA . LEU A 1 191 ? -11.652 9.073 18.991 1.00 96.69 191 LEU A CA 1
ATOM 1505 C C . LEU A 1 191 ? -12.546 9.996 19.842 1.00 96.69 191 LEU A C 1
ATOM 1507 O O . LEU A 1 191 ? -13.755 9.774 19.911 1.00 96.69 191 LEU A O 1
ATOM 1511 N N . ARG A 1 192 ? -11.992 11.054 20.455 1.00 96.00 192 ARG A N 1
ATOM 1512 C CA . ARG A 1 192 ? -12.770 11.997 21.282 1.00 96.00 192 ARG A CA 1
ATOM 1513 C C . ARG A 1 192 ? -13.803 12.795 20.480 1.00 96.00 192 ARG A C 1
ATOM 1515 O O . ARG A 1 192 ? -14.919 12.953 20.975 1.00 96.00 192 ARG A O 1
ATOM 1522 N N . SER A 1 193 ? -13.477 13.272 19.275 1.00 96.25 193 SER A N 1
ATOM 1523 C CA . SER A 1 193 ? -14.419 14.021 18.422 1.00 96.25 193 SER A CA 1
ATOM 1524 C C . SER A 1 193 ? -15.613 13.157 18.000 1.00 96.25 193 SER A C 1
ATOM 1526 O O . SER A 1 193 ? -16.756 13.599 18.093 1.00 96.25 193 SER A O 1
ATOM 1528 N N . LEU A 1 194 ? -15.377 11.877 17.690 1.00 95.81 194 LEU A N 1
ATOM 1529 C CA . LEU A 1 194 ? -16.413 10.867 17.440 1.00 95.81 194 LEU A CA 1
ATOM 1530 C C . LEU A 1 194 ? -17.178 10.405 18.700 1.00 95.81 194 LEU A C 1
ATOM 1532 O O . LEU A 1 194 ? -17.907 9.410 18.649 1.00 95.81 194 LEU A O 1
ATOM 1536 N N . LYS A 1 195 ? -17.007 11.075 19.851 1.00 96.31 195 LYS A N 1
ATOM 1537 C CA . LYS A 1 195 ? -17.587 10.691 21.155 1.00 96.31 195 LYS A CA 1
ATOM 1538 C C . LYS A 1 195 ? -17.276 9.226 21.525 1.00 96.31 195 LYS A C 1
ATOM 1540 O O . LYS A 1 195 ? -18.069 8.562 22.192 1.00 96.31 195 LYS A O 1
ATOM 1545 N N . CYS A 1 196 ? -16.118 8.731 21.094 1.00 97.38 196 CYS A N 1
ATOM 1546 C CA . CYS A 1 196 ? -15.599 7.394 21.361 1.00 97.38 196 CYS A CA 1
ATOM 1547 C C . CYS A 1 196 ? -14.494 7.440 22.428 1.00 97.38 196 CYS A C 1
ATOM 1549 O O . CYS A 1 196 ? -13.899 8.485 22.698 1.00 97.38 196 CYS A O 1
ATOM 1551 N N . GLN A 1 197 ? -14.211 6.300 23.060 1.00 95.38 197 GLN A N 1
ATOM 1552 C CA . GLN A 1 197 ? -13.099 6.165 24.000 1.00 95.38 197 GLN A CA 1
ATOM 1553 C C . GLN A 1 197 ? -12.469 4.777 23.892 1.00 95.38 197 GLN A C 1
ATOM 1555 O O . GLN A 1 197 ? -13.167 3.768 23.865 1.00 95.38 197 GLN A O 1
ATOM 1560 N N . LEU A 1 198 ? -11.139 4.762 23.842 1.00 96.25 198 LEU A N 1
ATOM 1561 C CA . LEU A 1 198 ? -10.297 3.579 23.955 1.00 96.25 198 LEU A CA 1
ATOM 1562 C C . LEU A 1 198 ? -9.523 3.709 25.272 1.00 96.25 198 LEU A C 1
ATOM 1564 O O . LEU A 1 198 ? -8.886 4.736 25.507 1.00 96.25 198 LEU A O 1
ATOM 1568 N N . PHE A 1 199 ? -9.615 2.706 26.139 1.00 94.12 199 PHE A N 1
ATOM 1569 C CA . PHE A 1 199 ? -8.849 2.637 27.384 1.00 94.12 199 PHE A CA 1
ATOM 1570 C C . PHE A 1 199 ? -7.477 1.983 27.156 1.00 94.12 199 PHE A C 1
ATOM 1572 O O . PHE A 1 199 ? -7.222 1.388 26.109 1.00 94.12 199 PHE A O 1
ATOM 1579 N N . GLY A 1 200 ? -6.587 2.068 28.151 1.00 91.06 200 GLY A N 1
ATOM 1580 C CA . GLY A 1 200 ? -5.317 1.337 28.127 1.00 91.06 200 GLY A CA 1
ATOM 1581 C C . GLY A 1 200 ? -5.536 -0.188 28.040 1.00 91.06 200 GLY A C 1
ATOM 1582 O O . GLY A 1 200 ? -6.541 -0.675 28.568 1.00 91.06 200 GLY A O 1
ATOM 1583 N N . PRO A 1 201 ? -4.618 -0.958 27.418 1.00 93.06 201 PRO A N 1
ATOM 1584 C CA . PRO A 1 201 ? -4.857 -2.343 26.994 1.00 93.06 201 PRO A CA 1
ATOM 1585 C C . PRO A 1 201 ? -5.502 -3.270 28.032 1.00 93.06 201 PRO A C 1
ATOM 1587 O O . PRO A 1 201 ? -6.486 -3.936 27.718 1.00 93.06 201 PRO A O 1
ATOM 1590 N N . LYS A 1 202 ? -4.995 -3.278 29.275 1.00 91.31 202 LYS A N 1
ATOM 1591 C CA . LYS A 1 202 ? -5.519 -4.106 30.376 1.00 91.31 202 LYS A CA 1
ATOM 1592 C C . LYS A 1 202 ? -6.993 -3.796 30.668 1.00 91.31 202 LYS A C 1
ATOM 1594 O O . LYS A 1 202 ? -7.830 -4.693 30.645 1.00 91.31 202 LYS A O 1
ATOM 1599 N N . LEU A 1 203 ? -7.316 -2.521 30.887 1.00 91.50 203 LEU A N 1
ATOM 1600 C CA . LEU A 1 203 ? -8.676 -2.082 31.204 1.00 91.50 203 LEU A CA 1
ATOM 1601 C C . LEU A 1 203 ? -9.626 -2.249 30.006 1.00 91.50 203 LEU A C 1
ATOM 1603 O O . LEU A 1 203 ? -10.771 -2.657 30.187 1.00 91.50 203 LEU A O 1
ATOM 1607 N N . GLN A 1 204 ? -9.155 -1.996 28.781 1.00 94.94 204 GLN A N 1
ATOM 1608 C CA . GLN A 1 204 ? -9.954 -2.218 27.574 1.00 94.94 204 GLN A CA 1
ATOM 1609 C C . GLN A 1 204 ? -10.315 -3.702 27.401 1.00 94.94 204 GLN A C 1
ATOM 1611 O O . GLN A 1 204 ? -11.471 -4.013 27.131 1.00 94.94 204 GLN A O 1
ATOM 1616 N N . GLU A 1 205 ? -9.360 -4.615 27.595 1.00 94.69 205 GLU A N 1
ATOM 1617 C CA . GLU A 1 205 ? -9.583 -6.068 27.548 1.00 94.69 205 GLU A CA 1
ATOM 1618 C C . GLU A 1 205 ? -10.588 -6.522 28.625 1.00 94.69 205 GLU A C 1
ATOM 1620 O O . GLU A 1 205 ? -11.496 -7.301 28.340 1.00 94.69 205 GLU A O 1
ATOM 1625 N N . MET A 1 206 ? -10.492 -5.981 29.845 1.00 92.25 206 MET A N 1
ATOM 1626 C CA . MET A 1 206 ? -11.441 -6.249 30.935 1.00 92.25 206 MET A CA 1
ATOM 1627 C C . MET A 1 206 ? -12.864 -5.777 30.595 1.00 92.25 206 MET A C 1
ATOM 1629 O O . MET A 1 206 ? -13.810 -6.560 30.696 1.00 92.25 206 MET A O 1
ATOM 1633 N N . ILE A 1 207 ? -13.022 -4.529 30.138 1.00 94.19 207 ILE A N 1
ATOM 1634 C CA . ILE A 1 207 ? -14.315 -3.965 29.712 1.00 94.19 207 ILE A CA 1
ATOM 1635 C C . ILE A 1 207 ? -14.917 -4.791 28.571 1.00 94.19 207 ILE A C 1
ATOM 1637 O O . ILE A 1 207 ? -16.107 -5.098 28.598 1.00 94.19 207 ILE A O 1
ATOM 1641 N N . MET A 1 208 ? -14.099 -5.190 27.594 1.00 96.31 208 MET A N 1
ATOM 1642 C CA . MET A 1 208 ? -14.525 -6.015 26.463 1.00 96.31 208 MET A CA 1
ATOM 1643 C C . MET A 1 208 ? -15.008 -7.400 26.899 1.00 96.31 208 MET A C 1
ATOM 1645 O O . MET A 1 208 ? -16.023 -7.867 26.388 1.00 96.31 208 MET A O 1
ATOM 1649 N N . ARG A 1 209 ? -14.326 -8.060 27.844 1.00 95.69 209 ARG A N 1
ATOM 1650 C CA . ARG A 1 209 ? -14.743 -9.380 28.351 1.00 95.69 209 ARG A CA 1
ATOM 1651 C C . ARG A 1 209 ? -16.033 -9.304 29.160 1.00 95.69 209 ARG A C 1
ATOM 1653 O O . ARG A 1 209 ? -16.902 -10.150 28.981 1.00 95.69 209 ARG A O 1
ATOM 1660 N N . LEU A 1 210 ? -16.196 -8.270 29.989 1.00 94.31 210 LEU A N 1
ATOM 1661 C CA . LEU A 1 210 ? -17.461 -8.022 30.686 1.00 94.31 210 LEU A CA 1
ATOM 1662 C C . LEU A 1 210 ? -18.601 -7.777 29.687 1.00 94.31 210 LEU A C 1
ATOM 1664 O O . LEU A 1 210 ? -19.624 -8.448 29.769 1.00 94.31 210 LEU A O 1
ATOM 1668 N N . LEU A 1 211 ? -18.403 -6.883 28.711 1.00 94.94 211 LEU A N 1
ATOM 1669 C CA . LEU A 1 211 ? -19.372 -6.607 27.644 1.00 94.94 211 LEU A CA 1
ATOM 1670 C C . LEU A 1 211 ? -19.769 -7.860 26.863 1.00 94.94 211 LEU A C 1
ATOM 1672 O O . LEU A 1 211 ? -20.957 -8.080 26.645 1.00 94.94 211 LEU A O 1
ATOM 1676 N N . TYR A 1 212 ? -18.795 -8.670 26.444 1.00 96.06 212 TYR A N 1
ATOM 1677 C CA . TYR A 1 212 ? -19.074 -9.885 25.688 1.00 96.06 212 TYR A CA 1
ATOM 1678 C C . TYR A 1 212 ? -19.918 -10.865 26.504 1.00 96.06 212 TYR A C 1
ATOM 1680 O O . TYR A 1 212 ? -20.956 -11.307 26.025 1.00 96.06 212 TYR A O 1
ATOM 1688 N N . ASN A 1 213 ? -19.525 -11.145 27.750 1.00 93.25 213 ASN A N 1
ATOM 1689 C CA . ASN A 1 213 ? -20.227 -12.111 28.595 1.00 93.25 213 ASN A CA 1
ATOM 1690 C C . ASN A 1 213 ? -21.692 -11.716 28.845 1.00 93.25 213 ASN A C 1
ATOM 1692 O O . ASN A 1 213 ? -22.550 -12.585 28.805 1.00 93.25 213 ASN A O 1
ATOM 1696 N N . ILE A 1 214 ? -21.980 -10.424 29.047 1.00 92.44 214 ILE A N 1
ATOM 1697 C CA . ILE A 1 214 ? -23.356 -9.919 29.211 1.00 92.44 214 ILE A CA 1
ATOM 1698 C C . ILE A 1 214 ? -24.155 -10.070 27.906 1.00 92.44 214 ILE A C 1
ATOM 1700 O O . ILE A 1 214 ? -25.292 -10.524 27.903 1.00 92.44 214 ILE A O 1
ATOM 1704 N N . MET A 1 215 ? -23.577 -9.645 26.781 1.00 92.94 215 MET A N 1
ATOM 1705 C CA . MET A 1 215 ? -24.323 -9.471 25.529 1.00 92.94 215 MET A CA 1
ATOM 1706 C C . MET A 1 215 ? -24.425 -10.759 24.690 1.00 92.94 215 MET A C 1
ATOM 1708 O O . MET A 1 215 ? -25.246 -10.826 23.776 1.00 92.94 215 MET A O 1
ATOM 1712 N N . ASN A 1 216 ? -23.602 -11.773 24.976 1.00 90.88 216 ASN A N 1
ATOM 1713 C CA . ASN A 1 216 ? -23.582 -13.060 24.271 1.00 90.88 216 ASN A CA 1
ATOM 1714 C C . ASN A 1 216 ? -24.808 -13.943 24.572 1.00 90.88 216 ASN A C 1
ATOM 1716 O O . ASN A 1 216 ? -25.116 -14.836 23.790 1.00 90.88 216 ASN A O 1
ATOM 1720 N N . GLU A 1 217 ? -25.542 -13.676 25.654 1.00 85.62 217 GLU A N 1
ATOM 1721 C CA . GLU A 1 217 ? -26.813 -14.353 25.966 1.00 85.62 217 GLU A CA 1
ATOM 1722 C C . GLU A 1 217 ? -27.974 -13.883 25.056 1.00 85.62 217 GLU A C 1
ATOM 1724 O O . GLU A 1 217 ? -29.087 -14.394 25.135 1.00 85.62 217 GLU A O 1
ATOM 1729 N N . GLY A 1 218 ? -27.716 -12.935 24.143 1.00 81.06 218 GLY A N 1
ATOM 1730 C CA . GLY A 1 218 ? -28.677 -12.459 23.142 1.00 81.06 218 GLY A CA 1
ATOM 1731 C C . GLY A 1 218 ? -29.634 -11.372 23.643 1.00 81.06 218 GLY A C 1
ATOM 1732 O O . GLY A 1 218 ? -30.521 -10.951 22.897 1.00 81.06 218 GLY A O 1
ATOM 1733 N N . GLU A 1 219 ? -29.452 -10.900 24.880 1.00 87.50 219 GLU A N 1
ATOM 1734 C CA . GLU A 1 219 ? -30.286 -9.867 25.495 1.00 87.50 219 GLU A CA 1
ATOM 1735 C C . GLU A 1 219 ? -30.295 -8.536 24.720 1.00 87.50 219 GLU A C 1
ATOM 1737 O O . GLU A 1 219 ? -29.329 -8.133 24.064 1.00 87.50 219 GLU A O 1
ATOM 1742 N N . ARG A 1 220 ? -31.413 -7.808 24.849 1.00 93.75 220 ARG A N 1
ATOM 1743 C CA . ARG A 1 220 ? -31.632 -6.482 24.256 1.00 93.75 220 ARG A CA 1
ATOM 1744 C C . ARG A 1 220 ? -31.516 -5.403 25.335 1.00 93.75 220 ARG A C 1
ATOM 1746 O O . ARG A 1 220 ? -32.512 -5.005 25.936 1.00 93.75 220 ARG A O 1
ATOM 1753 N N . ILE A 1 221 ? -30.304 -4.919 25.592 1.00 94.69 221 ILE A N 1
ATOM 1754 C CA . ILE A 1 221 ? -29.999 -4.059 26.747 1.00 94.69 221 ILE A CA 1
ATOM 1755 C C . ILE A 1 221 ? -29.879 -2.589 26.323 1.00 94.69 221 ILE A C 1
ATOM 1757 O O . ILE A 1 221 ? -29.216 -2.257 25.342 1.00 94.69 221 ILE A O 1
ATOM 1761 N N . SER A 1 222 ? -30.495 -1.666 27.072 1.00 94.38 222 SER A N 1
ATOM 1762 C CA . SER A 1 222 ? -30.339 -0.229 26.797 1.00 94.38 222 SER A CA 1
ATOM 1763 C C . SER A 1 222 ? -28.921 0.246 27.128 1.00 94.38 222 SER A C 1
ATOM 1765 O O . SER A 1 222 ? -28.342 -0.160 28.139 1.00 94.38 222 SER A O 1
ATOM 1767 N N . ARG A 1 223 ? -28.375 1.181 26.340 1.00 93.88 223 ARG A N 1
ATOM 1768 C CA . ARG A 1 223 ? -27.030 1.745 26.575 1.00 93.88 223 ARG A CA 1
ATOM 1769 C C . ARG A 1 223 ? -26.847 2.289 28.000 1.00 93.88 223 ARG A C 1
ATOM 1771 O O . ARG A 1 223 ? -25.766 2.133 28.564 1.00 93.88 223 ARG A O 1
ATOM 1778 N N . LYS A 1 224 ? -27.887 2.891 28.596 1.00 93.00 224 LYS A N 1
ATOM 1779 C CA . LYS A 1 224 ? -27.865 3.391 29.986 1.00 93.00 224 LYS A CA 1
ATOM 1780 C C . LYS A 1 224 ? -27.730 2.239 30.988 1.00 93.00 224 LYS A C 1
ATOM 1782 O O . LYS A 1 224 ? -26.864 2.296 31.855 1.00 93.00 224 LYS A O 1
ATOM 1787 N N . THR A 1 225 ? -28.539 1.190 30.830 1.00 94.12 225 THR A N 1
ATOM 1788 C CA . THR A 1 225 ? -28.506 -0.017 31.676 1.00 94.12 225 THR A CA 1
ATOM 1789 C C . THR A 1 225 ? -27.146 -0.710 31.594 1.00 94.12 225 THR A C 1
ATOM 1791 O O . THR A 1 225 ? -26.528 -0.972 32.621 1.00 94.12 225 THR A O 1
ATOM 1794 N N . LEU A 1 226 ? -26.643 -0.926 30.373 1.00 94.25 226 LEU A N 1
ATOM 1795 C CA . LEU A 1 226 ? -25.362 -1.587 30.118 1.00 94.25 226 LEU A CA 1
ATOM 1796 C C . LEU A 1 226 ? -24.181 -0.804 30.717 1.00 94.25 226 LEU A C 1
ATOM 1798 O O . LEU A 1 226 ? -23.302 -1.389 31.342 1.00 94.25 226 LEU A O 1
ATOM 1802 N N . THR A 1 227 ? -24.194 0.527 30.589 1.00 94.69 227 THR A N 1
ATOM 1803 C CA . THR A 1 227 ? -23.179 1.415 31.185 1.00 94.69 227 THR A CA 1
ATOM 1804 C C . THR A 1 227 ? -23.152 1.298 32.712 1.00 94.69 227 THR A C 1
ATOM 1806 O O . THR A 1 227 ? -22.083 1.103 33.289 1.00 94.69 227 THR A O 1
ATOM 1809 N N . ALA A 1 228 ? -24.318 1.373 33.364 1.00 92.12 228 ALA A N 1
ATOM 1810 C CA . ALA A 1 228 ? -24.423 1.292 34.821 1.00 92.12 228 ALA A CA 1
ATOM 1811 C C . ALA A 1 228 ? -24.008 -0.090 35.359 1.00 92.12 228 ALA A C 1
ATOM 1813 O O . ALA A 1 228 ? -23.266 -0.173 36.339 1.00 92.12 228 ALA A O 1
ATOM 1814 N N . TYR A 1 229 ? -24.425 -1.170 34.686 1.00 91.62 229 TYR A N 1
ATOM 1815 C CA . TYR A 1 229 ? -24.037 -2.535 35.043 1.00 91.62 229 TYR A CA 1
ATOM 1816 C C . TYR A 1 229 ? -22.517 -2.732 34.953 1.00 91.62 229 TYR A C 1
ATOM 1818 O O . TYR A 1 229 ? -21.912 -3.258 35.884 1.00 91.62 229 TYR A O 1
ATOM 1826 N N . LEU A 1 230 ? -21.877 -2.278 33.869 1.00 91.94 230 LEU A N 1
ATOM 1827 C CA . LEU A 1 230 ? -20.425 -2.408 33.700 1.00 91.94 230 LEU A CA 1
ATOM 1828 C C . LEU A 1 230 ? -19.644 -1.706 34.811 1.00 91.94 230 LEU A C 1
ATOM 1830 O O . LEU A 1 230 ? -18.686 -2.281 35.314 1.00 91.94 230 LEU A O 1
ATOM 1834 N N . ILE A 1 231 ? -20.059 -0.505 35.219 1.00 90.88 231 ILE A N 1
ATOM 1835 C CA . ILE A 1 231 ? -19.397 0.234 36.304 1.00 90.88 231 ILE A CA 1
ATOM 1836 C C . ILE A 1 231 ? -19.540 -0.516 37.628 1.00 90.88 231 ILE A C 1
ATOM 1838 O O . ILE A 1 231 ? -18.530 -0.806 38.258 1.00 90.88 231 ILE A O 1
ATOM 1842 N N . HIS A 1 232 ? -20.747 -0.972 37.978 1.00 89.94 232 HIS A N 1
ATOM 1843 C CA . HIS A 1 232 ? -20.955 -1.814 39.161 1.00 89.94 232 HIS A CA 1
ATOM 1844 C C . HIS A 1 232 ? -20.079 -3.086 39.147 1.00 89.94 232 HIS A C 1
ATOM 1846 O O . HIS A 1 232 ? -19.530 -3.486 40.173 1.00 89.94 232 HIS A O 1
ATOM 1852 N N . GLN A 1 233 ? -19.901 -3.723 37.984 1.00 89.00 233 GLN A N 1
ATOM 1853 C CA . GLN A 1 233 ? -19.038 -4.902 37.851 1.00 89.00 233 GLN A CA 1
ATOM 1854 C C . GLN A 1 233 ? -17.537 -4.590 37.913 1.00 89.00 233 GLN A C 1
ATOM 1856 O O . GLN A 1 233 ? -16.772 -5.440 38.372 1.00 89.00 233 GLN A O 1
ATOM 1861 N N . LEU A 1 234 ? -17.115 -3.405 37.468 1.00 87.19 234 LEU A N 1
ATOM 1862 C CA . LEU A 1 234 ? -15.736 -2.927 37.577 1.00 87.19 234 LEU A CA 1
ATOM 1863 C C . LEU A 1 234 ? -15.413 -2.542 39.027 1.00 87.19 234 LEU A C 1
ATOM 1865 O O . LEU A 1 234 ? -14.456 -3.067 39.584 1.00 87.19 234 LEU A O 1
ATOM 1869 N N . ASP A 1 235 ? -16.260 -1.747 39.679 1.00 85.00 235 ASP A N 1
ATOM 1870 C CA . ASP A 1 235 ? -16.083 -1.318 41.075 1.00 85.00 235 ASP A CA 1
ATOM 1871 C C . ASP A 1 235 ? -16.241 -2.471 42.081 1.00 85.00 235 ASP A C 1
ATOM 1873 O O . ASP A 1 235 ? -15.700 -2.425 43.186 1.00 85.00 235 ASP A O 1
ATOM 1877 N N . GLY A 1 236 ? -16.947 -3.541 41.704 1.00 81.50 236 GLY A N 1
ATOM 1878 C CA . GLY A 1 236 ? -17.008 -4.775 42.484 1.00 81.50 236 GLY A CA 1
ATOM 1879 C C . GLY A 1 236 ? -15.734 -5.626 42.404 1.00 81.50 236 GLY A C 1
ATOM 1880 O O . GLY A 1 236 ? -15.350 -6.229 43.404 1.00 81.50 236 GLY A O 1
ATOM 1881 N N . ARG A 1 237 ? -15.075 -5.693 41.234 1.00 77.31 237 ARG A N 1
ATOM 1882 C CA . ARG A 1 237 ? -14.008 -6.681 40.948 1.00 77.31 237 ARG A CA 1
ATOM 1883 C C . ARG A 1 237 ? -12.603 -6.106 40.728 1.00 77.31 237 ARG A C 1
ATOM 1885 O O . ARG A 1 237 ? -11.639 -6.854 40.834 1.00 77.31 237 ARG A O 1
ATOM 1892 N N . PHE A 1 238 ? -12.480 -4.818 40.415 1.00 77.12 238 PHE A N 1
ATOM 1893 C CA . PHE A 1 238 ? -11.275 -4.201 39.843 1.00 77.12 238 PHE A CA 1
ATOM 1894 C C . PHE A 1 238 ? -11.073 -2.751 40.332 1.00 77.12 238 PHE A C 1
ATOM 1896 O O . PHE A 1 238 ? -10.839 -1.842 39.539 1.00 77.12 238 PHE A O 1
ATOM 1903 N N . LYS A 1 239 ? -11.215 -2.517 41.646 1.00 75.56 239 LYS A N 1
ATOM 1904 C CA . LYS A 1 239 ? -11.301 -1.169 42.252 1.00 75.56 239 LYS A CA 1
ATOM 1905 C C . LYS A 1 239 ? -10.135 -0.227 41.950 1.00 75.56 239 LYS A C 1
ATOM 1907 O O . LYS A 1 239 ? -10.347 0.977 41.836 1.00 75.56 239 LYS A O 1
ATOM 1912 N N . GLU A 1 240 ? -8.912 -0.740 41.835 1.00 75.56 240 GLU A N 1
ATOM 1913 C CA . GLU A 1 240 ? -7.753 0.108 41.529 1.00 75.56 240 GLU A CA 1
ATOM 1914 C C . GLU A 1 240 ? -7.694 0.468 40.036 1.00 75.56 240 GLU A C 1
ATOM 1916 O O . GLU A 1 240 ? -7.339 1.592 39.692 1.00 75.56 240 GLU A O 1
ATOM 1921 N N . GLU A 1 241 ? -8.132 -0.422 39.140 1.00 72.38 241 GLU A N 1
ATOM 1922 C CA . GLU A 1 241 ? -8.293 -0.117 37.715 1.00 72.38 241 GLU A CA 1
ATOM 1923 C C . GLU A 1 241 ? -9.550 0.718 37.400 1.00 72.38 241 GLU A C 1
ATOM 1925 O O . GLU A 1 241 ? -9.571 1.415 36.383 1.00 72.38 241 GLU A O 1
ATOM 1930 N N . SER A 1 242 ? -10.596 0.657 38.235 1.00 72.12 242 SER A N 1
ATOM 1931 C CA . SER A 1 242 ? -11.876 1.350 38.011 1.00 72.12 242 SER A CA 1
ATOM 1932 C C . SER A 1 242 ? -11.966 2.750 38.623 1.00 72.12 242 SER A C 1
ATOM 1934 O O . SER A 1 242 ? -12.801 3.544 38.196 1.00 72.12 242 SER A O 1
ATOM 1936 N N . LYS A 1 243 ? -11.064 3.079 39.553 1.00 72.69 243 LYS A N 1
ATOM 1937 C CA . LYS A 1 243 ? -11.028 4.274 40.423 1.00 72.69 243 LYS A CA 1
ATOM 1938 C C . LYS A 1 243 ? -11.376 5.624 39.775 1.00 72.69 243 LYS A C 1
ATOM 1940 O O . LYS A 1 243 ? -11.930 6.489 40.444 1.00 72.69 243 LYS A O 1
ATOM 1945 N N . ASN A 1 244 ? -11.060 5.796 38.487 1.00 75.56 244 ASN A N 1
ATOM 1946 C CA . ASN A 1 244 ? -11.259 7.028 37.709 1.00 75.56 244 ASN A CA 1
ATOM 1947 C C . ASN A 1 244 ? -12.212 6.847 36.498 1.00 75.56 244 ASN A C 1
ATOM 1949 O O . ASN A 1 244 ? -12.171 7.616 35.534 1.00 75.56 244 ASN A O 1
ATOM 1953 N N . ILE A 1 245 ? -13.049 5.806 36.493 1.00 84.69 245 ILE A N 1
ATOM 1954 C CA . ILE A 1 245 ? -14.015 5.517 35.422 1.00 84.69 245 ILE A CA 1
ATOM 1955 C C . ILE A 1 245 ? -15.339 6.257 35.677 1.00 84.69 245 ILE A C 1
ATOM 1957 O O . ILE A 1 245 ? -15.746 6.485 36.809 1.00 84.69 245 ILE A O 1
ATOM 1961 N N . SER A 1 246 ? -16.035 6.646 34.605 1.00 89.44 246 SER A N 1
ATOM 1962 C CA . SER A 1 246 ? -17.321 7.345 34.673 1.00 89.44 246 SER A CA 1
ATOM 1963 C C . SER A 1 246 ? -18.346 6.727 33.723 1.00 89.44 246 SER A C 1
ATOM 1965 O O . SER A 1 246 ? -17.990 6.104 32.718 1.00 89.44 246 SER A O 1
ATOM 1967 N N . ASN A 1 247 ? -19.635 6.979 33.985 1.00 90.19 247 ASN A N 1
ATOM 1968 C CA . ASN A 1 247 ? -20.725 6.644 33.058 1.00 90.19 247 ASN A CA 1
ATOM 1969 C C . ASN A 1 247 ? -20.444 7.183 31.644 1.00 90.19 247 ASN A C 1
ATOM 1971 O O . ASN A 1 247 ? -20.662 6.495 30.649 1.00 90.19 247 ASN A O 1
ATOM 1975 N N . THR A 1 248 ? -19.876 8.386 31.551 1.00 92.62 248 THR A N 1
ATOM 1976 C CA . THR A 1 248 ? -19.484 9.003 30.283 1.00 92.62 248 THR A CA 1
ATOM 1977 C C . THR A 1 248 ? -18.372 8.223 29.578 1.00 92.62 248 THR A C 1
ATOM 1979 O O . THR A 1 248 ? -18.483 7.986 28.378 1.00 92.62 248 THR A O 1
ATOM 1982 N N . SER A 1 249 ? -17.316 7.784 30.274 1.00 92.81 249 SER A N 1
ATOM 1983 C CA . SER A 1 249 ? -16.193 7.087 29.628 1.00 92.81 249 SER A CA 1
ATOM 1984 C C . SER A 1 249 ? -16.538 5.658 29.192 1.00 92.81 249 SER A C 1
ATOM 1986 O O . SER A 1 249 ? -16.207 5.277 28.068 1.00 92.81 249 SER A O 1
ATOM 1988 N N . ILE A 1 250 ? -17.294 4.896 29.993 1.00 94.69 250 ILE A N 1
ATOM 1989 C CA . ILE A 1 250 ? -17.846 3.596 29.559 1.00 94.69 250 ILE A CA 1
ATOM 1990 C C . ILE A 1 250 ? -18.848 3.781 28.413 1.00 94.69 250 ILE A C 1
ATOM 1992 O O . ILE A 1 250 ? -18.768 3.083 27.401 1.00 94.69 250 ILE A O 1
ATOM 1996 N N . GLY A 1 251 ? -19.730 4.781 28.499 1.00 95.88 251 GLY A N 1
ATOM 1997 C CA . GLY A 1 251 ? -20.663 5.117 27.425 1.00 95.88 251 GLY A CA 1
ATOM 1998 C C . GLY A 1 251 ? -19.964 5.459 26.101 1.00 95.88 251 GLY A C 1
ATOM 1999 O O . GLY A 1 251 ? -20.476 5.105 25.035 1.00 95.88 251 GLY A O 1
ATOM 2000 N N . ARG A 1 252 ? -18.785 6.096 26.146 1.00 96.25 252 ARG A N 1
ATOM 2001 C CA . ARG A 1 252 ? -17.925 6.377 24.980 1.00 96.25 252 ARG A CA 1
ATOM 2002 C C . ARG A 1 252 ? -17.189 5.130 24.459 1.00 96.25 252 ARG A C 1
ATOM 2004 O O . ARG A 1 252 ? -17.007 5.009 23.251 1.00 96.25 252 ARG A O 1
ATOM 2011 N N . ALA A 1 253 ? -16.825 4.169 25.307 1.00 96.31 253 ALA A N 1
ATOM 2012 C CA . ALA A 1 253 ? -16.293 2.881 24.839 1.00 96.31 253 ALA A CA 1
ATOM 2013 C C . ALA A 1 253 ? -17.369 2.022 24.146 1.00 96.31 253 ALA A C 1
ATOM 2015 O O . ALA A 1 253 ? -17.111 1.433 23.098 1.00 96.31 253 ALA A O 1
ATOM 2016 N N . ILE A 1 254 ? -18.611 2.039 24.644 1.00 96.62 254 ILE A N 1
ATOM 2017 C CA . ILE A 1 254 ? -19.753 1.415 23.951 1.00 96.62 254 ILE A CA 1
ATOM 2018 C C . ILE A 1 254 ? -20.003 2.094 22.587 1.00 96.62 254 ILE A C 1
ATOM 2020 O O . ILE A 1 254 ? -20.296 1.407 21.610 1.00 96.62 254 ILE A O 1
ATOM 2024 N N . GLN A 1 255 ? -19.819 3.419 22.471 1.00 96.44 255 GLN A N 1
ATOM 2025 C CA . GLN A 1 255 ? -19.951 4.141 21.191 1.00 96.44 255 GLN A CA 1
ATOM 2026 C C . GLN A 1 255 ? -18.998 3.615 20.109 1.00 96.44 255 GLN A C 1
ATOM 2028 O O . GLN A 1 255 ? -19.395 3.486 18.950 1.00 96.44 255 GLN A O 1
ATOM 2033 N N . LEU A 1 256 ? -17.760 3.294 20.493 1.00 97.25 256 LEU A N 1
ATOM 2034 C CA . LEU A 1 256 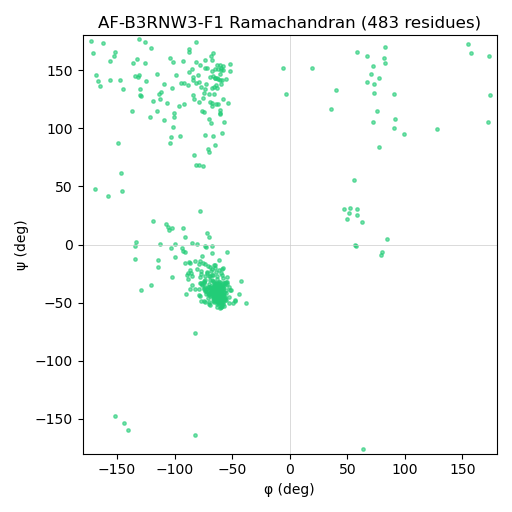? -16.732 2.771 19.595 1.00 97.25 256 LEU A CA 1
ATOM 2035 C C . LEU A 1 256 ? -17.113 1.389 19.039 1.00 97.25 256 LEU A C 1
ATOM 2037 O O . LEU A 1 256 ? -16.874 1.105 17.869 1.00 97.25 256 LEU A O 1
ATOM 2041 N N . LEU A 1 257 ? -17.783 0.562 19.843 1.00 97.00 257 LEU A N 1
ATOM 2042 C CA . LEU A 1 257 ? -18.288 -0.754 19.437 1.00 97.00 257 LEU A CA 1
ATOM 2043 C C . LEU A 1 257 ? -19.545 -0.664 18.561 1.00 97.00 257 LEU A C 1
ATOM 2045 O O . LEU A 1 257 ? -19.689 -1.451 17.624 1.00 97.00 257 LEU A O 1
ATOM 2049 N N . VAL A 1 258 ? -20.409 0.331 18.799 1.00 95.81 258 VAL A N 1
ATOM 2050 C CA . VAL A 1 258 ? -21.494 0.684 17.867 1.00 95.81 258 VAL A CA 1
ATOM 2051 C C . VAL A 1 258 ? -20.906 1.121 16.516 1.00 95.81 258 VAL A C 1
ATOM 2053 O O . VAL A 1 258 ? -21.329 0.600 15.486 1.00 95.81 258 VAL A O 1
ATOM 2056 N N . ARG A 1 259 ? -19.861 1.970 16.494 1.00 95.00 259 ARG A N 1
ATOM 2057 C CA . ARG A 1 259 ? -19.140 2.334 15.252 1.00 95.00 259 ARG A CA 1
ATOM 2058 C C . ARG A 1 259 ? -18.465 1.123 14.592 1.00 95.00 259 ARG A C 1
ATOM 2060 O O . ARG A 1 259 ? -18.487 1.002 13.372 1.00 95.00 259 ARG A O 1
ATOM 2067 N N . GLY A 1 260 ? -17.943 0.185 15.384 1.00 94.94 260 GLY A N 1
ATOM 2068 C CA . GLY A 1 260 ? -17.445 -1.117 14.921 1.00 94.94 260 GLY A CA 1
ATOM 2069 C C . GLY A 1 260 ? -18.519 -2.072 14.381 1.00 94.94 260 GLY A C 1
ATOM 2070 O O . GLY A 1 260 ? -18.186 -3.176 13.954 1.00 94.94 260 GLY A O 1
ATOM 2071 N N . SER A 1 261 ? -19.796 -1.669 14.393 1.00 95.56 261 SER A N 1
ATOM 2072 C CA . SER A 1 261 ? -20.952 -2.483 13.998 1.00 95.56 261 SER A CA 1
ATOM 2073 C C . SER A 1 261 ? -21.099 -3.782 14.801 1.00 95.56 261 SER A C 1
ATOM 2075 O O . SER A 1 261 ? -21.601 -4.773 14.270 1.00 95.56 261 SER A O 1
ATOM 2077 N N . CYS A 1 262 ? -20.675 -3.790 16.072 1.00 96.88 262 CYS A N 1
ATOM 2078 C CA . CYS A 1 262 ? -20.796 -4.961 16.950 1.00 96.88 262 CYS A CA 1
ATOM 2079 C C . CYS A 1 262 ? -22.247 -5.261 17.343 1.00 96.88 262 CYS A C 1
ATOM 2081 O O . CYS A 1 262 ? -22.590 -6.403 17.646 1.00 96.88 262 CYS A O 1
ATOM 2083 N N . PHE A 1 263 ? -23.083 -4.223 17.359 1.00 96.69 263 PHE A N 1
ATOM 2084 C CA . PHE A 1 263 ? -24.454 -4.285 17.838 1.00 96.69 263 PHE A CA 1
ATOM 2085 C C . PHE A 1 263 ? -25.460 -4.031 16.715 1.00 96.69 263 PHE A C 1
ATOM 2087 O O . PHE A 1 263 ? -25.219 -3.240 15.800 1.00 96.69 263 PHE A O 1
ATOM 2094 N N . GLU A 1 264 ? -26.602 -4.695 16.819 1.00 94.94 264 GLU A N 1
ATOM 2095 C CA . GLU A 1 264 ? -27.871 -4.244 16.259 1.00 94.94 264 GLU A CA 1
ATOM 2096 C C . GLU A 1 264 ? -28.420 -3.132 17.171 1.00 94.94 264 GLU A C 1
ATOM 2098 O O . GLU A 1 264 ? -28.363 -3.253 18.400 1.00 94.94 264 GLU A O 1
ATOM 2103 N N . VAL A 1 265 ? -28.908 -2.035 16.585 1.00 94.56 265 VAL A N 1
ATOM 2104 C CA . VAL A 1 265 ? -29.471 -0.892 17.320 1.00 94.56 265 VAL A CA 1
ATOM 2105 C C . VAL A 1 265 ? -30.976 -0.879 17.085 1.00 94.56 265 VAL A C 1
ATOM 2107 O O . VAL A 1 265 ? -31.429 -0.557 15.993 1.00 94.56 265 VAL A O 1
ATOM 2110 N N . ILE A 1 266 ? -31.740 -1.243 18.111 1.00 94.19 266 ILE A N 1
ATOM 2111 C CA . ILE A 1 266 ? -33.191 -1.422 18.027 1.00 94.19 266 ILE A CA 1
ATOM 2112 C C . ILE A 1 266 ? -33.863 -0.165 18.612 1.00 94.19 266 ILE A C 1
ATOM 2114 O O . ILE A 1 266 ? -33.706 0.085 19.817 1.00 94.19 266 ILE A O 1
ATOM 2118 N N . PRO A 1 267 ? -34.568 0.655 17.807 1.00 91.56 267 PRO A N 1
ATOM 2119 C CA . PRO A 1 267 ? -35.258 1.850 18.294 1.00 91.56 267 PRO A CA 1
ATOM 2120 C C . PRO A 1 267 ? -36.423 1.491 19.230 1.00 91.56 267 PRO A C 1
ATOM 2122 O O . PRO A 1 267 ? -36.847 0.337 19.315 1.00 91.56 267 PRO A O 1
ATOM 2125 N N . ARG A 1 268 ? -36.927 2.486 19.970 1.00 91.50 268 ARG A N 1
ATOM 2126 C CA . ARG A 1 268 ? -38.098 2.360 20.850 1.00 91.50 268 ARG A CA 1
ATOM 2127 C C . ARG A 1 268 ? -38.876 3.668 20.904 1.00 91.50 268 ARG A C 1
ATOM 2129 O O . ARG A 1 268 ? -38.273 4.725 21.050 1.00 91.50 268 ARG A O 1
ATOM 2136 N N . ASP A 1 269 ? -40.200 3.567 20.937 1.00 80.44 269 ASP A N 1
ATOM 2137 C CA . ASP A 1 269 ? -41.118 4.716 21.017 1.00 80.44 269 ASP A CA 1
ATOM 2138 C C . ASP A 1 269 ? -40.969 5.509 22.328 1.00 80.44 269 ASP A C 1
ATOM 2140 O O . ASP A 1 269 ? -41.340 6.679 22.413 1.00 80.44 269 ASP A O 1
ATOM 2144 N N . LYS A 1 270 ? -40.452 4.863 23.387 1.00 82.19 270 LYS A N 1
ATOM 2145 C CA . LYS A 1 270 ? -40.225 5.468 24.707 1.00 82.19 270 LYS A CA 1
ATOM 2146 C C . LYS A 1 270 ? -38.868 5.054 25.283 1.00 82.19 270 LYS A C 1
ATOM 2148 O O . LYS A 1 270 ? -38.643 3.899 25.649 1.00 82.19 270 LYS A O 1
ATOM 2153 N N . GLY A 1 271 ? -37.987 6.045 25.431 1.00 80.75 271 GLY A N 1
ATOM 2154 C CA . GLY A 1 271 ? -36.626 5.890 25.951 1.00 80.75 271 GLY A CA 1
ATOM 2155 C C . GLY A 1 271 ? -35.616 5.413 24.900 1.00 80.75 271 GLY A C 1
ATOM 2156 O O . GLY A 1 271 ? -35.977 4.851 23.876 1.00 80.75 271 GLY A O 1
ATOM 2157 N N . GLY A 1 272 ? -34.323 5.630 25.163 1.00 85.12 272 GLY A N 1
ATOM 2158 C CA . GLY A 1 272 ? -33.261 5.366 24.182 1.00 85.12 272 GLY A CA 1
ATOM 2159 C C . GLY A 1 272 ? -33.165 3.906 23.714 1.00 85.12 272 GLY A C 1
ATOM 2160 O O . GLY A 1 272 ? -33.544 2.981 24.442 1.00 85.12 272 GLY A O 1
ATOM 2161 N N . SER A 1 273 ? -32.623 3.718 22.511 1.00 92.25 273 SER A N 1
ATOM 2162 C CA . SER A 1 273 ? -32.515 2.440 21.795 1.00 92.25 273 SER A CA 1
ATOM 2163 C C . SER A 1 273 ? -31.882 1.309 22.615 1.00 92.25 273 SER A C 1
ATOM 2165 O O . SER A 1 273 ? -31.009 1.528 23.467 1.00 92.25 273 SER A O 1
ATOM 2167 N N . LEU A 1 274 ? -32.312 0.081 22.329 1.00 95.25 274 LEU A N 1
ATOM 2168 C CA . LEU A 1 274 ? -31.680 -1.137 22.831 1.00 95.25 274 LEU A CA 1
ATOM 2169 C C . LEU A 1 274 ? -30.514 -1.534 21.922 1.00 95.25 274 LEU A C 1
ATOM 2171 O O . LEU A 1 274 ? -30.522 -1.265 20.722 1.00 95.25 274 LEU A O 1
ATOM 2175 N N . LEU A 1 275 ? -29.521 -2.192 22.508 1.00 96.44 275 LEU A N 1
ATOM 2176 C CA . LEU A 1 275 ? -28.430 -2.849 21.803 1.00 96.44 275 LEU A CA 1
ATOM 2177 C C . LEU A 1 275 ? -28.618 -4.362 21.937 1.00 96.44 275 LEU A C 1
ATOM 2179 O O . LEU A 1 275 ? -28.925 -4.839 23.028 1.00 96.44 275 LEU A O 1
ATOM 2183 N N . LYS A 1 276 ? -28.394 -5.106 20.855 1.00 95.75 276 LYS A N 1
ATOM 2184 C CA . LYS A 1 276 ? -28.249 -6.571 20.853 1.00 95.75 276 LYS A CA 1
ATOM 2185 C C . LYS A 1 276 ? -26.915 -6.911 20.188 1.00 95.75 276 LYS A C 1
ATOM 2187 O O . LYS A 1 276 ? -26.544 -6.243 19.222 1.00 95.75 276 LYS A O 1
ATOM 2192 N N . LEU A 1 277 ? -26.168 -7.905 20.675 1.00 96.75 277 LEU A N 1
ATOM 2193 C CA . LEU A 1 277 ? -24.992 -8.404 19.945 1.00 96.75 277 LEU A CA 1
ATOM 2194 C C . LEU A 1 277 ? -25.444 -9.022 18.612 1.00 96.75 277 LEU A C 1
ATOM 2196 O O . LEU A 1 277 ? -26.455 -9.724 18.571 1.00 96.75 277 LEU A O 1
ATOM 2200 N N . LYS A 1 278 ? -24.719 -8.757 17.519 1.00 96.38 278 LYS A N 1
ATOM 2201 C CA . LYS A 1 278 ? -25.029 -9.378 16.223 1.00 96.38 278 LYS A CA 1
ATOM 2202 C C . LYS A 1 278 ? -24.634 -10.855 16.210 1.00 96.38 278 LYS A C 1
ATOM 2204 O O . LYS A 1 278 ? -23.519 -11.192 16.594 1.00 96.38 278 LYS A O 1
ATOM 2209 N N . ASP A 1 279 ? -25.487 -11.707 15.644 1.00 92.81 279 ASP A N 1
ATOM 2210 C CA . ASP A 1 279 ? -25.329 -13.177 15.611 1.00 92.81 279 ASP A CA 1
ATOM 2211 C C . ASP A 1 279 ? -24.145 -13.674 14.737 1.00 92.81 279 ASP A C 1
ATOM 2213 O O . ASP A 1 279 ? -23.790 -14.858 14.721 1.00 92.81 279 ASP A O 1
ATOM 2217 N N . GLU A 1 280 ? -23.501 -12.757 14.009 1.00 94.88 280 GLU A N 1
ATOM 2218 C CA . GLU A 1 280 ? -22.219 -12.968 13.322 1.00 94.88 280 GLU A CA 1
ATOM 2219 C C . GLU A 1 280 ? -21.007 -12.980 14.282 1.00 94.88 280 GLU A C 1
ATOM 2221 O O . GLU A 1 280 ? -19.932 -13.436 13.895 1.00 94.88 280 GLU A O 1
ATOM 2226 N N . ILE A 1 281 ? -21.165 -12.489 15.519 1.00 95.50 281 ILE A N 1
ATOM 2227 C CA . ILE A 1 281 ? -20.122 -12.409 16.551 1.00 95.50 281 ILE A CA 1
ATOM 2228 C C . ILE A 1 281 ? -20.348 -13.533 17.566 1.00 95.50 281 ILE A C 1
ATOM 2230 O O . ILE A 1 281 ? -21.092 -13.386 18.530 1.00 95.50 281 ILE A O 1
ATOM 2234 N N . ARG A 1 282 ? -19.696 -14.671 17.327 1.00 92.75 282 ARG A N 1
ATOM 2235 C CA . ARG A 1 282 ? -19.915 -15.946 18.035 1.00 92.75 282 ARG A CA 1
ATOM 2236 C C . ARG A 1 282 ? -18.841 -16.283 19.072 1.00 92.75 282 ARG A C 1
ATOM 2238 O O . ARG A 1 282 ? -18.912 -17.335 19.700 1.00 92.75 282 ARG A O 1
ATOM 2245 N N . ASN A 1 283 ? -17.807 -15.453 19.188 1.00 96.56 283 ASN A N 1
ATOM 2246 C CA . ASN A 1 283 ? -16.756 -15.577 20.194 1.00 96.56 283 ASN A CA 1
ATOM 2247 C C . ASN A 1 283 ? -16.146 -14.211 20.543 1.00 96.56 283 ASN A C 1
ATOM 2249 O O . ASN A 1 283 ? -16.319 -13.212 19.831 1.00 96.56 283 ASN A O 1
ATOM 2253 N N . TYR A 1 284 ? -15.400 -14.189 21.647 1.00 97.62 284 TYR A N 1
ATOM 2254 C CA . TYR A 1 284 ? -14.705 -13.001 22.130 1.00 97.62 284 TYR A CA 1
ATOM 2255 C C . TYR A 1 284 ? -13.700 -12.458 21.101 1.00 97.62 284 TYR A C 1
ATOM 2257 O O . TYR A 1 284 ? -13.554 -11.248 20.939 1.00 97.62 284 TYR A O 1
ATOM 2265 N N . GLU A 1 285 ? -13.034 -13.339 20.360 1.00 96.62 285 GLU A N 1
ATOM 2266 C CA . GLU A 1 285 ? -11.999 -12.998 19.387 1.00 96.62 285 GLU A CA 1
ATOM 2267 C C . GLU A 1 285 ? -12.572 -12.200 18.208 1.00 96.62 285 GLU A C 1
ATOM 2269 O O . GLU A 1 285 ? -11.937 -11.250 17.748 1.00 96.62 285 GLU A O 1
ATOM 2274 N N . GLN A 1 286 ? -13.781 -12.528 17.746 1.00 96.88 286 GLN A N 1
ATOM 2275 C CA . GLN A 1 286 ? -14.521 -11.765 16.737 1.00 96.88 286 GLN A CA 1
ATOM 2276 C C . GLN A 1 286 ? -14.987 -10.409 17.284 1.00 96.88 286 GLN A C 1
ATOM 2278 O O . GLN A 1 286 ? -14.847 -9.393 16.601 1.00 96.88 286 GLN A O 1
ATOM 2283 N N . PHE A 1 287 ? -15.477 -10.359 18.527 1.00 97.44 287 PHE A N 1
ATOM 2284 C CA . PHE A 1 287 ? -15.866 -9.104 19.186 1.00 97.44 287 PHE A CA 1
ATOM 2285 C C . PHE A 1 287 ? -14.662 -8.160 19.349 1.00 97.44 287 PHE A C 1
ATOM 2287 O O . PHE A 1 287 ? -14.739 -6.964 19.060 1.00 97.44 287 PHE A O 1
ATOM 2294 N N . ARG A 1 288 ? -13.503 -8.718 19.715 1.00 97.69 288 ARG A N 1
ATOM 2295 C CA . ARG A 1 288 ? -12.219 -8.018 19.803 1.00 97.69 288 ARG A CA 1
ATOM 2296 C C . ARG A 1 288 ? -11.729 -7.527 18.436 1.00 97.69 288 ARG A C 1
ATOM 2298 O O . ARG A 1 288 ? -11.358 -6.362 18.321 1.00 97.69 288 ARG A O 1
ATOM 2305 N N . GLN A 1 289 ? -11.812 -8.356 17.393 1.00 97.19 289 GLN A N 1
ATOM 2306 C CA . GLN A 1 289 ? -11.477 -7.963 16.017 1.00 97.19 289 GLN A CA 1
ATOM 2307 C C . GLN A 1 289 ? -12.316 -6.776 15.524 1.00 97.19 28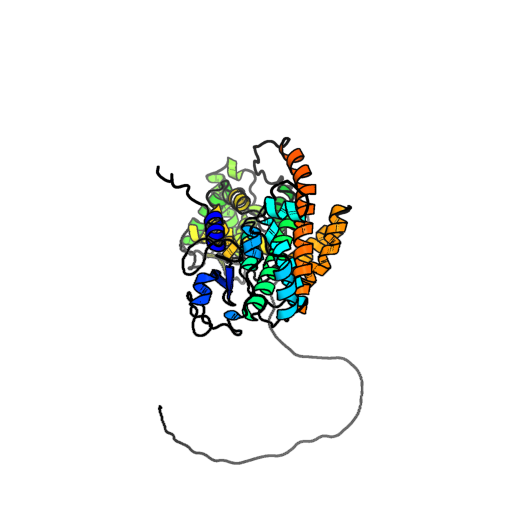9 GLN A C 1
ATOM 2309 O O . GLN A 1 289 ? -11.788 -5.897 14.844 1.00 97.19 289 GLN A O 1
ATOM 2314 N N . LYS A 1 290 ? -13.606 -6.715 15.882 1.00 97.50 290 LYS A N 1
ATOM 2315 C CA . LYS A 1 290 ? -14.485 -5.584 15.544 1.00 97.50 290 LYS A CA 1
ATOM 2316 C C . LYS A 1 290 ? -14.054 -4.285 16.235 1.00 97.50 290 LYS A C 1
ATOM 2318 O O . LYS A 1 290 ? -14.093 -3.236 15.594 1.00 97.50 290 LYS A O 1
ATOM 2323 N N . LEU A 1 291 ? -13.592 -4.344 17.490 1.00 97.62 291 LEU A N 1
ATOM 2324 C CA . LEU A 1 291 ? -12.998 -3.193 18.185 1.00 97.62 291 LEU A CA 1
ATOM 2325 C C . LEU A 1 291 ? -11.716 -2.715 17.494 1.00 97.62 291 LEU A C 1
ATOM 2327 O O . LEU A 1 291 ? -11.613 -1.535 17.163 1.00 97.62 291 LEU A O 1
ATOM 2331 N N . ASP A 1 292 ? -10.750 -3.612 17.271 1.00 97.94 292 ASP A N 1
ATOM 2332 C CA . ASP A 1 292 ? -9.462 -3.247 16.667 1.00 97.94 292 ASP A CA 1
ATOM 2333 C C . ASP A 1 292 ? -9.687 -2.620 15.274 1.00 97.94 292 ASP A C 1
ATOM 2335 O O . ASP A 1 292 ? -9.138 -1.562 14.954 1.00 97.94 292 ASP A O 1
ATOM 2339 N N . ALA A 1 293 ? -10.590 -3.214 14.482 1.00 97.56 293 ALA A N 1
ATOM 2340 C CA . ALA A 1 293 ? -11.000 -2.706 13.179 1.00 97.56 293 ALA A CA 1
ATOM 2341 C C . ALA A 1 293 ? -11.700 -1.338 13.252 1.00 97.56 293 ALA A C 1
ATOM 2343 O O . ALA A 1 293 ? -11.496 -0.512 12.363 1.00 97.56 293 ALA A O 1
ATOM 2344 N N . ALA A 1 294 ? -12.500 -1.069 14.289 1.00 97.25 294 ALA A N 1
ATOM 2345 C CA . ALA A 1 294 ? -13.131 0.235 14.490 1.00 97.25 294 ALA A CA 1
ATOM 2346 C C . ALA A 1 294 ? -12.086 1.334 14.737 1.00 97.25 294 ALA A C 1
ATOM 2348 O O . ALA A 1 294 ? -12.154 2.390 14.113 1.00 97.25 294 ALA A O 1
ATOM 2349 N N . VAL A 1 295 ? -11.085 1.076 15.588 1.00 97.81 295 VAL A N 1
ATOM 2350 C CA . VAL A 1 295 ? -10.012 2.048 15.868 1.00 97.81 295 VAL A CA 1
ATOM 2351 C C . VAL A 1 295 ? -9.146 2.293 14.625 1.00 97.81 295 VAL A C 1
ATOM 2353 O O . VAL A 1 295 ? -8.816 3.440 14.326 1.00 97.81 295 VAL A O 1
ATOM 2356 N N . ILE A 1 296 ? -8.823 1.244 13.862 1.00 96.94 296 ILE A N 1
ATOM 2357 C CA . ILE A 1 296 ? -8.065 1.367 12.605 1.00 96.94 296 ILE A CA 1
ATOM 2358 C C . ILE A 1 296 ? -8.861 2.145 11.543 1.00 96.94 296 ILE A C 1
ATOM 2360 O O . ILE A 1 296 ? -8.284 2.980 10.848 1.00 96.94 296 ILE A O 1
ATOM 2364 N N . LYS A 1 297 ? -10.183 1.941 11.442 1.00 94.50 297 LYS A N 1
ATOM 2365 C CA . LYS A 1 297 ? -11.049 2.745 10.561 1.00 94.50 297 LYS A CA 1
ATOM 2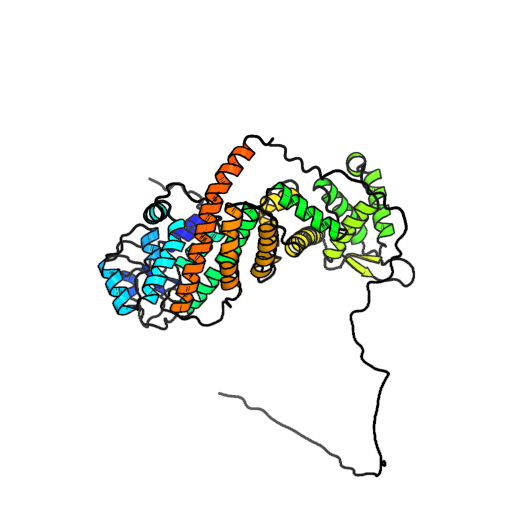366 C C . LYS A 1 297 ? -11.049 4.222 10.950 1.00 94.50 297 LYS A C 1
ATOM 2368 O O . LYS A 1 297 ? -10.817 5.051 10.081 1.00 94.50 297 LYS A O 1
ATOM 2373 N N . VAL A 1 298 ? -11.201 4.550 12.237 1.00 94.94 298 VAL A N 1
ATOM 2374 C CA . VAL A 1 298 ? -11.114 5.942 12.727 1.00 94.94 298 VAL A CA 1
ATOM 2375 C C . VAL A 1 298 ? -9.763 6.580 12.388 1.00 94.94 298 VAL A C 1
ATOM 2377 O O . VAL A 1 298 ? -9.711 7.751 12.022 1.00 94.94 298 VAL A O 1
ATOM 2380 N N . ALA A 1 299 ? -8.664 5.823 12.437 1.00 93.12 299 ALA A N 1
ATOM 2381 C CA . ALA A 1 299 ? -7.370 6.339 12.001 1.00 93.12 299 ALA A CA 1
ATOM 2382 C C . ALA A 1 299 ? -7.315 6.636 10.494 1.00 93.12 299 ALA A C 1
ATOM 2384 O O . ALA A 1 299 ? -6.768 7.665 10.118 1.00 93.12 299 ALA A O 1
ATOM 2385 N N . PHE A 1 300 ? -7.894 5.790 9.635 1.00 90.12 300 PHE A N 1
ATOM 2386 C CA . PHE A 1 300 ? -7.985 6.088 8.199 1.00 90.12 300 PHE A CA 1
ATOM 2387 C C . PHE A 1 300 ? -8.915 7.276 7.899 1.00 90.12 300 PHE A C 1
ATOM 2389 O O . PHE A 1 300 ? -8.585 8.094 7.048 1.00 90.12 300 PHE A O 1
ATOM 2396 N N . GLU A 1 301 ? -10.040 7.401 8.611 1.00 88.94 301 GLU A N 1
ATOM 2397 C CA . GLU A 1 301 ? -11.002 8.509 8.473 1.00 88.94 301 GLU A CA 1
ATOM 2398 C C . GLU A 1 301 ? -10.384 9.884 8.792 1.00 88.94 301 GLU A C 1
ATOM 2400 O O . GLU A 1 301 ? -10.745 10.877 8.167 1.00 88.94 301 GLU A O 1
ATOM 2405 N N . TYR A 1 302 ? -9.442 9.936 9.740 1.00 88.19 302 TYR A N 1
ATOM 2406 C CA . TYR A 1 302 ? -8.758 11.158 10.189 1.00 88.19 302 TYR A CA 1
ATOM 2407 C C . TYR A 1 302 ? -7.287 11.246 9.713 1.00 88.19 302 TYR A C 1
ATOM 2409 O O . TYR A 1 302 ? -6.498 11.990 10.291 1.00 88.19 302 TYR A O 1
ATOM 2417 N N . ASP A 1 303 ? -6.909 10.460 8.694 1.00 84.38 303 ASP A N 1
ATOM 2418 C CA . ASP A 1 303 ? -5.555 10.329 8.111 1.00 84.38 303 ASP A CA 1
ATOM 2419 C C . ASP A 1 303 ? -4.409 10.155 9.142 1.00 84.38 303 ASP A C 1
ATOM 2421 O O . ASP A 1 303 ? -3.254 10.523 8.933 1.00 84.38 303 ASP A O 1
ATOM 2425 N N . VAL A 1 304 ? -4.707 9.538 10.289 1.00 87.75 304 VAL A N 1
ATOM 2426 C CA . VAL A 1 304 ? -3.743 9.303 11.370 1.00 87.75 304 VAL A CA 1
ATOM 2427 C C . VAL A 1 304 ? -2.797 8.169 10.987 1.00 87.75 304 VAL A C 1
ATOM 2429 O O . VAL A 1 304 ? -3.212 7.064 10.630 1.00 87.75 304 VAL A O 1
ATOM 2432 N N . HIS A 1 305 ? -1.492 8.429 11.052 1.00 84.62 305 HIS A N 1
ATOM 2433 C CA . HIS A 1 305 ? -0.465 7.519 10.545 1.00 84.62 305 HIS A CA 1
ATOM 2434 C C . HIS A 1 305 ? 0.428 6.983 11.670 1.00 84.62 305 HIS A C 1
ATOM 2436 O O . HIS A 1 305 ? 1.183 7.719 12.303 1.00 84.62 305 HIS A O 1
ATOM 2442 N N . LEU A 1 306 ? 0.355 5.667 11.893 1.00 87.69 306 LEU A N 1
ATOM 2443 C CA . LEU A 1 306 ? 1.077 4.940 12.940 1.00 87.69 306 LEU A CA 1
ATOM 2444 C C . LEU A 1 306 ? 1.755 3.689 12.367 1.00 87.69 306 LEU A C 1
ATOM 2446 O O . LEU A 1 306 ? 1.210 3.009 11.495 1.00 87.69 306 LEU A O 1
ATOM 2450 N N . LYS A 1 307 ? 2.942 3.355 12.891 1.00 85.94 307 LYS A N 1
ATOM 2451 C CA . LYS A 1 307 ? 3.619 2.083 12.592 1.00 85.94 307 LYS A CA 1
ATOM 2452 C C . LYS A 1 307 ? 2.903 0.907 13.271 1.00 85.94 307 LYS A C 1
ATOM 2454 O O . LYS A 1 307 ? 2.300 1.070 14.332 1.00 85.94 307 LYS A O 1
ATOM 2459 N N . VAL A 1 308 ? 2.994 -0.282 12.679 1.00 91.12 308 VAL A N 1
ATOM 2460 C CA . VAL A 1 308 ? 2.266 -1.489 13.117 1.00 91.12 308 VAL A CA 1
ATOM 2461 C C . VAL A 1 308 ? 2.654 -1.919 14.537 1.00 91.12 308 VAL A C 1
ATOM 2463 O O . VAL A 1 308 ? 1.804 -2.319 15.329 1.00 91.12 308 VAL A O 1
ATOM 2466 N N . GLU A 1 309 ? 3.921 -1.759 14.903 1.00 90.25 309 GLU A N 1
ATOM 2467 C CA . GLU A 1 309 ? 4.424 -2.062 16.242 1.00 90.25 309 GLU A CA 1
ATOM 2468 C C . GLU A 1 309 ? 3.788 -1.122 17.281 1.00 90.25 309 GLU A C 1
ATOM 2470 O O . GLU A 1 309 ? 3.433 -1.544 18.381 1.00 90.25 309 GLU A O 1
ATOM 2475 N N . LYS A 1 310 ? 3.558 0.149 16.914 1.00 91.75 310 LYS A N 1
ATOM 2476 C CA . LYS A 1 310 ? 2.876 1.124 17.776 1.00 91.75 310 LYS A CA 1
ATOM 2477 C C . LYS A 1 310 ? 1.370 0.863 17.858 1.00 91.75 310 LYS A C 1
ATOM 2479 O O . LYS A 1 310 ? 0.808 1.051 18.932 1.00 91.75 310 LYS A O 1
ATOM 2484 N N . TRP A 1 311 ? 0.743 0.362 16.790 1.00 95.38 311 TRP A N 1
ATOM 2485 C CA . TRP A 1 311 ? -0.625 -0.170 16.844 1.00 95.38 311 TRP A CA 1
ATOM 2486 C C . TRP A 1 311 ? -0.754 -1.318 17.849 1.00 95.38 311 TRP A C 1
ATOM 2488 O O . TRP A 1 311 ? -1.658 -1.300 18.683 1.00 95.38 311 TRP A O 1
ATOM 2498 N N . SER A 1 312 ? 0.183 -2.272 17.819 1.00 96.44 312 SER A N 1
ATOM 2499 C CA . SER A 1 312 ? 0.224 -3.387 18.770 1.00 96.44 312 SER A CA 1
ATOM 2500 C C . SER A 1 312 ? 0.367 -2.889 20.213 1.00 96.44 312 SER A C 1
ATOM 2502 O O . SER A 1 312 ? -0.429 -3.264 21.073 1.00 96.44 312 SER A O 1
ATOM 2504 N N . LEU A 1 313 ? 1.284 -1.949 20.467 1.00 95.31 313 LEU A N 1
ATOM 2505 C CA . LEU A 1 313 ? 1.462 -1.349 21.795 1.00 95.31 313 LEU A CA 1
ATOM 2506 C C . LEU A 1 313 ? 0.218 -0.582 22.289 1.00 95.31 313 LEU A C 1
ATOM 2508 O O . LEU A 1 313 ? -0.118 -0.685 23.464 1.00 95.31 313 LEU A O 1
ATOM 2512 N N . ILE A 1 314 ? -0.486 0.158 21.423 1.00 95.75 314 ILE A N 1
ATOM 2513 C CA . ILE A 1 314 ? -1.698 0.914 21.802 1.00 95.75 314 ILE A CA 1
ATOM 2514 C C . ILE A 1 314 ? -2.871 -0.018 22.134 1.00 95.75 314 ILE A C 1
ATOM 2516 O O . ILE A 1 314 ? -3.597 0.238 23.091 1.00 95.75 314 ILE A O 1
ATOM 2520 N N . LEU A 1 315 ? -3.069 -1.085 21.353 1.00 96.69 315 LEU A N 1
ATOM 2521 C CA . LEU A 1 315 ? -4.230 -1.975 21.483 1.00 96.69 315 LEU A CA 1
ATOM 2522 C C . LEU A 1 315 ? -4.009 -3.138 22.467 1.00 96.69 315 LEU A C 1
ATOM 2524 O O . LEU A 1 315 ? -4.983 -3.656 23.018 1.00 96.69 315 LEU A O 1
ATOM 2528 N N . TYR A 1 316 ? -2.761 -3.565 22.681 1.00 96.69 316 TYR A N 1
ATOM 2529 C CA . TYR A 1 316 ? -2.424 -4.775 23.446 1.00 96.69 316 TYR A CA 1
ATOM 2530 C C . TYR A 1 316 ? -1.288 -4.609 24.463 1.00 96.69 316 TYR A C 1
ATOM 2532 O O . TYR A 1 316 ? -1.108 -5.488 25.299 1.00 96.69 316 TYR A O 1
ATOM 2540 N N . GLY A 1 317 ? -0.525 -3.513 24.431 1.00 94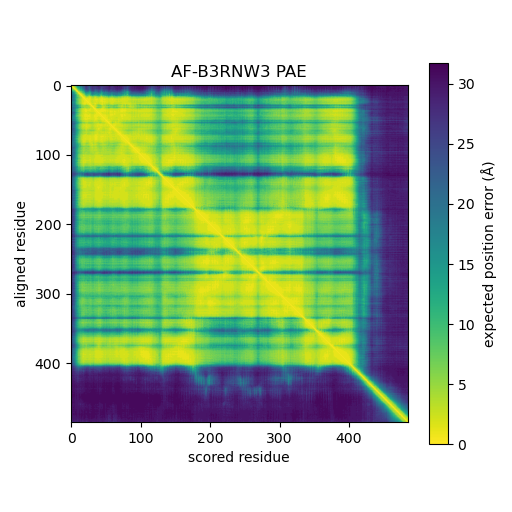.69 317 GLY A N 1
ATOM 2541 C CA . GLY A 1 317 ? 0.588 -3.275 25.362 1.00 94.69 317 GLY A CA 1
ATOM 2542 C C . GLY A 1 317 ? 1.884 -4.025 25.031 1.00 94.69 317 GLY A C 1
ATOM 2543 O O . GLY A 1 317 ? 2.921 -3.707 25.601 1.00 94.69 317 GLY A O 1
ATOM 2544 N N . SER A 1 318 ? 1.858 -4.955 24.072 1.00 94.06 318 SER A N 1
ATOM 2545 C CA . SER A 1 318 ? 3.029 -5.677 23.556 1.00 94.06 318 SER A CA 1
ATOM 2546 C C . SER A 1 318 ? 3.138 -5.559 22.032 1.00 94.06 318 SER A C 1
ATOM 2548 O O . SER A 1 318 ? 2.253 -5.014 21.369 1.00 94.06 318 SER A O 1
ATOM 2550 N N . THR A 1 319 ? 4.217 -6.077 21.444 1.00 94.31 319 THR A N 1
ATOM 2551 C CA . THR A 1 319 ? 4.435 -6.111 19.986 1.00 94.31 319 THR A CA 1
ATOM 2552 C C . THR A 1 319 ? 3.948 -7.402 19.312 1.00 94.31 319 THR A C 1
ATOM 2554 O O . THR A 1 319 ? 3.920 -7.461 18.081 1.00 94.31 319 THR A O 1
ATOM 2557 N N . ASP A 1 320 ? 3.498 -8.409 20.066 1.00 94.50 320 ASP A N 1
ATOM 2558 C CA . ASP A 1 320 ? 3.192 -9.762 19.555 1.00 94.50 320 ASP A CA 1
ATOM 2559 C C . ASP A 1 320 ? 2.048 -9.792 18.532 1.00 94.50 320 ASP A C 1
ATOM 2561 O O . ASP A 1 320 ? 1.984 -10.654 17.655 1.00 94.50 320 ASP A O 1
ATOM 2565 N N . LYS A 1 321 ? 1.127 -8.826 18.613 1.00 94.56 321 LYS A N 1
ATOM 2566 C CA . LYS A 1 321 ? -0.024 -8.716 17.709 1.00 94.56 321 LYS A CA 1
ATOM 2567 C C . LYS A 1 321 ? 0.301 -7.985 16.404 1.00 94.56 321 LYS A C 1
ATOM 2569 O O . LYS A 1 321 ? -0.578 -7.876 15.550 1.00 94.56 321 LYS A O 1
ATOM 2574 N N . SER A 1 322 ? 1.549 -7.557 16.189 1.00 93.50 322 SER A N 1
ATOM 2575 C CA . SER A 1 322 ? 1.956 -6.796 14.996 1.00 93.50 322 SER A CA 1
ATOM 2576 C C . SER A 1 322 ? 1.654 -7.516 13.675 1.00 93.50 322 SER A C 1
ATOM 2578 O O . SER A 1 322 ? 1.162 -6.884 12.748 1.00 93.50 322 SER A O 1
ATOM 2580 N N . GLN A 1 323 ? 1.867 -8.833 13.557 1.00 93.88 323 GLN A N 1
ATOM 2581 C CA . GLN A 1 323 ? 1.570 -9.552 12.304 1.00 93.88 323 GLN A CA 1
ATOM 2582 C C . GLN A 1 323 ? 0.062 -9.589 11.990 1.00 93.88 323 GLN A C 1
ATOM 2584 O O . GLN A 1 323 ? -0.348 -9.355 10.850 1.00 93.88 323 GLN A O 1
ATOM 2589 N N . TYR A 1 324 ? -0.763 -9.838 13.011 1.00 95.75 324 TYR A N 1
ATOM 2590 C CA . TYR A 1 324 ? -2.226 -9.805 12.926 1.00 95.75 324 TYR A CA 1
ATOM 2591 C C . TYR A 1 324 ? -2.724 -8.401 12.551 1.00 95.75 324 TYR A C 1
ATOM 2593 O O . TYR A 1 324 ? -3.485 -8.252 11.594 1.00 95.75 324 TYR A O 1
ATOM 2601 N N . LEU A 1 325 ? -2.214 -7.367 13.227 1.00 96.81 325 LEU A N 1
ATOM 2602 C CA . LEU A 1 325 ? -2.569 -5.977 12.951 1.00 96.81 325 LEU A CA 1
ATOM 2603 C C . LEU A 1 325 ? -2.089 -5.519 11.572 1.00 96.81 325 LEU A C 1
ATOM 2605 O O . LEU A 1 325 ? -2.839 -4.823 10.902 1.00 96.81 325 LEU A O 1
ATOM 2609 N N . ASN A 1 326 ? -0.923 -5.956 11.078 1.00 94.12 326 ASN A N 1
ATOM 2610 C CA . ASN A 1 326 ? -0.521 -5.680 9.695 1.00 94.12 326 ASN A CA 1
ATOM 2611 C C . ASN A 1 326 ? -1.545 -6.247 8.701 1.00 94.12 326 ASN A C 1
ATOM 2613 O O . ASN A 1 326 ? -1.988 -5.532 7.810 1.00 94.12 326 ASN A O 1
ATOM 2617 N N . SER A 1 327 ? -1.958 -7.511 8.869 1.00 94.94 327 SER A N 1
ATOM 2618 C CA . SER A 1 327 ? -2.966 -8.128 7.994 1.00 94.94 327 SER A CA 1
ATOM 2619 C C . SER A 1 327 ? -4.319 -7.411 8.070 1.00 94.94 327 SER A C 1
ATOM 2621 O O . SER A 1 327 ? -4.968 -7.219 7.043 1.00 94.94 327 SER A O 1
ATOM 2623 N N . MET A 1 328 ? -4.732 -6.961 9.259 1.00 95.25 328 MET A N 1
ATOM 2624 C CA . MET A 1 328 ? -5.951 -6.170 9.435 1.00 95.25 328 MET A CA 1
ATOM 2625 C C . MET A 1 328 ? -5.842 -4.784 8.777 1.00 95.25 328 MET A C 1
ATOM 2627 O O . MET A 1 328 ? -6.743 -4.392 8.044 1.00 95.25 328 MET A O 1
ATOM 2631 N N . ILE A 1 329 ? -4.733 -4.067 8.973 1.00 94.19 329 ILE A N 1
ATOM 2632 C CA . ILE A 1 329 ? -4.460 -2.753 8.365 1.00 94.19 329 ILE A CA 1
ATOM 2633 C C . ILE A 1 329 ? -4.379 -2.861 6.836 1.00 94.19 329 ILE A C 1
ATOM 2635 O O . ILE A 1 329 ? -4.865 -1.972 6.144 1.00 94.19 329 ILE A O 1
ATOM 2639 N N . ASP A 1 330 ? -3.804 -3.940 6.297 1.00 90.62 330 ASP A N 1
ATOM 2640 C CA . ASP A 1 330 ? -3.766 -4.192 4.853 1.00 90.62 330 ASP A CA 1
ATOM 2641 C C . ASP A 1 330 ? -5.158 -4.504 4.275 1.00 90.62 330 ASP A C 1
ATOM 2643 O O . ASP A 1 330 ? -5.465 -4.027 3.186 1.00 90.62 330 ASP A O 1
ATOM 2647 N N . LYS A 1 331 ? -6.016 -5.234 5.005 1.00 92.62 331 LYS A N 1
ATOM 2648 C CA . LYS A 1 331 ? -7.408 -5.533 4.605 1.00 92.62 331 LYS A CA 1
ATOM 2649 C C . LYS A 1 331 ? -8.372 -4.351 4.748 1.00 92.62 331 LYS A C 1
ATOM 2651 O O . LYS A 1 331 ? -9.346 -4.280 4.009 1.00 92.62 331 LYS A O 1
ATOM 2656 N N . LEU A 1 332 ? -8.150 -3.469 5.723 1.00 91.81 332 LEU A N 1
ATOM 2657 C CA . LEU A 1 332 ? -9.026 -2.325 6.017 1.00 91.81 332 LEU A CA 1
ATOM 2658 C C . LEU A 1 332 ? -8.633 -1.042 5.278 1.00 91.81 332 LEU A C 1
ATOM 2660 O O . LEU A 1 332 ? -9.355 -0.054 5.386 1.00 91.81 332 LEU A O 1
ATOM 2664 N N . ARG A 1 333 ? -7.497 -1.032 4.570 1.00 88.50 333 ARG A N 1
ATOM 2665 C CA . ARG A 1 333 ? -6.999 0.142 3.848 1.00 88.50 333 ARG A CA 1
ATOM 2666 C C . ARG A 1 333 ? -7.989 0.557 2.747 1.00 88.50 333 ARG A C 1
ATOM 2668 O O . ARG A 1 333 ? -8.211 -0.241 1.838 1.00 88.50 333 ARG A O 1
ATOM 2675 N N . PRO A 1 334 ? -8.533 1.789 2.771 1.00 83.44 334 PRO A N 1
ATOM 2676 C CA . PRO A 1 334 ? -9.335 2.305 1.666 1.00 83.44 334 PRO A CA 1
ATOM 2677 C C . PRO A 1 334 ? -8.570 2.306 0.338 1.00 83.44 334 PRO A C 1
ATOM 2679 O O . PRO A 1 334 ? -7.347 2.477 0.307 1.00 83.44 334 PRO A O 1
ATOM 2682 N N . ALA A 1 335 ? -9.298 2.162 -0.769 1.00 71.94 335 ALA A N 1
ATOM 2683 C CA . ALA A 1 335 ? -8.743 2.413 -2.093 1.00 71.94 335 ALA A CA 1
ATOM 2684 C C . ALA A 1 335 ? -8.367 3.904 -2.238 1.00 71.94 335 ALA A C 1
ATOM 2686 O O . ALA A 1 335 ? -9.071 4.777 -1.737 1.00 71.94 335 ALA A O 1
ATOM 2687 N N . CYS A 1 336 ? -7.267 4.189 -2.942 1.00 68.94 336 CYS A N 1
ATOM 2688 C CA . CYS A 1 336 ? -6.826 5.540 -3.325 1.00 68.94 336 CYS A CA 1
ATOM 2689 C C . CYS A 1 336 ? -6.636 6.566 -2.179 1.00 68.94 336 CYS A C 1
ATOM 2691 O O . CYS A 1 336 ? -7.110 7.697 -2.256 1.00 68.94 336 CYS A O 1
ATOM 2693 N N . LEU A 1 337 ? -5.817 6.235 -1.172 1.00 77.81 337 LEU A N 1
ATOM 2694 C CA . LEU A 1 337 ? -5.406 7.161 -0.093 1.00 77.81 337 LEU A CA 1
ATOM 2695 C C . LEU A 1 337 ? -4.452 8.303 -0.521 1.00 77.81 337 LEU A C 1
ATOM 2697 O O . LEU A 1 337 ? -3.938 9.031 0.327 1.00 77.81 337 LEU A O 1
ATOM 2701 N N . LEU A 1 338 ? -4.169 8.468 -1.816 1.00 82.12 338 LEU A N 1
ATOM 2702 C CA . LEU A 1 338 ? -3.281 9.527 -2.309 1.00 82.12 338 LEU A CA 1
ATOM 2703 C C . LEU A 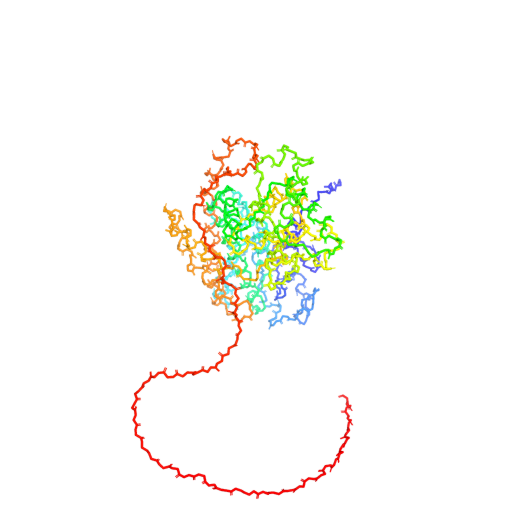1 338 ? -3.937 10.916 -2.186 1.00 82.12 338 LEU A C 1
ATOM 2705 O O . LEU A 1 338 ? -3.298 11.843 -1.697 1.00 82.12 338 LEU A O 1
ATOM 2709 N N . ASN A 1 339 ? -5.226 11.042 -2.523 1.00 84.31 339 ASN A N 1
ATOM 2710 C CA . ASN A 1 339 ? -5.964 12.310 -2.448 1.00 84.31 339 ASN A CA 1
ATOM 2711 C C . ASN A 1 339 ? -6.095 12.840 -1.004 1.00 84.31 339 ASN A C 1
ATOM 2713 O O . ASN A 1 339 ? -5.872 14.026 -0.753 1.00 84.31 339 ASN A O 1
ATOM 2717 N N . SER A 1 340 ? -6.420 11.961 -0.043 1.00 82.56 340 SER A N 1
ATOM 2718 C CA . SER A 1 340 ? -6.581 12.331 1.372 1.00 82.56 340 SER A CA 1
ATOM 2719 C C . SER A 1 340 ? -5.263 12.804 1.981 1.00 82.56 340 SER A C 1
ATOM 2721 O O . SER A 1 340 ? -5.209 13.904 2.531 1.00 82.56 340 SER A O 1
ATOM 2723 N N . ARG A 1 341 ? -4.182 12.039 1.780 1.00 86.19 341 ARG A N 1
ATOM 2724 C CA . ARG A 1 341 ? -2.834 12.407 2.235 1.00 86.19 341 ARG A CA 1
ATOM 2725 C C . ARG A 1 341 ? -2.323 13.687 1.594 1.00 86.19 341 ARG A C 1
ATOM 2727 O O . ARG A 1 341 ? -1.622 14.455 2.245 1.00 86.19 341 ARG A O 1
ATOM 2734 N N . LEU A 1 342 ? -2.656 13.932 0.324 1.00 87.81 342 LEU A N 1
ATOM 2735 C CA . LEU A 1 342 ? -2.222 15.136 -0.382 1.00 87.81 342 LEU A CA 1
ATOM 2736 C C . LEU A 1 342 ? -2.910 16.389 0.177 1.00 87.81 342 LEU A C 1
ATOM 2738 O O . LEU A 1 342 ? -2.252 17.407 0.391 1.00 87.81 342 LEU A O 1
ATOM 2742 N N . LYS A 1 343 ? -4.204 16.297 0.506 1.00 85.62 343 LYS A N 1
ATOM 2743 C CA . LYS A 1 343 ? -4.927 17.341 1.251 1.00 85.62 343 LYS A CA 1
ATOM 2744 C C . LYS A 1 343 ? -4.335 17.533 2.650 1.00 85.62 343 LYS A C 1
ATOM 2746 O O . LYS A 1 343 ? -3.989 18.656 3.011 1.00 85.62 343 LYS A O 1
ATOM 2751 N N . HIS A 1 344 ? -4.144 16.448 3.403 1.00 82.56 344 HIS A N 1
ATOM 2752 C CA . HIS A 1 344 ? -3.606 16.482 4.767 1.00 82.56 344 HIS A CA 1
ATOM 2753 C C . HIS A 1 344 ? -2.202 17.102 4.839 1.00 82.56 344 HIS A C 1
ATOM 2755 O O . HIS A 1 344 ? -2.001 18.045 5.610 1.00 82.56 344 HIS A O 1
ATOM 2761 N N . ILE A 1 345 ? -1.252 16.659 4.004 1.00 84.50 345 ILE A N 1
ATOM 2762 C CA . ILE A 1 345 ? 0.094 17.250 3.984 1.00 84.50 345 ILE A CA 1
ATOM 2763 C C . ILE A 1 345 ? 0.054 18.719 3.547 1.00 84.50 345 ILE A C 1
ATOM 2765 O O . ILE A 1 345 ? 0.843 19.507 4.055 1.00 84.50 345 ILE A O 1
ATOM 2769 N N . SER A 1 346 ? -0.863 19.109 2.652 1.00 86.81 346 SER A N 1
ATOM 2770 C CA . SER A 1 346 ? -0.995 20.505 2.214 1.00 86.81 346 SER A CA 1
ATOM 2771 C C . SER A 1 346 ? -1.450 21.405 3.363 1.00 86.81 346 SER A C 1
ATOM 2773 O O . SER A 1 346 ? -0.878 22.475 3.552 1.00 86.81 346 SER A O 1
ATOM 2775 N N . CYS A 1 347 ? -2.405 20.956 4.186 1.00 83.69 347 CYS A N 1
ATOM 2776 C CA . CYS A 1 347 ? -2.792 21.656 5.414 1.00 83.69 347 CYS A CA 1
ATOM 2777 C C . CYS A 1 347 ? -1.611 21.770 6.393 1.00 83.69 347 CYS A C 1
ATOM 2779 O O . CYS A 1 347 ? -1.222 22.881 6.745 1.00 83.69 347 CYS A O 1
ATOM 2781 N N . THR A 1 348 ? -0.966 20.651 6.750 1.00 81.25 348 THR A N 1
ATOM 2782 C CA . THR A 1 348 ? 0.176 20.665 7.687 1.00 81.25 348 THR A CA 1
ATOM 2783 C C . THR A 1 348 ? 1.344 21.518 7.171 1.00 81.25 348 THR A C 1
ATOM 2785 O O . THR A 1 348 ? 1.969 22.242 7.938 1.00 81.25 348 THR A O 1
ATOM 2788 N N . LEU A 1 349 ? 1.638 21.489 5.867 1.00 83.88 349 LEU A N 1
ATOM 2789 C CA . LEU A 1 349 ? 2.681 22.330 5.276 1.00 83.88 349 LEU A CA 1
ATOM 2790 C C . LEU A 1 349 ? 2.299 23.807 5.210 1.00 83.88 349 LEU A C 1
ATOM 2792 O O . LEU A 1 349 ? 3.212 24.624 5.155 1.00 83.88 349 LEU A O 1
ATOM 2796 N N . ASN A 1 350 ? 1.017 24.174 5.190 1.00 80.50 350 ASN A N 1
ATOM 2797 C CA . ASN A 1 350 ? 0.590 25.575 5.238 1.00 80.50 350 ASN A CA 1
ATOM 2798 C C . ASN A 1 350 ? 0.698 26.159 6.656 1.00 80.50 350 ASN A C 1
ATOM 2800 O O . ASN A 1 350 ? 1.040 27.331 6.795 1.00 80.50 350 ASN A O 1
ATOM 2804 N N . GLU A 1 351 ? 0.467 25.338 7.683 1.00 76.62 351 GLU A N 1
ATOM 2805 C CA . GLU A 1 351 ? 0.606 25.698 9.102 1.00 76.62 351 GLU A CA 1
ATOM 2806 C C . GLU A 1 351 ? 2.082 25.826 9.539 1.00 76.62 351 GLU A C 1
ATOM 2808 O O . GLU A 1 351 ? 2.438 26.739 10.283 1.00 76.62 351 GLU A O 1
ATOM 2813 N N . GLU A 1 352 ? 2.958 24.942 9.054 1.00 73.31 352 GLU A N 1
ATOM 2814 C CA . GLU A 1 352 ? 4.380 24.891 9.427 1.00 73.31 352 GLU A CA 1
ATOM 2815 C C . GLU A 1 352 ? 5.256 25.916 8.675 1.00 73.31 352 GLU A C 1
ATOM 2817 O O . GLU A 1 352 ? 5.139 26.097 7.460 1.00 73.31 352 GLU A O 1
ATOM 2822 N N . VAL A 1 353 ? 6.208 26.556 9.370 1.00 66.94 353 VAL A N 1
ATOM 2823 C CA . VAL A 1 353 ? 7.062 27.626 8.810 1.00 66.94 353 VAL A CA 1
ATOM 2824 C C . VAL A 1 353 ? 8.546 27.252 8.843 1.00 66.94 353 VAL A C 1
ATOM 2826 O O . VAL A 1 353 ? 9.127 27.007 9.895 1.00 66.94 353 VAL A O 1
ATOM 2829 N N . GLY A 1 354 ? 9.201 27.270 7.677 1.00 70.12 354 GLY A N 1
ATOM 2830 C CA . GLY A 1 354 ? 10.657 27.131 7.567 1.00 70.12 354 GLY A CA 1
ATOM 2831 C C . GLY A 1 354 ? 11.135 26.641 6.199 1.00 70.12 354 GLY A C 1
ATOM 2832 O O . GLY A 1 354 ? 10.362 26.089 5.417 1.00 70.12 354 GLY A O 1
ATOM 2833 N N . LYS A 1 355 ? 12.441 26.795 5.928 1.00 67.25 355 LYS A N 1
ATOM 2834 C CA . LYS A 1 355 ? 13.104 26.318 4.695 1.00 67.25 355 LYS A CA 1
ATOM 2835 C C . LYS A 1 355 ? 12.764 24.862 4.304 1.00 67.25 355 LYS A C 1
ATOM 2837 O O . LYS A 1 355 ? 12.402 24.663 3.146 1.00 67.25 355 LYS A O 1
ATOM 2842 N N . PRO A 1 356 ? 12.822 23.850 5.201 1.00 71.69 356 PRO A N 1
ATOM 2843 C CA . PRO A 1 356 ? 12.505 22.472 4.812 1.00 71.69 356 PRO A CA 1
ATOM 2844 C C . PRO A 1 356 ? 11.040 22.278 4.393 1.00 71.69 356 PRO A C 1
ATOM 2846 O O . PRO A 1 356 ? 10.767 21.581 3.419 1.00 71.69 356 PRO A O 1
ATOM 2849 N N . PHE A 1 357 ? 10.093 22.939 5.064 1.00 78.69 357 PHE A N 1
ATOM 2850 C CA . PHE A 1 357 ? 8.679 22.884 4.685 1.00 78.69 357 PHE A CA 1
ATOM 2851 C C . PHE A 1 357 ? 8.419 23.627 3.368 1.00 78.69 357 PHE A C 1
ATOM 2853 O O . PHE A 1 357 ? 7.666 23.144 2.527 1.00 78.69 357 PHE A O 1
ATOM 2860 N N . GLN A 1 358 ? 9.108 24.749 3.127 1.00 78.25 358 GLN A N 1
ATOM 2861 C CA . GLN A 1 358 ? 9.057 25.466 1.849 1.00 78.25 358 GLN A CA 1
ATOM 2862 C C . GLN A 1 358 ? 9.558 24.609 0.673 1.00 78.25 358 GLN A C 1
ATOM 2864 O O . GLN A 1 358 ? 9.012 24.720 -0.424 1.00 78.25 358 GLN A O 1
ATOM 2869 N N . ALA A 1 359 ? 10.556 23.743 0.887 1.00 79.44 359 ALA A N 1
ATOM 2870 C CA . ALA A 1 359 ? 10.988 22.772 -0.117 1.00 79.44 359 ALA A CA 1
ATOM 2871 C C . ALA A 1 359 ? 9.890 21.729 -0.394 1.00 79.44 359 ALA A C 1
ATOM 2873 O O . ALA A 1 359 ? 9.506 21.551 -1.547 1.00 79.44 359 ALA A O 1
ATOM 2874 N N . LEU A 1 360 ? 9.306 21.121 0.649 1.00 83.81 360 LEU A N 1
ATOM 2875 C CA . LEU A 1 360 ? 8.218 20.145 0.486 1.00 83.81 360 LEU A CA 1
ATOM 2876 C C . LEU A 1 360 ? 6.966 20.732 -0.192 1.00 83.81 360 LEU A C 1
ATOM 2878 O O . LEU A 1 360 ? 6.350 20.046 -1.005 1.00 83.81 360 LEU A O 1
ATOM 2882 N N . ARG A 1 361 ? 6.615 22.004 0.057 1.00 87.56 361 ARG A N 1
ATOM 2883 C CA . ARG A 1 361 ? 5.495 22.684 -0.632 1.00 87.56 361 ARG A CA 1
ATOM 2884 C C . ARG A 1 361 ? 5.642 22.674 -2.160 1.00 87.56 361 ARG A C 1
ATOM 2886 O O . ARG A 1 361 ? 4.636 22.573 -2.856 1.00 87.56 361 ARG A O 1
ATOM 2893 N N . LYS A 1 362 ? 6.870 22.733 -2.695 1.00 88.56 362 LYS A N 1
ATOM 2894 C CA . LYS A 1 362 ? 7.121 22.681 -4.151 1.00 88.56 362 LYS A CA 1
ATOM 2895 C C . LYS A 1 362 ? 6.788 21.322 -4.775 1.00 88.56 362 LYS A C 1
ATOM 2897 O O . LYS A 1 362 ? 6.530 21.266 -5.970 1.00 88.56 362 LYS A O 1
ATOM 2902 N N . LEU A 1 363 ? 6.741 20.255 -3.976 1.00 91.00 363 LEU A N 1
ATOM 2903 C CA . LEU A 1 363 ? 6.405 18.903 -4.431 1.00 91.00 363 LEU A CA 1
ATOM 2904 C C . LEU A 1 363 ? 4.892 18.670 -4.544 1.00 91.00 363 LEU A C 1
ATOM 2906 O O . LEU A 1 363 ? 4.477 17.679 -5.137 1.00 91.00 363 LEU A O 1
ATOM 2910 N N . ILE A 1 364 ? 4.049 19.544 -3.983 1.00 91.81 364 ILE A N 1
ATOM 2911 C CA . ILE A 1 364 ? 2.589 19.351 -3.973 1.00 91.81 364 ILE A CA 1
ATOM 2912 C C . ILE A 1 364 ? 2.006 19.238 -5.395 1.00 91.81 364 ILE A C 1
ATOM 2914 O O . ILE A 1 364 ? 1.304 18.257 -5.640 1.00 91.81 364 ILE A O 1
ATOM 2918 N N . PRO A 1 365 ? 2.362 20.100 -6.375 1.00 94.38 365 PRO A N 1
ATOM 2919 C CA . PRO A 1 365 ? 1.977 19.898 -7.776 1.00 94.38 365 PRO A CA 1
ATOM 2920 C C . PRO A 1 365 ? 2.457 18.563 -8.366 1.00 94.38 365 PRO A C 1
ATOM 2922 O O . PRO A 1 365 ? 1.758 17.968 -9.183 1.00 94.38 365 PRO A O 1
ATOM 2925 N N . GLN A 1 366 ? 3.617 18.061 -7.936 1.00 95.19 366 GLN A N 1
ATOM 2926 C CA . GLN A 1 366 ? 4.171 16.789 -8.409 1.00 95.19 366 GLN A CA 1
ATOM 2927 C C . GLN A 1 366 ? 3.353 15.599 -7.893 1.00 95.19 366 GLN A C 1
ATOM 2929 O O . GLN A 1 366 ? 3.016 14.697 -8.660 1.00 95.19 366 GLN A O 1
ATOM 2934 N N . PHE A 1 367 ? 2.944 15.626 -6.621 1.00 94.94 367 PHE A N 1
ATOM 2935 C CA . PHE A 1 367 ? 2.007 14.639 -6.083 1.00 94.94 367 PHE A CA 1
ATOM 2936 C C . PHE A 1 367 ? 0.621 14.738 -6.738 1.00 94.94 367 PHE A C 1
ATOM 2938 O O . PHE A 1 367 ? 0.043 13.691 -7.021 1.00 94.94 367 PHE A O 1
ATOM 2945 N N . SER A 1 368 ? 0.121 15.938 -7.064 1.00 94.00 368 SER A N 1
ATOM 2946 C CA . SER A 1 368 ? -1.123 16.101 -7.840 1.00 94.00 368 SER A CA 1
ATOM 2947 C C . SER A 1 368 ? -1.028 15.449 -9.224 1.00 94.00 368 SER A C 1
ATOM 2949 O O . SER A 1 368 ? -1.929 14.716 -9.619 1.00 94.00 368 SER A O 1
ATOM 2951 N N . ARG A 1 369 ? 0.090 15.635 -9.943 1.00 95.25 369 ARG A N 1
ATOM 2952 C CA . ARG A 1 369 ? 0.321 14.995 -11.254 1.00 95.25 369 ARG A CA 1
ATOM 2953 C C . ARG A 1 369 ? 0.303 13.468 -11.165 1.00 95.25 369 ARG A C 1
ATOM 2955 O O . ARG A 1 369 ? -0.217 12.826 -12.068 1.00 95.25 369 ARG A O 1
ATOM 2962 N N . ILE A 1 370 ? 0.822 12.883 -10.080 1.00 95.06 370 ILE A N 1
ATOM 2963 C CA . ILE A 1 370 ? 0.727 11.434 -9.823 1.00 95.06 370 ILE A CA 1
ATOM 2964 C C . ILE A 1 370 ? -0.710 11.014 -9.462 1.00 95.06 370 ILE A C 1
ATOM 2966 O O . ILE A 1 370 ? -1.155 9.930 -9.839 1.00 95.06 370 ILE A O 1
ATOM 2970 N N . GLU A 1 371 ? -1.441 11.849 -8.724 1.00 92.88 371 GLU A N 1
ATOM 2971 C CA . GLU A 1 371 ? -2.805 11.568 -8.261 1.00 92.88 371 GLU A CA 1
ATOM 2972 C C . GLU A 1 371 ? -3.826 11.513 -9.404 1.00 92.88 371 GLU A C 1
ATOM 2974 O O . GLU A 1 371 ? -4.731 10.677 -9.360 1.00 92.88 371 GLU A O 1
ATOM 2979 N N . MET A 1 372 ? -3.589 12.272 -10.475 1.00 92.06 372 MET A N 1
ATOM 2980 C CA . MET A 1 372 ? -4.378 12.244 -11.711 1.00 92.06 372 MET A CA 1
ATOM 2981 C C . MET A 1 372 ? -4.104 11.031 -12.627 1.00 92.06 372 MET A C 1
ATOM 2983 O O . MET A 1 372 ? -4.855 10.826 -13.575 1.00 92.06 372 MET A O 1
ATOM 2987 N N . LEU A 1 373 ? -3.068 10.214 -12.381 1.00 92.38 373 LEU A N 1
ATOM 2988 C CA . LEU A 1 373 ? -2.755 9.051 -13.232 1.00 92.38 373 LEU A CA 1
ATOM 2989 C C . LEU A 1 373 ? -3.736 7.895 -13.007 1.00 92.38 373 LEU A C 1
ATOM 2991 O O . LEU A 1 373 ? -3.688 7.258 -11.948 1.00 92.38 373 LEU A O 1
ATOM 2995 N N . ASN A 1 374 ? -4.545 7.550 -14.009 1.00 89.69 374 ASN A N 1
ATOM 2996 C CA . ASN A 1 374 ? -5.287 6.291 -14.013 1.00 89.69 374 ASN A CA 1
ATOM 2997 C C . ASN A 1 374 ? -4.353 5.129 -14.430 1.00 89.69 374 ASN A C 1
ATOM 2999 O O . ASN A 1 374 ? -3.762 5.208 -15.508 1.00 89.69 374 ASN A O 1
ATOM 3003 N N . PRO A 1 375 ? -4.175 4.062 -13.621 1.00 83.12 375 PRO A N 1
ATOM 3004 C CA . PRO A 1 375 ? -3.267 2.953 -13.946 1.00 83.12 375 PRO A CA 1
ATOM 3005 C C . PRO A 1 375 ? -3.635 2.110 -15.170 1.00 83.12 375 PRO A C 1
ATOM 3007 O O . PRO A 1 375 ? -2.780 1.359 -15.638 1.00 83.12 375 PRO A O 1
ATOM 3010 N N . ASP A 1 376 ? -4.884 2.193 -15.628 1.00 86.94 376 ASP A N 1
ATOM 3011 C CA . ASP A 1 376 ? -5.428 1.331 -16.683 1.00 86.94 376 ASP A CA 1
ATOM 3012 C C . ASP A 1 376 ? -5.436 2.011 -18.074 1.00 86.94 376 ASP A C 1
ATOM 3014 O O . ASP A 1 376 ? -5.609 1.330 -19.086 1.00 86.94 376 ASP A O 1
ATOM 3018 N N . ASP A 1 377 ? -5.179 3.327 -18.133 1.00 92.12 377 ASP A N 1
ATOM 3019 C CA . ASP A 1 377 ? -5.053 4.113 -19.373 1.00 92.12 377 ASP A CA 1
ATOM 3020 C C . ASP A 1 377 ? -3.795 3.734 -20.181 1.00 92.12 377 ASP A C 1
ATOM 3022 O O . ASP A 1 377 ? -2.831 3.162 -19.666 1.00 92.12 377 ASP A O 1
ATOM 3026 N N . GLU A 1 378 ? -3.770 4.103 -21.462 1.00 91.25 378 GLU A N 1
ATOM 3027 C CA . GLU A 1 378 ? -2.587 3.980 -22.320 1.00 91.25 378 GLU A CA 1
ATOM 3028 C C . GLU A 1 378 ? -1.683 5.210 -22.238 1.00 91.25 378 GLU A C 1
ATOM 3030 O O . GLU A 1 378 ? -2.137 6.352 -22.254 1.00 91.25 378 GLU A O 1
ATOM 3035 N N . TYR A 1 379 ? -0.375 4.955 -22.170 1.00 93.88 379 TYR A N 1
ATOM 3036 C CA . TYR A 1 379 ? 0.654 5.978 -22.026 1.00 93.88 379 TYR A CA 1
ATOM 3037 C C . TYR A 1 379 ? 1.755 5.775 -23.067 1.00 93.88 379 TYR A C 1
ATOM 3039 O O . TYR A 1 379 ? 2.257 4.661 -23.260 1.00 93.88 379 TYR A O 1
ATOM 3047 N N . ASP A 1 380 ? 2.148 6.865 -23.720 1.00 94.81 380 ASP A N 1
ATOM 3048 C CA . ASP A 1 380 ? 3.291 6.910 -24.625 1.00 94.81 380 ASP A CA 1
ATOM 3049 C C . ASP A 1 380 ? 4.619 7.063 -23.855 1.00 94.81 380 ASP A C 1
ATOM 3051 O O . ASP A 1 380 ? 4.658 7.211 -22.628 1.00 94.81 380 ASP A O 1
ATOM 3055 N N . LEU A 1 381 ? 5.745 7.004 -24.573 1.00 94.81 381 LEU A N 1
ATOM 3056 C CA . LEU A 1 381 ? 7.061 7.184 -23.954 1.00 94.81 381 LEU A CA 1
ATOM 3057 C C . LEU A 1 381 ? 7.269 8.609 -23.422 1.00 94.81 381 LEU A C 1
ATOM 3059 O O . LEU A 1 381 ? 7.946 8.768 -22.409 1.00 94.81 381 LEU A O 1
ATOM 3063 N N . ALA A 1 382 ? 6.671 9.633 -24.040 1.00 95.94 382 ALA A N 1
ATOM 3064 C CA . ALA A 1 382 ? 6.804 11.017 -23.589 1.00 95.94 382 ALA A CA 1
ATOM 3065 C C . ALA A 1 382 ? 6.163 11.226 -22.205 1.00 95.94 382 ALA A C 1
ATOM 3067 O O . ALA A 1 382 ? 6.798 11.787 -21.306 1.00 95.94 382 ALA A O 1
ATOM 3068 N N . LYS A 1 383 ? 4.948 10.708 -21.990 1.00 96.19 383 LYS A N 1
ATOM 3069 C CA . LYS A 1 383 ? 4.234 10.793 -20.713 1.00 96.19 383 LYS A CA 1
ATOM 3070 C C . LYS A 1 383 ? 4.820 9.867 -19.652 1.00 96.19 383 LYS A C 1
ATOM 3072 O O . LYS A 1 383 ? 4.905 10.263 -18.490 1.00 96.19 383 LYS A O 1
ATOM 3077 N N . VAL A 1 384 ? 5.290 8.674 -20.026 1.00 97.12 384 VAL A N 1
ATOM 3078 C CA . VAL A 1 384 ? 6.047 7.813 -19.098 1.00 97.12 384 VAL A CA 1
ATOM 3079 C C . VAL A 1 384 ? 7.326 8.513 -18.635 1.00 97.12 384 VAL A C 1
ATOM 3081 O O . VAL A 1 384 ? 7.582 8.547 -17.431 1.00 97.12 384 VAL A O 1
ATOM 3084 N N . LYS A 1 385 ? 8.080 9.145 -19.545 1.00 97.81 385 LYS A N 1
ATOM 3085 C CA . LYS A 1 385 ? 9.261 9.946 -19.199 1.00 97.81 385 LYS A CA 1
ATOM 3086 C C . LYS A 1 385 ? 8.913 11.076 -18.229 1.00 97.81 385 LYS A C 1
ATOM 3088 O O . LYS A 1 385 ? 9.538 11.189 -17.179 1.00 97.81 385 LYS A O 1
ATOM 3093 N N . GLU A 1 386 ? 7.895 11.873 -18.552 1.00 97.69 386 GLU A N 1
ATOM 3094 C CA . GLU A 1 386 ? 7.414 12.981 -17.718 1.00 97.69 386 GLU A CA 1
ATOM 3095 C C . GLU A 1 386 ? 7.107 12.521 -16.279 1.00 97.69 386 GLU A C 1
ATOM 3097 O O . GLU A 1 386 ? 7.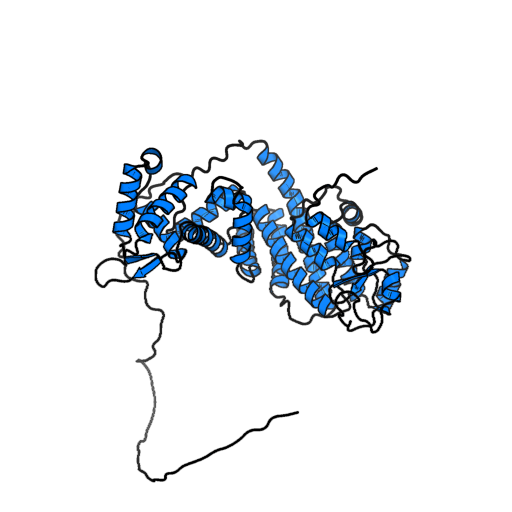518 13.154 -15.304 1.00 97.69 386 GLU A O 1
ATOM 3102 N N . MET A 1 387 ? 6.425 11.382 -16.124 1.00 97.94 387 MET A N 1
ATOM 3103 C CA . MET A 1 387 ? 6.082 10.859 -14.800 1.00 97.94 387 MET A CA 1
ATOM 3104 C C . MET A 1 387 ? 7.259 10.174 -14.088 1.00 97.94 387 MET A C 1
ATOM 3106 O O . MET A 1 387 ? 7.272 10.117 -12.856 1.00 97.94 387 MET A O 1
ATOM 3110 N N . LEU A 1 388 ? 8.273 9.703 -14.821 1.00 98.31 388 LEU A N 1
ATOM 3111 C CA . LEU A 1 388 ? 9.544 9.243 -14.254 1.00 98.31 388 LEU A CA 1
ATOM 3112 C C . LEU A 1 388 ? 10.398 10.414 -13.733 1.00 98.31 388 LEU A C 1
ATOM 3114 O O . LEU A 1 388 ? 10.985 10.286 -12.661 1.00 98.31 388 LEU A O 1
ATOM 3118 N N . GLU A 1 389 ? 10.422 11.565 -14.418 1.00 97.94 389 GLU A N 1
ATOM 3119 C CA . GLU A 1 389 ? 11.050 12.807 -13.922 1.00 97.94 389 GLU A CA 1
ATOM 3120 C C . GLU A 1 389 ? 10.419 13.229 -12.586 1.00 97.94 389 GLU A C 1
ATOM 3122 O O . GLU A 1 389 ? 11.119 13.400 -11.584 1.00 97.94 389 GLU A O 1
ATOM 3127 N N . VAL A 1 390 ? 9.083 13.272 -12.546 1.00 97.62 390 VAL A N 1
ATOM 3128 C CA . VAL A 1 390 ? 8.285 13.525 -11.336 1.00 97.62 390 VAL A CA 1
ATOM 3129 C C . VAL A 1 390 ? 8.612 12.534 -10.212 1.00 97.62 390 VAL A C 1
ATOM 3131 O O . VAL A 1 390 ? 8.802 12.942 -9.065 1.00 97.62 390 VAL A O 1
ATOM 3134 N N . ALA A 1 391 ? 8.708 11.236 -10.520 1.00 97.44 391 ALA A N 1
ATOM 3135 C CA . ALA A 1 391 ? 9.021 10.203 -9.535 1.00 97.44 391 ALA A CA 1
ATOM 3136 C C . ALA A 1 391 ? 10.439 10.343 -8.951 1.00 97.44 391 ALA A C 1
ATOM 3138 O O . ALA A 1 391 ? 10.625 10.113 -7.753 1.00 97.44 391 ALA A O 1
ATOM 3139 N N . VAL A 1 392 ? 11.428 10.726 -9.772 1.00 95.69 392 VAL A N 1
ATOM 3140 C CA . VAL A 1 392 ? 12.804 10.994 -9.318 1.00 95.69 392 VAL A CA 1
ATOM 3141 C C . VAL A 1 392 ? 12.818 12.182 -8.359 1.00 95.69 392 VAL A C 1
ATOM 3143 O O . VAL A 1 392 ? 13.390 12.065 -7.277 1.00 95.69 392 VAL A O 1
ATOM 3146 N N . GLU A 1 393 ? 12.143 13.282 -8.707 1.00 94.31 393 GLU A N 1
ATOM 3147 C CA . GLU A 1 393 ? 12.070 14.497 -7.885 1.00 94.31 393 GLU A CA 1
ATOM 3148 C C . GLU A 1 393 ? 11.507 14.213 -6.483 1.00 94.31 393 GLU A C 1
ATOM 3150 O O . GLU A 1 393 ? 12.165 14.504 -5.479 1.00 94.31 393 GLU A O 1
ATOM 3155 N N . ILE A 1 394 ? 10.333 13.574 -6.388 1.00 94.44 394 ILE A N 1
ATOM 3156 C CA . ILE A 1 394 ? 9.714 13.295 -5.082 1.00 94.44 394 ILE A CA 1
ATOM 3157 C C . ILE A 1 394 ? 10.485 12.249 -4.263 1.00 94.44 394 ILE A C 1
ATOM 3159 O O . ILE A 1 394 ? 10.485 12.320 -3.031 1.00 94.44 394 ILE A O 1
ATOM 3163 N N . LEU A 1 395 ? 11.160 11.289 -4.912 1.00 92.62 395 LEU A N 1
ATOM 3164 C CA . LEU A 1 395 ? 11.997 10.314 -4.215 1.00 92.62 395 LEU A CA 1
ATOM 3165 C C . LEU A 1 395 ? 13.229 11.004 -3.634 1.00 92.62 395 LEU A C 1
ATOM 3167 O O . LEU A 1 395 ? 13.481 10.878 -2.439 1.00 92.62 395 LEU A O 1
ATOM 3171 N N . TYR A 1 396 ? 13.966 11.758 -4.450 1.00 88.94 396 TYR A N 1
ATOM 3172 C CA . TYR A 1 396 ? 15.192 12.439 -4.034 1.00 88.94 396 TYR A CA 1
ATOM 3173 C C . TYR A 1 396 ? 14.922 13.477 -2.936 1.00 88.94 396 TYR A C 1
ATOM 3175 O O . TYR A 1 396 ? 15.684 13.548 -1.972 1.00 88.94 396 TYR A O 1
ATOM 3183 N N . ALA A 1 397 ? 13.802 14.202 -3.000 1.00 88.12 397 ALA A N 1
ATOM 3184 C CA . ALA A 1 397 ? 13.415 15.125 -1.937 1.00 88.12 397 ALA A CA 1
ATOM 3185 C C . ALA A 1 397 ? 13.074 14.410 -0.610 1.00 88.12 397 ALA A C 1
ATOM 3187 O O . ALA A 1 397 ? 13.399 14.921 0.462 1.00 88.12 397 ALA A O 1
ATOM 3188 N N . LEU A 1 398 ? 12.495 13.199 -0.645 1.00 88.31 398 LEU A N 1
ATOM 3189 C CA . LEU A 1 398 ? 12.354 12.359 0.554 1.00 88.31 398 LEU A CA 1
ATOM 3190 C C . LEU A 1 398 ? 13.723 11.920 1.101 1.00 88.31 398 LEU A C 1
ATOM 3192 O O . LEU A 1 398 ? 13.903 11.912 2.320 1.00 88.31 398 LEU A O 1
ATOM 3196 N N . LEU A 1 399 ? 14.689 11.582 0.237 1.00 85.44 399 LEU A N 1
ATOM 3197 C CA . LEU A 1 399 ? 16.053 11.243 0.665 1.00 85.44 399 LEU A CA 1
ATOM 3198 C C . LEU A 1 399 ? 16.696 12.421 1.407 1.00 85.44 399 LEU A C 1
ATOM 3200 O O . LEU A 1 399 ? 17.093 12.270 2.564 1.00 85.44 399 LEU A O 1
ATOM 3204 N N . GLU A 1 400 ? 16.709 13.600 0.783 1.00 82.00 400 GLU A N 1
ATOM 3205 C CA . GLU A 1 400 ? 17.249 14.836 1.353 1.00 82.00 400 GLU A CA 1
ATOM 3206 C C . GLU A 1 400 ? 16.562 15.205 2.678 1.00 82.00 400 GLU A C 1
ATOM 3208 O O . GLU A 1 400 ? 17.235 15.481 3.677 1.00 82.00 400 GLU A O 1
ATOM 3213 N N . TYR A 1 401 ? 15.227 15.162 2.728 1.00 80.38 401 TYR A N 1
ATOM 3214 C CA . TYR A 1 401 ? 14.468 15.458 3.944 1.00 80.38 401 TYR A CA 1
ATOM 3215 C C . TYR A 1 401 ? 14.774 14.451 5.064 1.00 80.38 401 TYR A C 1
ATOM 3217 O O . TYR A 1 401 ? 14.936 14.835 6.227 1.00 80.38 401 TYR A O 1
ATOM 3225 N N . SER A 1 402 ? 14.908 13.162 4.726 1.00 79.38 402 SER A N 1
ATOM 3226 C CA . SER A 1 402 ? 15.256 12.115 5.691 1.00 79.38 402 SER A CA 1
ATOM 3227 C C . SER A 1 402 ? 16.662 12.295 6.273 1.00 79.38 402 SER A C 1
ATOM 3229 O O . SER A 1 402 ? 16.847 12.072 7.470 1.00 79.38 402 SER A O 1
ATOM 3231 N N . GLU A 1 403 ? 17.635 12.774 5.486 1.00 74.25 403 GLU A N 1
ATOM 3232 C CA . GLU A 1 403 ? 18.980 13.050 5.993 1.00 74.25 403 GLU A CA 1
ATOM 3233 C C . GLU A 1 403 ? 18.988 14.253 6.952 1.00 74.25 403 GLU A C 1
ATOM 3235 O O . GLU A 1 403 ? 19.598 14.184 8.024 1.00 74.25 403 GLU A O 1
ATOM 3240 N N . HIS A 1 404 ? 18.296 15.341 6.600 1.00 69.25 404 HIS A N 1
ATOM 3241 C CA . HIS A 1 404 ? 18.230 16.544 7.432 1.00 69.25 404 HIS A CA 1
ATOM 3242 C C . HIS A 1 404 ? 17.502 16.297 8.765 1.00 69.25 404 HIS A C 1
ATOM 3244 O O . HIS A 1 404 ? 18.007 16.683 9.821 1.00 69.25 404 HIS A O 1
ATOM 3250 N N . PHE A 1 405 ? 16.351 15.614 8.748 1.00 65.81 405 PHE A N 1
ATOM 3251 C CA . PHE A 1 405 ? 15.560 15.369 9.963 1.00 65.81 405 PHE A CA 1
ATOM 3252 C C . PHE A 1 405 ? 15.971 14.120 10.748 1.00 65.81 405 PHE A C 1
ATOM 3254 O O . PHE A 1 405 ? 15.710 14.068 11.950 1.00 65.81 405 PHE A O 1
ATOM 3261 N N . GLY A 1 406 ? 16.641 13.141 10.129 1.00 56.72 406 GLY A N 1
ATOM 3262 C CA . GLY A 1 406 ? 17.200 11.982 10.834 1.00 56.72 406 GLY A CA 1
ATOM 3263 C C . GLY A 1 406 ? 18.216 12.412 11.893 1.00 56.72 406 GLY A C 1
ATOM 3264 O O . GLY A 1 406 ? 18.023 12.145 13.078 1.00 56.72 406 GLY A O 1
ATOM 3265 N N . LYS A 1 407 ? 19.203 13.225 11.486 1.00 48.69 407 LYS A N 1
ATOM 3266 C CA . LYS A 1 407 ? 20.227 13.815 12.372 1.00 48.69 407 LYS A CA 1
ATOM 3267 C C . LYS A 1 407 ? 19.613 14.535 13.587 1.00 48.69 407 LYS A C 1
ATOM 3269 O O . LYS A 1 407 ? 20.119 14.415 14.698 1.00 48.69 407 LYS A O 1
ATOM 3274 N N . ALA A 1 408 ? 18.493 15.237 13.387 1.00 48.12 408 ALA A N 1
ATOM 3275 C CA . ALA A 1 408 ? 17.769 15.950 14.443 1.00 48.12 408 ALA A CA 1
ATOM 3276 C C . ALA A 1 408 ? 16.853 15.053 15.310 1.00 48.12 408 ALA A C 1
ATOM 3278 O O . ALA A 1 408 ? 16.496 15.441 16.424 1.00 48.12 408 ALA A O 1
ATOM 3279 N N . LYS A 1 409 ? 16.451 13.869 14.824 1.00 45.28 409 LYS A N 1
ATOM 3280 C CA . LYS A 1 409 ? 15.672 12.876 15.587 1.00 45.28 409 LYS A CA 1
ATOM 3281 C C . LYS A 1 409 ? 16.557 11.957 16.433 1.00 45.28 409 LYS A C 1
ATOM 3283 O O . LYS A 1 409 ? 16.074 11.478 17.457 1.00 45.28 409 LYS A O 1
ATOM 3288 N N . ASP A 1 410 ? 17.823 11.758 16.080 1.00 38.97 410 ASP A N 1
ATOM 3289 C CA . ASP A 1 410 ? 18.762 10.959 16.883 1.00 38.97 410 ASP A CA 1
ATOM 3290 C C . ASP A 1 410 ? 19.213 11.720 18.145 1.00 38.97 410 ASP A C 1
ATOM 3292 O O . ASP A 1 410 ? 19.013 11.232 19.256 1.00 38.97 410 ASP A O 1
ATOM 3296 N N . GLN A 1 411 ? 19.635 12.986 18.008 1.00 34.75 411 GLN A N 1
ATOM 3297 C CA . GLN A 1 411 ? 19.988 13.872 19.141 1.00 34.75 411 GLN A CA 1
ATOM 3298 C C . GLN A 1 411 ? 18.841 14.096 20.152 1.00 34.75 411 GLN A C 1
ATOM 3300 O O . GLN A 1 411 ? 19.068 14.465 21.305 1.00 34.75 411 GLN A O 1
ATOM 3305 N N . ARG A 1 412 ? 17.585 13.876 19.735 1.00 37.22 412 ARG A N 1
ATOM 3306 C CA . ARG A 1 412 ? 16.389 13.947 20.596 1.00 37.22 412 ARG A CA 1
ATOM 3307 C C . ARG A 1 412 ? 15.974 12.598 21.198 1.00 37.22 412 ARG A C 1
ATOM 3309 O O . ARG A 1 412 ? 15.001 12.563 21.945 1.00 37.22 412 ARG A O 1
ATOM 3316 N N . GLN A 1 413 ? 16.654 11.499 20.868 1.00 37.78 413 GLN A N 1
ATOM 3317 C CA . GLN A 1 413 ? 16.357 10.164 21.400 1.00 37.78 413 GLN A CA 1
ATOM 3318 C C . GLN A 1 413 ? 17.327 9.717 22.496 1.00 37.78 413 GLN A C 1
ATOM 3320 O O . GLN A 1 413 ? 16.892 9.003 23.391 1.00 37.78 413 GLN A O 1
ATOM 3325 N N . GLU A 1 414 ? 18.573 10.196 22.503 1.00 28.72 414 GLU A N 1
ATOM 3326 C CA . GLU A 1 414 ? 19.533 9.921 23.592 1.00 28.72 414 GLU A CA 1
ATOM 3327 C C . GLU A 1 414 ? 19.101 10.521 24.947 1.00 28.72 414 GLU A C 1
ATOM 3329 O O . GLU A 1 414 ? 19.529 10.053 25.995 1.00 28.72 414 GLU A O 1
ATOM 3334 N N . ASN A 1 415 ? 18.202 11.514 24.933 1.00 29.08 415 ASN A N 1
ATOM 3335 C CA . ASN A 1 415 ? 17.676 12.199 26.122 1.00 29.08 415 ASN A CA 1
ATOM 3336 C C . ASN A 1 415 ? 16.228 11.797 26.489 1.00 29.08 415 ASN A C 1
ATOM 3338 O O . ASN A 1 415 ? 15.566 12.504 27.248 1.00 29.08 415 ASN A O 1
ATOM 3342 N N . ALA A 1 416 ? 15.698 10.701 25.933 1.00 27.47 416 ALA A N 1
ATOM 3343 C CA . ALA A 1 416 ? 14.342 10.227 26.221 1.00 27.47 416 ALA A CA 1
ATOM 3344 C C . ALA A 1 416 ? 14.378 8.969 27.114 1.00 27.47 416 ALA A C 1
ATOM 3346 O O . ALA A 1 416 ? 14.953 7.965 26.690 1.00 27.47 416 ALA A O 1
ATOM 3347 N N . PRO A 1 417 ? 13.755 8.968 28.312 1.00 29.66 417 PRO A N 1
ATOM 3348 C CA . PRO A 1 417 ? 13.708 7.776 29.156 1.00 29.66 417 PRO A CA 1
ATOM 3349 C C . PRO A 1 417 ? 12.940 6.643 28.462 1.00 29.66 417 PRO A C 1
ATOM 3351 O O . PRO A 1 417 ? 11.946 6.870 27.767 1.00 29.66 417 PRO A O 1
ATOM 3354 N N . THR A 1 418 ? 13.406 5.409 28.653 1.00 31.92 418 THR A N 1
ATOM 3355 C CA . THR A 1 418 ? 12.898 4.214 27.958 1.00 31.92 418 THR A CA 1
ATOM 3356 C C . THR A 1 418 ? 11.484 3.796 28.367 1.00 31.92 418 THR A C 1
ATOM 3358 O O . THR A 1 418 ? 10.811 3.100 27.604 1.00 31.92 418 THR A O 1
ATOM 3361 N N . ASP A 1 419 ? 11.003 4.255 29.522 1.00 30.64 419 ASP A N 1
ATOM 3362 C CA . ASP A 1 419 ? 9.693 3.902 30.070 1.00 30.64 419 ASP A CA 1
ATOM 3363 C C . ASP A 1 419 ? 8.569 4.764 29.484 1.00 30.64 419 ASP A C 1
ATOM 3365 O O . ASP A 1 419 ? 8.023 5.664 30.124 1.00 30.64 419 ASP A O 1
ATOM 3369 N N . VAL A 1 420 ? 8.169 4.452 28.247 1.00 34.09 420 VAL A N 1
ATOM 3370 C CA . VAL A 1 420 ? 6.955 5.017 27.631 1.00 34.09 420 VAL A CA 1
ATOM 3371 C C . VAL A 1 420 ? 5.709 4.345 28.222 1.00 34.09 420 VAL A C 1
ATOM 3373 O O . VAL A 1 420 ? 4.969 3.630 27.539 1.00 34.09 420 VAL A O 1
ATOM 3376 N N . VAL A 1 421 ? 5.461 4.603 29.507 1.00 32.09 421 VAL A N 1
ATOM 3377 C CA . VAL A 1 421 ? 4.161 4.373 30.138 1.00 32.09 421 VAL A CA 1
ATOM 3378 C C . VAL A 1 421 ? 3.147 5.240 29.398 1.00 32.09 421 VAL A C 1
ATOM 3380 O O . VAL A 1 421 ? 3.194 6.468 29.461 1.00 32.09 421 VAL A O 1
ATOM 3383 N N . VAL A 1 422 ? 2.221 4.610 28.671 1.00 34.19 422 VAL A N 1
ATOM 3384 C CA . VAL A 1 422 ? 1.122 5.318 28.000 1.00 34.19 422 VAL A CA 1
ATOM 3385 C C . VAL A 1 422 ? 0.046 5.648 29.034 1.00 34.19 422 VAL A C 1
ATOM 3387 O O . VAL A 1 422 ? -1.060 5.108 29.003 1.00 34.19 422 VAL A O 1
ATOM 3390 N N . ASN A 1 423 ? 0.380 6.555 29.951 1.00 28.88 423 ASN A N 1
ATOM 3391 C CA . ASN A 1 423 ? -0.630 7.312 30.669 1.00 28.88 423 ASN A CA 1
ATOM 3392 C C . ASN A 1 423 ? -1.360 8.169 29.621 1.00 28.88 423 ASN A C 1
ATOM 3394 O O . ASN A 1 423 ? -0.704 8.950 28.919 1.00 28.88 423 ASN A O 1
ATOM 3398 N N . PRO A 1 424 ? -2.686 8.024 29.443 1.00 34.34 424 PRO A N 1
ATOM 3399 C CA . PRO A 1 424 ? -3.435 9.021 28.693 1.00 34.34 424 PRO A CA 1
ATOM 3400 C C . PRO A 1 424 ? -3.294 10.371 29.420 1.00 34.34 424 PRO A C 1
ATOM 3402 O O . PRO A 1 424 ? -3.210 10.371 30.649 1.00 34.34 424 PRO A O 1
ATOM 3405 N N . PRO A 1 425 ? -3.274 11.511 28.702 1.00 31.50 425 PRO A N 1
ATOM 3406 C CA . PRO A 1 425 ? -3.331 12.813 29.360 1.00 31.50 425 PRO A CA 1
ATOM 3407 C C . PRO A 1 425 ? -4.576 12.874 30.250 1.00 31.50 425 PRO A C 1
ATOM 3409 O O . PRO A 1 425 ? -5.614 12.309 29.884 1.00 31.50 425 PRO A O 1
ATOM 3412 N N . ASP A 1 426 ? -4.437 13.521 31.406 1.00 28.66 426 ASP A N 1
ATOM 3413 C CA . ASP A 1 426 ? -5.378 13.419 32.518 1.00 28.66 426 ASP A CA 1
ATOM 3414 C C . ASP A 1 426 ? -6.837 13.667 32.135 1.00 28.66 426 ASP A C 1
ATOM 3416 O O . ASP A 1 426 ? -7.168 14.371 31.173 1.00 28.66 426 ASP A O 1
ATOM 3420 N N . ILE A 1 427 ? -7.735 13.093 32.939 1.00 34.88 427 ILE A N 1
ATOM 3421 C CA . ILE A 1 427 ? -9.176 13.296 32.805 1.00 34.88 427 ILE A CA 1
ATOM 3422 C C . ILE A 1 427 ? -9.498 14.730 33.235 1.00 34.88 427 ILE A C 1
ATOM 3424 O O . ILE A 1 427 ? -9.935 14.984 34.354 1.00 34.88 427 ILE A O 1
ATOM 3428 N N . ILE A 1 428 ? -9.303 15.675 32.314 1.00 25.59 428 ILE A N 1
ATOM 3429 C CA . ILE A 1 428 ? -9.857 17.020 32.415 1.00 25.59 428 ILE A CA 1
ATOM 3430 C C . ILE A 1 428 ? -11.372 16.870 32.291 1.00 25.59 428 ILE A C 1
ATOM 3432 O O . ILE A 1 428 ? -11.944 16.821 31.197 1.00 25.59 428 ILE A O 1
ATOM 3436 N N . THR A 1 429 ? -12.025 16.763 33.444 1.00 26.11 429 THR A N 1
ATOM 3437 C CA . THR A 1 429 ? -13.468 16.896 33.601 1.00 26.11 429 THR A CA 1
ATOM 3438 C C . THR A 1 429 ? -13.849 18.330 33.253 1.00 26.11 429 THR A C 1
ATOM 3440 O O . THR A 1 429 ? -13.960 19.197 34.117 1.00 26.11 429 THR A O 1
ATOM 3443 N N . LEU A 1 430 ? -14.054 18.585 31.958 1.00 23.42 430 LEU A N 1
ATOM 3444 C CA . LEU A 1 430 ? -14.797 19.754 31.511 1.00 23.42 430 LEU A CA 1
ATOM 3445 C C . LEU A 1 430 ? -16.179 19.686 32.161 1.00 23.42 430 LEU A C 1
ATOM 3447 O O . LEU A 1 430 ? -17.014 18.864 31.772 1.00 23.42 430 LEU A O 1
ATOM 3451 N N . LYS A 1 431 ? -16.395 20.531 33.173 1.00 24.94 431 LYS A N 1
ATOM 3452 C CA . LYS A 1 431 ? -17.738 20.876 33.624 1.00 24.94 431 LYS A CA 1
ATOM 3453 C C . LYS A 1 431 ? -18.441 21.513 32.432 1.00 24.94 431 LYS A C 1
ATOM 3455 O O . LYS A 1 431 ? -18.017 22.558 31.949 1.00 24.94 431 LYS A O 1
ATOM 3460 N N . LEU A 1 432 ? -19.454 20.822 31.931 1.00 29.20 432 LEU A N 1
ATOM 3461 C CA . LEU A 1 432 ? -20.440 21.384 31.026 1.00 29.20 432 LEU A CA 1
ATOM 3462 C C . LEU A 1 432 ? -21.660 21.666 31.884 1.00 29.20 432 LEU A C 1
ATOM 3464 O O . LEU A 1 432 ? -22.386 20.739 32.247 1.00 29.20 432 LEU A O 1
ATOM 3468 N N . ASP A 1 433 ? -21.811 22.932 32.246 1.00 26.59 433 ASP A N 1
ATOM 3469 C CA . ASP A 1 433 ? -23.083 23.452 32.713 1.00 26.59 433 ASP A CA 1
ATOM 3470 C C . ASP A 1 433 ? -24.037 23.603 31.504 1.00 26.59 433 ASP A C 1
ATOM 3472 O O . ASP A 1 433 ? -23.604 23.656 30.350 1.00 26.59 433 ASP A O 1
ATOM 3476 N N . ASP A 1 434 ? -25.334 23.630 31.805 1.00 26.22 434 ASP A N 1
ATOM 3477 C CA . ASP A 1 434 ? -26.502 23.713 30.913 1.00 26.22 434 ASP A CA 1
ATOM 3478 C C . ASP A 1 434 ? -26.846 22.524 29.966 1.00 26.22 434 ASP A C 1
ATOM 3480 O O . ASP A 1 434 ? -25.979 21.868 29.379 1.00 26.22 434 ASP A O 1
ATOM 3484 N N . PRO A 1 435 ? -28.154 22.192 29.810 1.00 26.39 435 PRO A N 1
ATOM 3485 C CA . PRO A 1 435 ? -28.603 20.989 29.108 1.00 26.39 435 PRO A CA 1
ATOM 3486 C C . PRO A 1 435 ? -28.979 21.235 27.636 1.00 26.39 435 PRO A C 1
ATOM 3488 O O . PRO A 1 435 ? -29.963 21.906 27.330 1.00 26.39 435 PRO A O 1
ATOM 3491 N N . ILE A 1 436 ? -28.283 20.577 26.705 1.00 25.48 436 ILE A N 1
ATOM 3492 C CA . ILE A 1 436 ? -28.698 20.530 25.291 1.00 25.48 436 ILE A CA 1
ATOM 3493 C C . ILE A 1 436 ? -29.576 19.295 25.044 1.00 25.48 436 ILE A C 1
ATOM 3495 O O . ILE A 1 436 ? -29.148 18.155 25.244 1.00 25.48 436 ILE A O 1
ATOM 3499 N N . SER A 1 437 ? -30.811 19.531 24.592 1.00 24.12 437 SER A N 1
ATOM 3500 C CA . SER A 1 437 ? -31.770 18.481 24.232 1.00 24.12 437 SER A CA 1
ATOM 3501 C C . SER A 1 437 ? -31.321 17.707 22.987 1.00 24.12 437 SER A C 1
ATOM 3503 O O . SER A 1 437 ? -30.930 18.299 21.982 1.00 24.12 437 SER A O 1
ATOM 3505 N N . PHE A 1 438 ? -31.402 16.376 23.031 1.00 26.38 438 PHE A N 1
ATOM 3506 C CA . PHE A 1 438 ? -31.082 15.505 21.897 1.00 26.38 438 PHE A CA 1
ATOM 3507 C C . PHE A 1 438 ? -32.351 15.144 21.119 1.00 26.38 438 PHE A C 1
ATOM 3509 O O . PHE A 1 438 ? -33.001 14.155 21.441 1.00 26.38 438 PHE A O 1
ATOM 3516 N N . ASN A 1 439 ? -32.663 15.919 20.077 1.00 27.09 439 ASN A N 1
ATOM 3517 C CA . ASN A 1 439 ? -33.660 15.570 19.061 1.00 27.09 439 ASN A CA 1
ATOM 3518 C C . ASN A 1 439 ? -33.272 16.184 17.703 1.00 27.09 439 ASN A C 1
ATOM 3520 O O . ASN A 1 439 ? -33.659 17.308 17.403 1.00 27.09 439 ASN A O 1
ATOM 3524 N N . THR A 1 440 ? -32.455 15.468 16.921 1.00 26.05 440 THR A N 1
ATOM 3525 C CA . THR A 1 440 ? -32.317 15.546 15.443 1.00 26.05 440 THR A CA 1
ATOM 3526 C C . THR A 1 440 ? -31.134 14.675 15.008 1.00 26.05 440 THR A C 1
ATOM 3528 O O . THR A 1 440 ? -29.985 15.058 15.221 1.00 26.05 440 THR A O 1
ATOM 3531 N N . LEU A 1 441 ? -31.398 13.501 14.421 1.00 26.98 441 LEU A N 1
ATOM 3532 C CA . LEU A 1 441 ? -30.466 12.799 13.519 1.00 26.98 441 LEU A CA 1
ATOM 3533 C C . LEU A 1 441 ? -31.145 11.617 12.792 1.00 26.98 441 LEU A C 1
ATOM 3535 O O . LEU A 1 441 ? -30.607 10.518 12.736 1.00 26.98 441 LEU A O 1
ATOM 3539 N N . ASP A 1 442 ? -32.324 11.873 12.228 1.00 26.56 442 ASP A N 1
ATOM 3540 C CA . ASP A 1 442 ? -33.013 10.990 11.281 1.00 26.56 442 ASP A CA 1
ATOM 3541 C C . ASP A 1 442 ? -33.579 11.840 10.128 1.00 26.56 442 ASP A C 1
ATOM 3543 O O . ASP A 1 442 ? -33.821 13.035 10.317 1.00 26.56 442 ASP A O 1
ATOM 3547 N N . ASN A 1 443 ? -33.788 11.192 8.974 1.00 27.56 443 ASN A N 1
ATOM 3548 C CA . ASN A 1 443 ? -34.234 11.683 7.652 1.00 27.56 443 ASN A CA 1
ATOM 3549 C C . ASN A 1 443 ? -33.121 11.915 6.614 1.00 27.56 443 ASN A C 1
ATOM 3551 O O . ASN A 1 443 ? -32.528 12.986 6.509 1.00 27.56 443 ASN A O 1
ATOM 3555 N N . ALA A 1 444 ? -32.920 10.889 5.782 1.00 26.50 444 ALA A N 1
ATOM 3556 C CA . ALA A 1 444 ? -32.184 10.938 4.521 1.00 26.50 444 ALA A CA 1
ATOM 3557 C C . ALA A 1 444 ? -32.816 9.956 3.508 1.00 26.50 444 ALA A C 1
ATOM 3559 O O . ALA A 1 444 ? -32.189 8.976 3.108 1.00 26.50 444 ALA A O 1
ATOM 3560 N N . ALA A 1 445 ? -34.085 10.192 3.157 1.00 26.77 445 ALA A N 1
ATOM 3561 C CA . ALA A 1 445 ? -34.802 9.524 2.068 1.00 26.77 445 ALA A CA 1
ATOM 3562 C C . ALA A 1 445 ? -35.967 10.405 1.570 1.00 26.77 445 ALA A C 1
ATOM 3564 O O . ALA A 1 445 ? -36.613 11.072 2.374 1.00 26.77 445 ALA A O 1
ATOM 3565 N N . ASP A 1 446 ? -36.162 10.393 0.253 1.00 24.53 446 ASP A N 1
ATOM 3566 C CA . ASP A 1 446 ? -37.246 10.907 -0.601 1.00 24.53 446 ASP A CA 1
ATOM 3567 C C . ASP A 1 446 ? -38.493 11.557 0.039 1.00 24.53 446 ASP A C 1
ATOM 3569 O O . ASP A 1 446 ? -39.231 10.921 0.790 1.00 24.53 446 ASP A O 1
ATOM 3573 N N . LEU A 1 447 ? -38.856 12.757 -0.444 1.00 26.45 447 LEU A N 1
ATOM 3574 C CA . LEU A 1 447 ? -39.910 12.886 -1.472 1.00 26.45 447 LEU A CA 1
ATOM 3575 C C . LEU A 1 447 ? -40.015 14.312 -2.053 1.00 26.45 447 LEU A C 1
ATOM 3577 O O . LEU A 1 447 ? -39.476 15.271 -1.506 1.00 26.45 447 LEU A O 1
ATOM 3581 N N . SER A 1 448 ? -40.708 14.428 -3.187 1.00 24.62 448 SER A N 1
ATOM 3582 C CA . SER A 1 448 ? -40.908 15.652 -3.975 1.00 24.62 448 SER A CA 1
ATOM 3583 C C . SER A 1 448 ? -42.373 16.113 -3.991 1.00 24.62 448 SER A C 1
ATOM 3585 O O . SER A 1 448 ? -43.217 15.309 -4.385 1.00 24.62 448 SER A O 1
ATOM 3587 N N . SER A 1 449 ? -42.641 17.391 -3.686 1.00 25.77 449 SER A N 1
ATOM 3588 C CA . SER A 1 449 ? -43.710 18.231 -4.287 1.00 25.77 449 SER A CA 1
ATOM 3589 C C . SER A 1 449 ? -43.822 19.602 -3.590 1.00 25.77 449 SER A C 1
ATOM 3591 O O . SER A 1 449 ? -43.897 19.625 -2.365 1.00 25.77 449 SER A O 1
ATOM 3593 N N . ASP A 1 450 ? -43.813 20.682 -4.382 1.00 23.52 450 ASP A N 1
ATOM 3594 C CA . ASP A 1 450 ? -44.620 21.938 -4.388 1.00 23.52 450 ASP A CA 1
ATOM 3595 C C . ASP A 1 450 ? -45.402 22.387 -3.111 1.00 23.52 450 ASP A C 1
ATOM 3597 O O . ASP A 1 450 ? -45.826 21.573 -2.300 1.00 23.52 450 ASP A O 1
ATOM 3601 N N . GLU A 1 451 ? -45.664 23.680 -2.839 1.00 26.00 451 GLU A N 1
ATOM 3602 C CA . GLU A 1 451 ? -46.091 24.761 -3.756 1.00 26.00 451 GLU A CA 1
ATOM 3603 C C . GLU A 1 451 ? -45.698 26.207 -3.339 1.00 26.00 451 GLU A C 1
ATOM 3605 O O . GLU A 1 451 ? -45.585 26.516 -2.152 1.00 26.00 451 GLU A O 1
ATOM 3610 N N . SER A 1 452 ? -45.741 27.124 -4.330 1.00 24.44 452 SER A N 1
ATOM 3611 C CA . SER A 1 452 ? -46.021 28.585 -4.221 1.00 24.44 452 SER A CA 1
ATOM 3612 C C . SER A 1 452 ? -44.932 29.492 -3.591 1.00 24.44 452 SER A C 1
ATOM 3614 O O . SER A 1 452 ? -44.108 29.024 -2.814 1.00 24.44 452 SER A O 1
ATOM 3616 N N . VAL A 1 453 ? -44.800 30.801 -3.881 1.00 26.38 453 VAL A N 1
ATOM 3617 C CA . VAL A 1 453 ? -45.531 31.817 -4.699 1.00 26.38 453 VAL A CA 1
ATOM 3618 C C . VAL A 1 453 ? -44.440 32.589 -5.504 1.00 26.38 453 VAL A C 1
ATOM 3620 O O . VAL A 1 453 ? -43.322 32.692 -5.004 1.00 26.38 453 VAL A O 1
ATOM 3623 N N . ASP A 1 454 ? -44.600 33.065 -6.751 1.00 26.55 454 ASP A N 1
ATOM 3624 C CA . ASP A 1 454 ? -45.239 34.348 -7.135 1.00 26.55 454 ASP A CA 1
ATOM 3625 C C . ASP A 1 454 ? -45.095 34.639 -8.658 1.00 26.55 454 ASP A C 1
ATOM 3627 O O . ASP A 1 454 ? -44.187 34.105 -9.292 1.00 26.55 454 ASP A O 1
ATOM 3631 N N . GLY A 1 455 ? -45.924 35.547 -9.201 1.00 24.83 455 GLY A N 1
ATOM 3632 C CA . GLY A 1 455 ? -45.654 36.325 -10.429 1.00 24.83 455 GLY A CA 1
ATOM 3633 C C . GLY A 1 455 ? -46.108 35.783 -11.804 1.00 24.83 455 GLY A C 1
ATOM 3634 O O . GLY A 1 455 ? -45.456 34.912 -12.361 1.00 24.83 455 GLY A O 1
ATOM 3635 N N . THR A 1 456 ? -47.155 36.413 -12.374 1.00 25.53 456 THR A N 1
ATOM 3636 C CA . THR A 1 456 ? -47.292 36.924 -13.779 1.00 25.53 456 THR A CA 1
ATOM 3637 C C . THR A 1 456 ? -46.747 36.102 -14.976 1.00 25.53 456 THR A C 1
ATOM 3639 O O . THR A 1 456 ? -45.570 35.761 -15.000 1.00 25.53 456 THR A O 1
ATOM 3642 N N . ASP A 1 457 ? -47.455 35.880 -16.096 1.00 26.47 457 ASP A N 1
ATOM 3643 C CA . ASP A 1 457 ? -48.735 36.431 -16.596 1.00 26.47 457 ASP A CA 1
ATOM 3644 C C . ASP A 1 457 ? -49.355 35.548 -17.721 1.00 26.47 457 ASP A C 1
ATOM 3646 O O . ASP A 1 457 ? -48.722 34.627 -18.232 1.00 26.47 457 ASP A O 1
ATOM 3650 N N . ASP A 1 458 ? -50.578 35.910 -18.131 1.00 27.30 458 ASP A N 1
ATOM 3651 C CA . ASP A 1 458 ? -51.186 35.755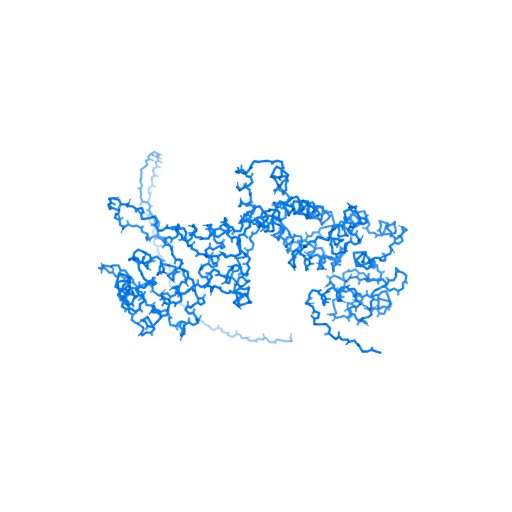 -19.471 1.00 27.30 458 ASP A CA 1
ATOM 3652 C C . ASP A 1 458 ? -51.651 34.389 -20.078 1.00 27.30 458 ASP A C 1
ATOM 3654 O O . ASP A 1 458 ? -50.919 33.638 -20.715 1.00 27.30 458 ASP A O 1
ATOM 3658 N N . LEU A 1 459 ? -52.994 34.251 -20.089 1.00 25.88 459 LEU A N 1
ATOM 3659 C CA . LEU A 1 459 ? -53.867 34.181 -21.293 1.00 25.88 459 LEU A CA 1
ATOM 3660 C C . LEU A 1 459 ? -54.263 32.843 -22.010 1.00 25.88 459 LEU A C 1
ATOM 3662 O O . LEU A 1 459 ? -53.668 32.411 -22.990 1.00 25.88 459 LEU A O 1
ATOM 3666 N N . ILE A 1 460 ? -55.504 32.427 -21.676 1.00 26.16 460 ILE A N 1
ATOM 3667 C CA . ILE A 1 460 ? -56.639 31.878 -22.489 1.00 26.16 460 ILE A CA 1
ATOM 3668 C C . ILE A 1 460 ? -56.704 30.413 -23.025 1.00 26.16 460 ILE A C 1
ATOM 3670 O O . ILE A 1 460 ? -55.775 29.842 -23.575 1.00 26.16 460 ILE A O 1
ATOM 3674 N N . ILE A 1 461 ? -57.963 29.932 -22.987 1.00 27.34 461 ILE A N 1
ATOM 3675 C CA . ILE A 1 461 ? -58.698 28.834 -23.670 1.00 27.34 461 ILE A CA 1
ATOM 3676 C C . ILE A 1 461 ? -58.500 27.350 -23.266 1.00 27.34 461 ILE A C 1
ATOM 3678 O O . ILE A 1 461 ? -57.492 26.707 -23.533 1.00 27.34 461 ILE A O 1
ATOM 3682 N N . SER A 1 462 ? -59.593 26.781 -22.739 1.00 22.92 462 SER A N 1
ATOM 3683 C CA . SER A 1 462 ? -59.965 25.349 -22.662 1.00 22.92 462 SER A CA 1
ATOM 3684 C C . SER A 1 462 ? -60.601 24.866 -24.007 1.00 22.92 462 SER A C 1
ATOM 3686 O O . SER A 1 462 ? -60.542 25.623 -24.973 1.00 22.92 462 SER A O 1
ATOM 3688 N N . PRO A 1 463 ? -61.320 23.717 -24.135 1.00 31.69 463 PRO A N 1
ATOM 3689 C CA . PRO A 1 463 ? -61.460 22.540 -23.264 1.00 31.69 463 PRO A CA 1
ATOM 3690 C C . PRO A 1 463 ? -61.287 21.159 -23.972 1.00 31.69 463 PRO A C 1
ATOM 3692 O O . PRO A 1 463 ? -61.174 21.040 -25.187 1.00 31.69 463 PRO A O 1
ATOM 3695 N N . VAL A 1 464 ? -61.355 20.098 -23.159 1.00 27.25 464 VAL A N 1
ATOM 3696 C CA . VAL A 1 464 ? -61.569 18.655 -23.472 1.00 27.25 464 VAL A CA 1
ATOM 3697 C C . VAL A 1 464 ? -63.020 18.465 -24.018 1.00 27.25 464 VAL A C 1
ATOM 3699 O O . VAL A 1 464 ? -63.855 19.260 -23.570 1.00 27.25 464 VAL A O 1
ATOM 3702 N N . PRO A 1 465 ? -63.415 17.514 -24.926 1.00 38.25 465 PRO A N 1
ATOM 3703 C CA . PRO A 1 465 ? -63.192 16.041 -24.908 1.00 38.25 465 PRO A CA 1
ATOM 3704 C C . PRO A 1 465 ? -62.954 15.408 -26.332 1.00 38.25 465 PRO A C 1
ATOM 3706 O O . PRO A 1 465 ? -62.418 16.110 -27.178 1.00 38.25 465 PRO A O 1
ATOM 3709 N N . SER A 1 466 ? -63.204 14.133 -26.727 1.00 26.83 466 SER A N 1
ATOM 3710 C CA . SER A 1 466 ? -63.982 12.995 -26.162 1.00 26.83 466 SER A CA 1
ATOM 3711 C C . SER A 1 466 ? -63.694 11.600 -26.792 1.00 26.83 466 SER A C 1
ATOM 3713 O O . SER A 1 466 ? -63.759 11.462 -28.007 1.00 26.83 466 SER A O 1
ATOM 3715 N N . THR A 1 467 ? -63.574 10.571 -25.929 1.00 30.81 467 THR A N 1
ATOM 3716 C CA . THR A 1 467 ? -64.128 9.181 -26.049 1.00 30.81 467 THR A CA 1
ATOM 3717 C C . THR A 1 467 ? -63.632 8.248 -27.220 1.00 30.81 467 THR A C 1
ATOM 3719 O O . THR A 1 467 ? -62.575 8.546 -27.766 1.00 30.81 467 THR A O 1
ATOM 3722 N N . PRO A 1 468 ? -64.143 6.995 -27.447 1.00 45.03 468 PRO A N 1
ATOM 3723 C CA . PRO A 1 468 ? -63.402 5.778 -27.025 1.00 45.03 468 PRO A CA 1
ATOM 3724 C C . PRO A 1 468 ? -63.432 4.552 -28.008 1.00 45.03 468 PRO A C 1
ATOM 3726 O O . PRO A 1 468 ? -63.823 4.689 -29.163 1.00 45.03 468 PRO A O 1
ATOM 3729 N N . LEU A 1 469 ? -63.149 3.332 -27.486 1.00 27.30 469 LEU A N 1
ATOM 3730 C CA . LEU A 1 469 ? -63.277 1.969 -28.093 1.00 27.30 469 LEU A CA 1
ATOM 3731 C C . LEU A 1 469 ? -62.081 1.542 -29.007 1.00 27.30 469 LEU A C 1
ATOM 3733 O O . LEU A 1 469 ? -61.365 2.405 -29.494 1.00 27.30 469 LEU A O 1
ATOM 3737 N N . LYS A 1 470 ? -61.760 0.249 -29.255 1.00 30.08 470 LYS A N 1
ATOM 3738 C CA . LYS A 1 470 ? -62.486 -1.019 -28.986 1.00 30.08 470 LYS A CA 1
ATOM 3739 C C . LYS A 1 470 ? -61.595 -2.295 -28.874 1.00 30.08 470 LYS A C 1
ATOM 3741 O O . LYS A 1 470 ? -60.502 -2.328 -29.417 1.00 30.08 470 LYS A O 1
ATOM 3746 N N . ASP A 1 471 ? -62.147 -3.315 -28.201 1.00 28.77 471 ASP A N 1
ATOM 3747 C CA . ASP A 1 471 ? -61.903 -4.783 -28.098 1.00 28.77 471 ASP A CA 1
ATOM 3748 C C . ASP A 1 471 ? -60.868 -5.550 -28.980 1.00 28.77 471 ASP A C 1
ATOM 3750 O O . ASP A 1 471 ? -60.716 -5.283 -30.168 1.00 28.77 471 ASP A O 1
ATOM 3754 N N . GLY A 1 472 ? -60.331 -6.664 -28.429 1.00 28.41 472 GLY A N 1
ATOM 3755 C CA . GLY A 1 472 ? -59.766 -7.831 -29.164 1.00 28.41 472 GLY A CA 1
ATOM 3756 C C . GLY A 1 472 ? -58.338 -8.251 -28.731 1.00 28.41 472 GLY A C 1
ATOM 3757 O O . GLY A 1 472 ? -57.400 -7.546 -29.068 1.00 28.41 472 GLY A O 1
ATOM 3758 N N . ILE A 1 473 ? -58.035 -9.267 -27.896 1.00 30.17 473 ILE A N 1
ATOM 3759 C CA . ILE A 1 473 ? -58.386 -10.714 -27.775 1.00 30.17 473 ILE A CA 1
ATOM 3760 C C . ILE A 1 473 ? -57.420 -11.673 -28.529 1.00 30.17 473 ILE A C 1
ATOM 3762 O O . ILE A 1 473 ? -57.230 -11.545 -29.730 1.00 30.17 473 ILE A O 1
ATOM 3766 N N . ASN A 1 474 ? -56.943 -12.712 -27.804 1.00 30.75 474 ASN A N 1
ATOM 3767 C CA . ASN A 1 474 ? -56.102 -13.873 -28.206 1.00 30.75 474 ASN A CA 1
ATOM 3768 C C . ASN A 1 474 ? -54.601 -13.588 -28.487 1.00 30.75 474 ASN A C 1
ATOM 3770 O O . ASN A 1 474 ? -54.263 -12.564 -29.058 1.00 30.75 474 ASN A O 1
ATOM 3774 N N . ARG A 1 475 ? -53.619 -14.337 -27.936 1.00 29.72 475 ARG A N 1
ATOM 3775 C CA . ARG A 1 475 ? -53.289 -15.800 -27.942 1.00 29.72 475 ARG A CA 1
ATOM 3776 C C . ARG A 1 475 ? -52.725 -16.284 -29.296 1.00 29.72 475 ARG A C 1
ATOM 3778 O O . ARG A 1 475 ? -53.333 -15.982 -30.310 1.00 29.72 475 ARG A O 1
ATOM 3785 N N . ALA A 1 476 ? -51.685 -17.130 -29.379 1.00 29.73 476 ALA A N 1
ATOM 3786 C CA . ALA A 1 476 ? -50.693 -17.643 -28.402 1.00 29.73 476 ALA A CA 1
ATOM 3787 C C . ALA A 1 476 ? -49.598 -18.478 -29.138 1.00 29.73 476 ALA A C 1
ATOM 3789 O O . ALA A 1 476 ? -49.804 -18.799 -30.303 1.00 29.73 476 ALA A O 1
ATOM 3790 N N . VAL A 1 477 ? -48.551 -18.947 -28.418 1.00 29.08 477 VAL A N 1
ATOM 3791 C CA . VAL A 1 477 ? -47.546 -19.978 -28.842 1.00 29.08 477 VAL A CA 1
ATOM 3792 C C . VAL A 1 477 ? -46.559 -19.496 -29.938 1.00 29.08 477 VAL A C 1
ATOM 3794 O O . VAL A 1 477 ? -46.934 -18.696 -30.781 1.00 29.08 477 VAL A O 1
ATOM 3797 N N . GLY A 1 478 ? -45.280 -19.901 -30.015 1.00 25.47 478 GLY A N 1
ATOM 3798 C CA . GLY A 1 478 ? -44.405 -20.720 -29.147 1.00 25.47 478 GLY A CA 1
ATOM 3799 C C . GLY A 1 478 ? -43.262 -21.392 -29.951 1.00 25.47 478 GLY A C 1
ATOM 3800 O O . GLY A 1 478 ? -43.305 -21.359 -31.176 1.00 25.47 478 GLY A O 1
ATOM 3801 N N . SER A 1 479 ? -42.294 -22.043 -29.275 1.00 28.78 479 SER A N 1
ATOM 3802 C CA . SER A 1 479 ? -41.143 -22.799 -29.857 1.00 28.78 479 SER A CA 1
ATOM 3803 C C . SER A 1 479 ? -40.063 -21.983 -30.617 1.00 28.78 479 SER A C 1
ATOM 3805 O O . SER A 1 479 ? -40.324 -20.860 -31.024 1.00 28.78 479 SER A O 1
ATOM 3807 N N . ALA A 1 480 ? -38.833 -22.475 -30.879 1.00 31.09 480 ALA A N 1
ATOM 3808 C CA . ALA A 1 480 ? -37.966 -23.429 -30.146 1.00 31.09 480 ALA A CA 1
ATOM 3809 C C . ALA A 1 480 ? -36.507 -23.463 -30.703 1.00 31.09 480 ALA A C 1
ATOM 3811 O O . ALA A 1 480 ? -36.305 -23.377 -31.905 1.00 31.09 480 ALA A O 1
ATOM 3812 N N . VAL A 1 481 ? -35.531 -23.667 -29.802 1.00 32.91 481 VAL A N 1
ATOM 3813 C CA . VAL A 1 481 ? -34.274 -24.471 -29.894 1.00 32.91 481 VAL A CA 1
ATOM 3814 C C . VAL A 1 481 ? -33.460 -24.579 -31.213 1.00 32.91 481 VAL A C 1
ATOM 3816 O O . VAL A 1 481 ? -33.847 -25.299 -32.126 1.00 32.91 481 VAL A O 1
ATOM 3819 N N . ALA A 1 482 ? -32.215 -24.071 -31.172 1.00 31.72 482 ALA A N 1
ATOM 3820 C CA . ALA A 1 482 ? -30.940 -24.662 -31.664 1.00 31.72 482 ALA A CA 1
ATOM 3821 C C . ALA A 1 482 ? -29.783 -23.821 -31.049 1.00 31.72 482 ALA A C 1
ATOM 3823 O O . ALA A 1 482 ? -29.980 -22.622 -30.872 1.00 31.72 482 ALA A O 1
ATOM 3824 N N . ILE A 1 483 ? -28.611 -24.277 -30.576 1.00 36.44 483 ILE A N 1
ATOM 3825 C CA . ILE A 1 483 ? -27.776 -25.495 -30.710 1.00 36.44 483 ILE A CA 1
ATOM 3826 C C . ILE A 1 483 ? -26.964 -25.595 -32.018 1.00 36.44 483 ILE A C 1
ATOM 3828 O O . ILE A 1 483 ? -27.365 -26.319 -32.919 1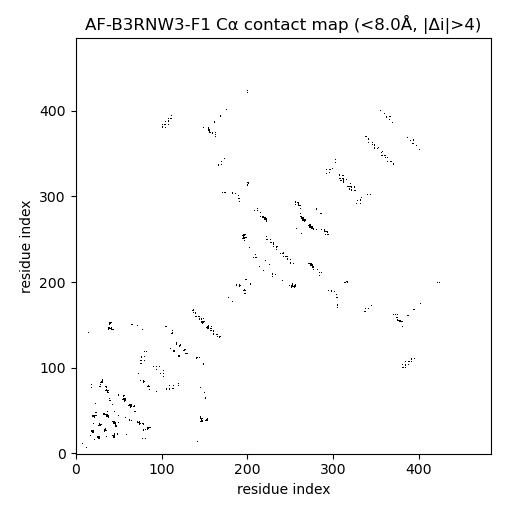.00 36.44 483 ILE A O 1
ATOM 3832 N N . SER A 1 484 ? -25.792 -24.931 -32.000 1.00 32.19 484 SER A N 1
ATOM 3833 C CA . SER A 1 484 ? -24.451 -25.398 -32.437 1.00 32.19 484 SER A CA 1
ATOM 3834 C C . SER A 1 484 ? -24.203 -25.886 -33.889 1.00 32.19 484 SER A C 1
ATOM 3836 O O . SER A 1 484 ? -25.159 -26.124 -34.624 1.00 32.19 484 SER A O 1
ATOM 3838 N N . PRO A 1 485 ? -22.935 -26.040 -34.360 1.00 54.22 485 PRO A N 1
ATOM 3839 C CA . PRO A 1 485 ? -21.633 -25.966 -33.657 1.00 54.22 485 PRO A CA 1
ATOM 3840 C C . PRO A 1 485 ? -21.365 -24.679 -32.866 1.00 54.22 485 PRO A C 1
ATOM 3842 O O . PRO A 1 485 ? -21.240 -23.610 -33.494 1.00 54.22 485 PRO A O 1
#

Secondary structure (DSSP, 8-state):
---------HHHHHHHHHTB-TTT-PBP--TTTS-EEE-TTS-EEEHHHHTT--TTB-TTT--B-SS-GGGPPP-HHHHHHTTPPPPHHHHHHHHHHHHHHHHHHHHHHHHHHGGGSHHHHHHHH---SPP---HHHHHHHHHHTT--TTSHHHHHHHHHHHHHHHHHHHHHHHHHHS-HHHHHHHHHHHHHHTT-----HHHHHHHHHHHHHHHTT---EEHHHHHHHHHHHHHHH-HHHHTT--HHHHHHHHHHHHHTT-EEEE--SSSSPEEEE-TT--SHHHHHHHHHHHHHHHHHHTT----HHHHHHHHHSSSTTHHHHHHHHHHHPPTTTHHHHHHHHHHHHHH--SHHHHHHHTTHHHHHHHHT--TTS---HHHHHHHHHHHHHHHHHHHHHHHHHHHHHHTTTTTS-S----PPSP-------SPPP------------------------------------------------

InterPro domains:
  IPR001841 Zinc finger, RING-type [PS50089] (21-62)
  IPR013083 Zinc finger, RING/FYVE/PHD-type [G3DSA:3.30.40.10] (15-90)
  IPR017907 Zinc finger, RING-type, conserved site [PS00518] (41-50)
  IPR041523 Roquin II [PF18386] (279-334)
  IPR048575 Roquin 1/2-like, ROQ domain [PF21206] (186-276)
  IPR052249 Roquin domain-containing protein [PTHR13139] (20-414)

Radius of gyration: 31.75 Å; Cα contacts (8 Å, |Δi|>4): 505; chains: 1; bounding box: 97×63×76 Å

Foldseek 3Di:
DDDPDDPQDVLSVLLLQLQAQPPPRHGADEPVPFFWFAALVLHIHTPVVLVVDDQCADPRPRDRGPDRSVLTQTLVLSCLQVPHDDDPVSLVVCCVSPNPLVSLLSVLLNLLSLLLPQVSPCVVPVDRDNQPDDPQSNVLSSSLSSAGQVGQSSLLSLLVSLLSLLQVLLLVVVVLPDDPVVLVVLLQVLLVVLLADDDAQVVNLVLLVLVCVVQLVFDFAFLQRSLVVSLVVCCVPPVVSSVPDDSSHSSRNVSLLVLLVQWDWAQDPDDHTTTHGDPVCNDSVSSLLSNLLSSLLSCLVSVRRDQLQVSCCRNHVGSPCSVVSVVSNVVSDDPQCLVVSLVVLCVVLVVDDDDLSVLVNVLSVLSVLSSPDDSVDTDHSNVSSVSSVSSSSSVVSSSVSCVVSVVVVVVVVVPDDPPPPPDDPDPPPPDDPDDDDDDDDDDDDDDDDDDDDDDDDDDDDDDDDDDDDDDDDDDDDDDDDDDDD

Solvent-accessible surface area (backbone atoms only — not comparable to full-atom values): 29132 Å² total; per-residue (Å²): 136,82,84,80,81,69,86,68,50,73,66,58,48,53,56,57,48,71,52,22,18,69,67,84,62,46,64,54,53,48,74,91,73,18,24,38,37,53,39,43,89,35,55,34,33,24,50,75,55,57,76,72,53,59,91,38,32,39,89,83,80,62,51,66,48,96,58,62,65,90,74,60,65,65,42,57,44,49,35,47,66,72,68,45,74,78,61,74,67,54,55,55,51,43,33,75,76,59,34,62,48,48,49,52,32,52,58,36,50,33,63,55,40,27,69,79,29,61,72,47,31,25,74,77,67,75,50,86,74,77,75,86,70,54,78,72,53,54,57,44,37,55,53,49,58,33,46,15,77,90,34,66,60,9,34,27,49,40,53,40,38,44,40,54,45,52,46,50,50,53,51,50,49,57,61,64,73,49,53,83,61,56,42,51,53,48,44,55,46,52,33,48,75,71,53,23,44,82,57,57,29,70,61,37,53,51,54,49,52,55,51,43,66,63,32,71,77,60,46,72,45,34,62,70,59,53,30,53,50,51,50,55,54,32,59,73,74,37,50,85,83,33,72,86,67,47,66,66,55,51,46,13,34,52,41,36,34,52,72,28,60,50,44,45,79,43,80,53,102,75,62,79,43,27,35,25,53,36,89,88,54,85,48,67,69,52,52,49,50,31,43,56,51,28,56,54,48,52,24,62,78,67,71,46,67,77,56,50,53,56,51,14,36,58,66,62,65,43,57,85,48,22,70,61,49,44,55,49,52,65,73,67,55,70,84,75,62,44,64,59,51,53,52,50,52,50,54,54,47,68,74,48,88,50,72,72,44,58,55,54,60,68,45,50,66,50,52,50,61,44,66,71,58,64,54,85,54,91,64,55,54,66,57,50,28,55,50,37,54,48,47,40,52,57,50,52,51,50,52,56,50,49,57,62,50,44,62,61,51,51,74,60,48,84,80,52,80,87,79,78,72,81,70,73,82,73,89,76,78,74,82,76,78,84,90,82,82,91,83,86,91,81,90,90,75,89,86,90,80,89,80,91,86,86,81,88,83,88,88,88,84,88,83,88,89,84,88,87,88,83,90,87,86,85,91,80,90,79,90,83,93,84,83,79,135